Protein AF-0000000084543031 (afdb_homodimer)

Structure (mmCIF, N/CA/C/O backbone):
data_AF-0000000084543031-model_v1
#
loop_
_entity.id
_entity.type
_entity.pdbx_description
1 polymer 'Transcriptional regulator, GntR family'
#
loop_
_atom_site.group_PDB
_atom_site.id
_atom_site.type_symbol
_atom_site.label_atom_id
_atom_site.label_alt_id
_atom_site.label_comp_id
_atom_site.label_asym_id
_atom_site.label_entity_id
_atom_site.label_seq_id
_atom_site.pdbx_PDB_ins_code
_atom_site.Cartn_x
_atom_site.Cartn_y
_atom_site.Cartn_z
_atom_site.occupancy
_atom_site.B_iso_or_equiv
_atom_site.auth_seq_id
_atom_site.auth_comp_id
_atom_site.auth_asym_id
_atom_site.auth_atom_id
_atom_site.pdbx_PDB_model_num
ATOM 1 N N . MET A 1 1 ? 2.242 44.406 -4.547 1 64.44 1 MET A N 1
ATOM 2 C CA . MET A 1 1 ? 3.439 44.438 -3.709 1 64.44 1 MET A CA 1
ATOM 3 C C . MET A 1 1 ? 3.121 45 -2.326 1 64.44 1 MET A C 1
ATOM 5 O O . MET A 1 1 ? 2.242 45.844 -2.184 1 64.44 1 MET A O 1
ATOM 9 N N . VAL A 1 2 ? 3.689 44.375 -1.279 1 79.12 2 VAL A N 1
ATOM 10 C CA . VAL A 1 2 ? 3.434 44.812 0.09 1 79.12 2 VAL A CA 1
ATOM 11 C C . VAL A 1 2 ? 4.086 46.156 0.333 1 79.12 2 VAL A C 1
ATOM 13 O O . VAL A 1 2 ? 5.246 46.375 -0.023 1 79.12 2 VAL A O 1
ATOM 16 N N . GLN A 1 3 ? 3.262 47.125 0.635 1 85.62 3 GLN A N 1
ATOM 17 C CA . GLN A 1 3 ? 3.766 48.469 0.952 1 85.62 3 GLN A CA 1
ATOM 18 C C . GLN A 1 3 ? 3.979 48.625 2.453 1 85.62 3 GLN A C 1
ATOM 20 O O . GLN A 1 3 ? 3.156 48.188 3.256 1 85.62 3 GLN A O 1
ATOM 25 N N . PHE A 1 4 ? 5.156 49.281 2.725 1 91.75 4 PHE A N 1
ATOM 26 C CA . PHE A 1 4 ? 5.48 49.5 4.129 1 91.75 4 PHE A CA 1
ATOM 27 C C . PHE A 1 4 ? 5.359 50.969 4.477 1 91.75 4 PHE A C 1
ATOM 29 O O . PHE A 1 4 ? 5.746 51.844 3.686 1 91.75 4 PHE A O 1
ATOM 36 N N . TYR A 1 5 ? 4.773 51.25 5.598 1 89.5 5 TYR A N 1
ATOM 37 C CA . TYR A 1 5 ? 4.559 52.594 6.07 1 89.5 5 TYR A CA 1
ATOM 38 C C . TYR A 1 5 ? 5.312 52.875 7.367 1 89.5 5 TYR A C 1
ATOM 40 O O . TYR A 1 5 ? 5.316 52.031 8.266 1 89.5 5 TYR A O 1
ATOM 48 N N . ILE A 1 6 ? 5.969 54.062 7.402 1 93.31 6 ILE A N 1
ATOM 49 C CA . ILE A 1 6 ? 6.723 54.406 8.602 1 93.31 6 ILE A CA 1
ATOM 50 C C . ILE A 1 6 ? 6.332 55.812 9.055 1 93.31 6 ILE A C 1
ATOM 52 O O . ILE A 1 6 ? 6.246 56.719 8.234 1 93.31 6 ILE A O 1
ATOM 56 N N . GLN A 1 7 ? 6.031 55.938 10.352 1 91.25 7 GLN A N 1
ATOM 57 C CA . GLN A 1 7 ? 5.82 57.25 10.961 1 91.25 7 GLN A CA 1
ATOM 58 C C . GLN A 1 7 ? 7.066 57.719 11.703 1 91.25 7 GLN A C 1
ATOM 60 O O . GLN A 1 7 ? 7.344 57.25 12.82 1 91.25 7 GLN A O 1
ATOM 65 N N . PRO A 1 8 ? 7.742 58.625 11.203 1 86.19 8 PRO A N 1
ATOM 66 C CA . PRO A 1 8 ? 9.031 59.031 11.773 1 86.19 8 PRO A CA 1
ATOM 67 C C . PRO A 1 8 ? 8.883 59.688 13.141 1 86.19 8 PRO A C 1
ATOM 69 O O . PRO A 1 8 ? 9.789 59.594 13.977 1 86.19 8 PRO A O 1
ATOM 72 N N . ASP A 1 9 ? 7.812 60.406 13.352 1 83.69 9 ASP A N 1
ATOM 73 C CA . ASP A 1 9 ? 7.664 61.188 14.586 1 83.69 9 ASP A CA 1
ATOM 74 C C . ASP A 1 9 ? 6.891 60.375 15.641 1 83.69 9 ASP A C 1
ATOM 76 O O . ASP A 1 9 ? 6.398 60.969 16.609 1 83.69 9 ASP A O 1
ATOM 80 N N . SER A 1 10 ? 6.945 59.156 15.531 1 86.31 10 SER A N 1
ATOM 81 C CA . SER A 1 10 ? 6.199 58.281 16.438 1 86.31 10 SER A CA 1
ATOM 82 C C . SER A 1 10 ? 7.043 57.875 17.641 1 86.31 10 SER A C 1
ATOM 84 O O . SER A 1 10 ? 8.273 57.906 17.578 1 86.31 10 SER A O 1
ATOM 86 N N . ASP A 1 11 ? 6.32 57.531 18.75 1 87.06 11 ASP A N 1
ATOM 87 C CA . ASP A 1 11 ? 6.992 57 19.938 1 87.06 11 ASP A CA 1
ATOM 88 C C . ASP A 1 11 ? 7.457 55.562 19.719 1 87.06 11 ASP A C 1
ATOM 90 O O . ASP A 1 11 ? 8.281 55.062 20.484 1 87.06 11 ASP A O 1
ATOM 94 N N . ILE A 1 12 ? 6.895 54.969 18.719 1 90.19 12 ILE A N 1
ATOM 95 C CA . ILE A 1 12 ? 7.332 53.625 18.344 1 90.19 12 ILE A CA 1
ATOM 96 C C . ILE A 1 12 ? 8.516 53.688 17.391 1 90.19 12 ILE A C 1
ATOM 98 O O . ILE A 1 12 ? 8.398 54.281 16.297 1 90.19 12 ILE A O 1
ATOM 102 N N . PRO A 1 13 ? 9.617 53.094 17.781 1 93.31 13 PRO A N 1
ATOM 103 C CA . PRO A 1 13 ? 10.789 53.156 16.922 1 93.31 13 PRO A CA 1
ATOM 104 C C . PRO A 1 13 ? 10.523 52.656 15.508 1 93.31 13 PRO A C 1
ATOM 106 O O . PRO A 1 13 ? 9.789 51.656 15.336 1 93.31 13 PRO A O 1
ATOM 109 N N . ALA A 1 14 ? 11.102 53.281 14.555 1 93.38 14 ALA A N 1
ATOM 110 C CA . ALA A 1 14 ? 10.922 52.938 13.141 1 93.38 14 ALA A CA 1
ATOM 111 C C . ALA A 1 14 ? 11.312 51.5 12.883 1 93.38 14 ALA A C 1
ATOM 113 O O . ALA A 1 14 ? 10.672 50.812 12.078 1 93.38 14 ALA A O 1
ATOM 114 N N . SER A 1 15 ? 12.336 51.062 13.547 1 94.75 15 SER A N 1
ATOM 115 C CA . SER A 1 15 ? 12.766 49.656 13.398 1 94.75 15 SER A CA 1
ATOM 116 C C . SER A 1 15 ? 11.672 48.688 13.82 1 94.75 15 SER A C 1
ATOM 118 O O . SER A 1 15 ? 11.445 47.688 13.164 1 94.75 15 SER A O 1
ATOM 120 N N . ASN A 1 16 ? 10.992 49.031 14.898 1 94.56 16 ASN A N 1
ATOM 121 C CA . ASN A 1 16 ? 9.906 48.219 15.398 1 94.56 16 ASN A CA 1
ATOM 122 C C . ASN A 1 16 ? 8.711 48.219 14.445 1 94.56 16 ASN A C 1
ATOM 124 O O . ASN A 1 16 ? 8.055 47.188 14.266 1 94.56 16 ASN A O 1
ATOM 128 N N . GLN A 1 17 ? 8.445 49.344 13.875 1 94.31 17 GLN A N 1
ATOM 129 C CA . GLN A 1 17 ? 7.359 49.469 12.898 1 94.31 17 GLN A CA 1
ATOM 130 C C . GLN A 1 17 ? 7.613 48.562 11.688 1 94.31 17 GLN A C 1
ATOM 132 O O . GLN A 1 17 ? 6.754 47.781 11.305 1 94.31 17 GLN A O 1
ATOM 137 N N . LEU A 1 18 ? 8.805 48.656 11.203 1 94.88 18 LEU A N 1
ATOM 138 C CA . LEU A 1 18 ? 9.148 47.875 10.023 1 94.88 18 LEU A CA 1
ATOM 139 C C . LEU A 1 18 ? 9.164 46.375 10.344 1 94.88 18 LEU A C 1
ATOM 141 O O . LEU A 1 18 ? 8.641 45.562 9.578 1 94.88 18 LEU A O 1
ATOM 145 N N . PHE A 1 19 ? 9.719 46.062 11.492 1 94.69 19 PHE A N 1
ATOM 146 C CA . PHE A 1 19 ? 9.805 44.656 11.93 1 94.69 19 PHE A CA 1
ATOM 147 C C . PHE A 1 19 ? 8.414 44.031 11.992 1 94.69 19 PHE A C 1
ATOM 149 O O . PHE A 1 19 ? 8.195 42.969 11.453 1 94.69 19 PHE A O 1
ATOM 156 N N . ASN A 1 20 ? 7.527 44.719 12.617 1 93.5 20 ASN A N 1
ATOM 157 C CA . ASN A 1 20 ? 6.18 44.188 12.805 1 93.5 20 ASN A CA 1
ATOM 158 C C . ASN A 1 20 ? 5.438 44.062 11.477 1 93.5 20 ASN A C 1
ATOM 160 O O . ASN A 1 20 ? 4.676 43.125 11.273 1 93.5 20 ASN A O 1
ATOM 164 N N . GLN A 1 21 ? 5.676 44.969 10.609 1 93.88 21 GLN A N 1
ATOM 165 C CA . GLN A 1 21 ? 5 44.938 9.32 1 93.88 21 GLN A CA 1
ATOM 166 C C . GLN A 1 21 ? 5.508 43.75 8.484 1 93.88 21 GLN A C 1
ATOM 168 O O . GLN A 1 21 ? 4.715 43.031 7.867 1 93.88 21 GLN A O 1
ATOM 173 N N . ILE A 1 22 ? 6.805 43.5 8.508 1 94.44 22 ILE A N 1
ATOM 174 C CA . ILE A 1 22 ? 7.359 42.406 7.73 1 94.44 22 ILE A CA 1
ATOM 175 C C . ILE A 1 22 ? 6.938 41.062 8.352 1 94.44 22 ILE A C 1
ATOM 177 O O . ILE A 1 22 ? 6.535 40.156 7.641 1 94.44 22 ILE A O 1
ATOM 181 N N . ARG A 1 23 ? 7.055 41.031 9.648 1 93.44 23 ARG A N 1
ATOM 182 C CA . ARG A 1 23 ? 6.648 39.812 10.359 1 93.44 23 ARG A CA 1
ATOM 183 C C . ARG A 1 23 ? 5.191 39.469 10.062 1 93.44 23 ARG A C 1
ATOM 185 O O . ARG A 1 23 ? 4.852 38.312 9.859 1 93.44 23 ARG A O 1
ATOM 192 N N . PHE A 1 24 ? 4.383 40.469 10.039 1 92.81 24 PHE A N 1
ATOM 193 C CA . PHE A 1 24 ? 2.971 40.281 9.727 1 92.81 24 PHE A CA 1
ATOM 194 C C . PHE A 1 24 ? 2.791 39.75 8.305 1 92.81 24 PHE A C 1
ATOM 196 O O . PHE A 1 24 ? 1.994 38.844 8.055 1 92.81 24 PHE A O 1
ATOM 203 N N . ALA A 1 25 ? 3.496 40.344 7.383 1 93.19 25 ALA A N 1
ATOM 204 C CA . ALA A 1 25 ? 3.402 39.938 5.984 1 93.19 25 ALA A CA 1
ATOM 205 C C . ALA A 1 25 ? 3.824 38.469 5.809 1 93.19 25 ALA A C 1
ATOM 207 O O . ALA A 1 25 ? 3.234 37.75 5.012 1 93.19 25 ALA A O 1
ATOM 208 N N . ILE A 1 26 ? 4.766 38.031 6.586 1 91.62 26 ILE A N 1
ATOM 209 C CA . ILE A 1 26 ? 5.23 36.656 6.539 1 91.62 26 ILE A CA 1
ATOM 210 C C . ILE A 1 26 ? 4.195 35.75 7.191 1 91.62 26 ILE A C 1
ATOM 212 O O . ILE A 1 26 ? 3.816 34.719 6.621 1 91.62 26 ILE A O 1
ATOM 216 N N . ALA A 1 27 ? 3.664 36.156 8.383 1 90.94 27 ALA A N 1
ATOM 217 C CA . ALA A 1 27 ? 2.732 35.344 9.156 1 90.94 27 ALA A CA 1
ATOM 218 C C . ALA A 1 27 ? 1.408 35.156 8.422 1 90.94 27 ALA A C 1
ATOM 220 O O . ALA A 1 27 ? 0.729 34.125 8.578 1 90.94 27 ALA A O 1
ATOM 221 N N . SER A 1 28 ? 1.032 36.188 7.625 1 90.75 28 SER A N 1
ATOM 222 C CA . SER A 1 28 ? -0.222 36.125 6.883 1 90.75 28 SER A CA 1
ATOM 223 C C . SER A 1 28 ? -0.006 35.562 5.477 1 90.75 28 SER A C 1
ATOM 225 O O . SER A 1 28 ? -0.912 35.625 4.641 1 90.75 28 SER A O 1
ATOM 227 N N . ARG A 1 29 ? 1.144 35.188 5.164 1 89.56 29 ARG A N 1
ATOM 228 C CA . ARG A 1 29 ? 1.57 34.531 3.932 1 89.56 29 ARG A CA 1
ATOM 229 C C . ARG A 1 29 ? 1.5 35.5 2.746 1 89.56 29 ARG A C 1
ATOM 231 O O . ARG A 1 29 ? 1.389 35.062 1.599 1 89.56 29 ARG A O 1
ATOM 238 N N . GLN A 1 30 ? 1.494 36.781 3.023 1 90.69 30 GLN A N 1
ATOM 239 C CA . GLN A 1 30 ? 1.718 37.75 1.947 1 90.69 30 GLN A CA 1
ATOM 240 C C . GLN A 1 30 ? 3.104 37.562 1.331 1 90.69 30 GLN A C 1
ATOM 242 O O . GLN A 1 30 ? 3.293 37.812 0.138 1 90.69 30 GLN A O 1
ATOM 247 N N . PHE A 1 31 ? 4.055 37.188 2.184 1 92.62 31 PHE A N 1
ATOM 248 C CA . PHE A 1 31 ? 5.359 36.688 1.773 1 92.62 31 PHE A CA 1
ATOM 249 C C . PHE A 1 31 ? 5.477 35.188 2.053 1 92.62 31 PHE A C 1
ATOM 251 O O . PHE A 1 31 ? 5.855 34.781 3.156 1 92.62 31 PHE A O 1
ATOM 258 N N . PRO A 1 32 ? 5.156 34.375 1.058 1 88.31 32 PRO A N 1
ATOM 259 C CA . PRO A 1 32 ? 5.195 32.938 1.283 1 88.31 32 PRO A CA 1
ATOM 260 C C . PRO A 1 32 ? 6.617 32.406 1.45 1 88.31 32 PRO A C 1
ATOM 262 O O . PRO A 1 32 ? 7.582 33.125 1.135 1 88.31 32 PRO A O 1
ATOM 265 N N . PRO A 1 33 ? 6.648 31.172 2.004 1 86.75 33 PRO A N 1
ATOM 266 C CA . PRO A 1 33 ? 7.977 30.562 2.1 1 86.75 33 PRO A CA 1
ATOM 267 C C . PRO A 1 33 ? 8.719 30.562 0.766 1 86.75 33 PRO A C 1
ATOM 269 O O . PRO A 1 33 ? 8.117 30.312 -0.281 1 86.75 33 PRO A O 1
ATOM 272 N N . GLY A 1 34 ? 10.008 30.922 0.844 1 89.12 34 GLY A N 1
ATOM 273 C CA . GLY A 1 34 ? 10.828 30.953 -0.357 1 89.12 34 GLY A CA 1
ATOM 274 C C . GLY A 1 34 ? 10.812 32.281 -1.063 1 89.12 34 GLY A C 1
ATOM 275 O O . GLY A 1 34 ? 11.609 32.531 -1.976 1 89.12 34 GLY A O 1
ATOM 276 N N . HIS A 1 35 ? 9.969 33.156 -0.668 1 92.19 35 HIS A N 1
ATOM 277 C CA . HIS A 1 35 ? 9.844 34.469 -1.281 1 92.19 35 HIS A CA 1
ATOM 278 C C . HIS A 1 35 ? 11.055 35.344 -0.962 1 92.19 35 HIS A C 1
ATOM 280 O O . HIS A 1 35 ? 11.516 35.375 0.181 1 92.19 35 HIS A O 1
ATOM 286 N N . ARG A 1 36 ? 11.609 36.031 -1.955 1 94.56 36 ARG A N 1
ATOM 287 C CA . ARG A 1 36 ? 12.703 36.969 -1.747 1 94.56 36 ARG A CA 1
ATOM 288 C C . ARG A 1 36 ? 12.172 38.312 -1.237 1 94.56 36 ARG A C 1
ATOM 290 O O . ARG A 1 36 ? 11.359 38.938 -1.902 1 94.56 36 ARG A O 1
ATOM 297 N N . LEU A 1 37 ? 12.625 38.75 -0.108 1 95.56 37 LEU A N 1
ATOM 298 C CA . LEU A 1 37 ? 12.195 40.031 0.468 1 95.56 37 LEU A CA 1
ATOM 299 C C . LEU A 1 37 ? 12.883 41.188 -0.226 1 95.56 37 LEU A C 1
ATOM 301 O O . LEU A 1 37 ? 13.93 41.031 -0.855 1 95.56 37 LEU A O 1
ATOM 305 N N . PRO A 1 38 ? 12.273 42.406 -0.163 1 94.25 38 PRO A N 1
ATOM 306 C CA . PRO A 1 38 ? 12.953 43.594 -0.719 1 94.25 38 PRO A CA 1
ATOM 307 C C . PRO A 1 38 ? 14.359 43.781 -0.145 1 94.25 38 PRO A C 1
ATOM 309 O O . PRO A 1 38 ? 14.594 43.469 1.032 1 94.25 38 PRO A O 1
ATOM 312 N N . SER A 1 39 ? 15.258 44.219 -1.049 1 93.75 39 SER A N 1
ATOM 313 C CA . SER A 1 39 ? 16.625 44.469 -0.598 1 93.75 39 SER A CA 1
ATOM 314 C C . SER A 1 39 ? 16.656 45.656 0.373 1 93.75 39 SER A C 1
ATOM 316 O O . SER A 1 39 ? 15.695 46.406 0.482 1 93.75 39 SER A O 1
ATOM 318 N N . THR A 1 40 ? 17.766 45.719 1.148 1 94.06 40 THR A N 1
ATOM 319 C CA . THR A 1 40 ? 17.953 46.844 2.061 1 94.06 40 THR A CA 1
ATOM 320 C C . THR A 1 40 ? 17.828 48.156 1.316 1 94.06 40 THR A C 1
ATOM 322 O O . THR A 1 40 ? 17.234 49.125 1.826 1 94.06 40 THR A O 1
ATOM 325 N N . ARG A 1 41 ? 18.344 48.219 0.087 1 93.25 41 ARG A N 1
ATOM 326 C CA . ARG A 1 41 ? 18.266 49.438 -0.719 1 93.25 41 ARG A CA 1
ATOM 327 C C . ARG A 1 41 ? 16.828 49.75 -1.107 1 93.25 41 ARG A C 1
ATOM 329 O O . ARG A 1 41 ? 16.391 50.906 -0.989 1 93.25 41 ARG A O 1
ATOM 336 N N . GLN A 1 42 ? 16.078 48.812 -1.584 1 93.69 42 GLN A N 1
ATOM 337 C CA . GLN A 1 42 ? 14.688 49 -1.983 1 93.69 42 GLN A CA 1
ATOM 338 C C . GLN A 1 42 ? 13.828 49.469 -0.81 1 93.69 42 GLN A C 1
ATOM 340 O O . GLN A 1 42 ? 13 50.375 -0.963 1 93.69 42 GLN A O 1
ATOM 345 N N . LEU A 1 43 ? 14.039 48.875 0.389 1 94.81 43 LEU A N 1
ATOM 346 C CA . LEU A 1 43 ? 13.266 49.25 1.565 1 94.81 43 LEU A CA 1
ATOM 347 C C . LEU A 1 43 ? 13.609 50.688 2.006 1 94.81 43 LEU A C 1
ATOM 349 O O . LEU A 1 43 ? 12.742 51.406 2.492 1 94.81 43 LEU A O 1
ATOM 353 N N . ALA A 1 44 ? 14.898 51 1.855 1 95.19 44 ALA A N 1
ATOM 354 C CA . ALA A 1 44 ? 15.305 52.375 2.174 1 95.19 44 ALA A CA 1
ATOM 355 C C . ALA A 1 44 ? 14.578 53.375 1.292 1 95.19 44 ALA A C 1
ATOM 357 O O . ALA A 1 44 ? 14.125 54.406 1.774 1 95.19 44 ALA A O 1
ATOM 358 N N . MET A 1 45 ? 14.469 53.031 0.051 1 93.88 45 MET A N 1
ATOM 359 C CA . MET A 1 45 ? 13.789 53.906 -0.898 1 93.88 45 MET A CA 1
ATOM 360 C C . MET A 1 45 ? 12.305 54 -0.583 1 93.88 45 MET A C 1
ATOM 362 O O . MET A 1 45 ? 11.711 55.062 -0.673 1 93.88 45 MET A O 1
ATOM 366 N N . GLN A 1 46 ? 11.711 53 -0.137 1 91.5 46 GLN A N 1
ATOM 367 C CA . GLN A 1 46 ? 10.273 52.938 0.12 1 91.5 46 GLN A CA 1
ATOM 368 C C . GLN A 1 46 ? 9.922 53.594 1.446 1 91.5 46 GLN A C 1
ATOM 370 O O . GLN A 1 46 ? 8.891 54.25 1.56 1 91.5 46 GLN A O 1
ATOM 375 N N . THR A 1 47 ? 10.789 53.438 2.467 1 93.06 47 THR A N 1
ATOM 376 C CA . THR A 1 47 ? 10.383 53.781 3.822 1 93.06 47 THR A CA 1
ATOM 377 C C . THR A 1 47 ? 11.109 55.031 4.289 1 93.06 47 THR A C 1
ATOM 379 O O . THR A 1 47 ? 10.711 55.688 5.27 1 93.06 47 THR A O 1
ATOM 382 N N . GLY A 1 48 ? 12.258 55.344 3.66 1 92.75 48 GLY A N 1
ATOM 383 C CA . GLY A 1 48 ? 13.078 56.469 4.078 1 92.75 48 GLY A CA 1
ATOM 384 C C . GLY A 1 48 ? 13.984 56.156 5.25 1 92.75 48 GLY A C 1
ATOM 385 O O . GLY A 1 48 ? 14.664 57.031 5.777 1 92.75 48 GLY A O 1
ATOM 386 N N . LEU A 1 49 ? 14.062 54.938 5.59 1 95.31 49 LEU A N 1
ATOM 387 C CA . LEU A 1 49 ? 14.891 54.531 6.715 1 95.31 49 LEU A CA 1
ATOM 388 C C . LEU A 1 49 ? 16.344 54.344 6.281 1 95.31 49 LEU A C 1
ATOM 390 O O . LEU A 1 49 ? 16.609 54.031 5.113 1 95.31 49 LEU A O 1
ATOM 394 N N . HIS A 1 50 ? 17.172 54.531 7.215 1 95.25 50 HIS A N 1
ATOM 395 C CA . HIS A 1 50 ? 18.594 54.281 6.953 1 95.25 50 HIS A CA 1
ATOM 396 C C . HIS A 1 50 ? 18.859 52.781 6.758 1 95.25 50 HIS A C 1
ATOM 398 O O . HIS A 1 50 ? 18.234 51.938 7.422 1 95.25 50 HIS A O 1
ATOM 404 N N . ARG A 1 51 ? 19.828 52.469 5.945 1 95.12 51 ARG A N 1
ATOM 405 C CA . ARG A 1 51 ? 20.156 51.094 5.598 1 95.12 51 ARG A CA 1
ATOM 406 C C . ARG A 1 51 ? 20.562 50.281 6.836 1 95.12 51 ARG A C 1
ATOM 408 O O . ARG A 1 51 ? 20.281 49.094 6.938 1 95.12 51 ARG A O 1
ATOM 415 N N . ASN A 1 52 ? 21.125 50.969 7.746 1 95.44 52 ASN A N 1
ATOM 416 C CA . ASN A 1 52 ? 21.578 50.281 8.961 1 95.44 52 ASN A CA 1
ATOM 417 C C . ASN A 1 52 ? 20.391 49.812 9.805 1 95.44 52 ASN A C 1
ATOM 419 O O . ASN A 1 52 ? 20.422 48.75 10.406 1 95.44 52 ASN A O 1
ATOM 423 N N . THR A 1 53 ? 19.391 50.656 9.898 1 95.94 53 THR A N 1
ATOM 424 C CA . THR A 1 53 ? 18.156 50.312 10.617 1 95.94 53 THR A CA 1
ATOM 425 C C . THR A 1 53 ? 17.469 49.125 9.969 1 95.94 53 THR A C 1
ATOM 427 O O . THR A 1 53 ? 17.016 48.188 10.656 1 95.94 53 THR A O 1
ATOM 430 N N . ILE A 1 54 ? 17.469 49.125 8.664 1 96.31 54 ILE A N 1
ATOM 431 C CA . ILE A 1 54 ? 16.828 48.062 7.91 1 96.31 54 ILE A CA 1
ATOM 432 C C . ILE A 1 54 ? 17.609 46.75 8.109 1 96.31 54 ILE A C 1
ATOM 434 O O . ILE A 1 54 ? 17.016 45.688 8.32 1 96.31 54 ILE A O 1
ATOM 438 N N . SER A 1 55 ? 18.938 46.844 8.07 1 95.69 55 SER A N 1
ATOM 439 C CA . SER A 1 55 ? 19.781 45.688 8.289 1 95.69 55 SER A CA 1
ATOM 440 C C . SER A 1 55 ? 19.547 45.094 9.664 1 95.69 55 SER A C 1
ATOM 442 O O . SER A 1 55 ? 19.547 43.844 9.812 1 95.69 55 SER A O 1
ATOM 444 N N . LYS A 1 56 ? 19.344 45.906 10.641 1 96.12 56 LYS A N 1
ATOM 445 C CA . LYS A 1 56 ? 19.062 45.438 11.992 1 96.12 56 LYS A CA 1
ATOM 446 C C . LYS A 1 56 ? 17.734 44.656 12.031 1 96.12 56 LYS A C 1
ATOM 448 O O . LYS A 1 56 ? 17.625 43.625 12.711 1 96.12 56 LYS A O 1
ATOM 453 N N . VAL A 1 57 ? 16.766 45.156 11.352 1 96.69 57 VAL A N 1
ATOM 454 C CA . VAL A 1 57 ? 15.461 44.5 11.297 1 96.69 57 VAL A CA 1
ATOM 455 C C . VAL A 1 57 ? 15.586 43.125 10.648 1 96.69 57 VAL A C 1
ATOM 457 O O . VAL A 1 57 ? 15.039 42.156 11.164 1 96.69 57 VAL A O 1
ATOM 460 N N . TYR A 1 58 ? 16.266 43 9.539 1 95.56 58 TYR A N 1
ATOM 461 C CA . TYR A 1 58 ? 16.438 41.75 8.852 1 95.56 58 TYR A CA 1
ATOM 462 C C . TYR A 1 58 ? 17.219 40.75 9.719 1 95.56 58 TYR A C 1
ATOM 464 O O . TYR A 1 58 ? 16.938 39.562 9.727 1 95.56 58 TYR A O 1
ATOM 472 N N . ARG A 1 59 ? 18.156 41.281 10.469 1 95.5 59 ARG A N 1
ATOM 473 C CA . ARG A 1 59 ? 18.891 40.406 11.398 1 95.5 59 ARG A CA 1
ATOM 474 C C . ARG A 1 59 ? 17.969 39.875 12.484 1 95.5 59 ARG A C 1
ATOM 476 O O . ARG A 1 59 ? 18.078 38.719 12.867 1 95.5 59 ARG A O 1
ATOM 483 N N . GLN A 1 60 ? 17.141 40.75 13.023 1 94.56 60 GLN A N 1
ATOM 484 C CA . GLN A 1 60 ? 16.172 40.312 14.031 1 94.56 60 GLN A CA 1
ATOM 485 C C . GLN A 1 60 ? 15.25 39.25 13.484 1 94.56 60 GLN A C 1
ATOM 487 O O . GLN A 1 60 ? 14.969 38.25 14.172 1 94.56 60 GLN A O 1
ATOM 492 N N . LEU A 1 61 ? 14.773 39.438 12.258 1 94.25 61 LEU A N 1
ATOM 493 C CA . LEU A 1 61 ? 13.914 38.469 11.617 1 94.25 61 LEU A CA 1
ATOM 494 C C . LEU A 1 61 ? 14.648 37.125 11.438 1 94.25 61 LEU A C 1
ATOM 496 O O . LEU A 1 61 ? 14.047 36.062 11.594 1 94.25 61 LEU A O 1
ATOM 500 N N . GLU A 1 62 ? 15.891 37.188 11.102 1 92.56 62 GLU A N 1
ATOM 501 C CA . GLU A 1 62 ? 16.719 36 10.961 1 92.56 62 GLU A CA 1
ATOM 502 C C . GLU A 1 62 ? 16.906 35.281 12.297 1 92.56 62 GLU A C 1
ATOM 504 O O . GLU A 1 62 ? 16.844 34.062 12.367 1 92.56 62 GLU A O 1
ATOM 509 N N . ASP A 1 63 ? 17.094 36.062 13.328 1 89.12 63 ASP A N 1
ATOM 510 C CA . ASP A 1 63 ? 17.281 35.531 14.664 1 89.12 63 ASP A CA 1
ATOM 511 C C . ASP A 1 63 ? 16.031 34.781 15.133 1 89.12 63 ASP A C 1
ATOM 513 O O . ASP A 1 63 ? 16.125 33.812 15.875 1 89.12 63 ASP A O 1
ATOM 517 N N . HIS A 1 64 ? 14.898 35.281 14.672 1 86.75 64 HIS A N 1
ATOM 518 C CA . HIS A 1 64 ? 13.641 34.656 15.023 1 86.75 64 HIS A CA 1
ATOM 519 C C . HIS A 1 64 ? 13.367 33.438 14.133 1 86.75 64 HIS A C 1
ATOM 521 O O . HIS A 1 64 ? 12.344 32.75 14.289 1 86.75 64 HIS A O 1
ATOM 527 N N . GLY A 1 65 ? 14.258 33.281 13.117 1 85.81 65 GLY A N 1
ATOM 528 C CA . GLY A 1 65 ? 14.164 32.125 12.266 1 85.81 65 GLY A CA 1
ATOM 529 C C . GLY A 1 65 ? 13.172 32.281 11.133 1 85.81 65 GLY A C 1
ATOM 530 O O . GLY A 1 65 ? 12.758 31.281 10.523 1 85.81 65 GLY A O 1
ATOM 531 N N . LEU A 1 66 ? 12.68 33.406 10.812 1 88.88 66 LEU A N 1
ATOM 532 C CA . LEU A 1 66 ? 11.633 33.625 9.82 1 88.88 66 LEU A CA 1
ATOM 533 C C . LEU A 1 66 ? 12.227 33.781 8.422 1 88.88 66 LEU A C 1
ATOM 535 O O . LEU A 1 66 ? 11.562 33.469 7.43 1 88.88 66 LEU A O 1
ATOM 539 N N . VAL A 1 67 ? 13.492 34.281 8.406 1 92.5 67 VAL A N 1
ATOM 540 C CA . VAL A 1 67 ? 14.125 34.5 7.113 1 92.5 67 VAL A CA 1
ATOM 541 C C . VAL A 1 67 ? 15.555 34 7.137 1 92.5 67 VAL A C 1
ATOM 543 O O . VAL A 1 67 ? 16.078 33.625 8.195 1 92.5 67 VAL A O 1
ATOM 546 N N . GLU A 1 68 ? 16.125 33.812 5.996 1 92 68 GLU A N 1
ATOM 547 C CA . GLU A 1 68 ? 17.516 33.406 5.84 1 92 68 GLU A CA 1
ATOM 548 C C . GLU A 1 68 ? 18.219 34.219 4.75 1 92 68 GLU A C 1
ATOM 550 O O . GLU A 1 68 ? 17.625 34.5 3.699 1 92 68 GLU A O 1
ATOM 555 N N . ALA A 1 69 ? 19.375 34.594 5.082 1 92.44 69 ALA A N 1
ATOM 556 C CA . ALA A 1 69 ? 20.172 35.344 4.113 1 92.44 69 ALA A CA 1
ATOM 557 C C . ALA A 1 69 ? 20.984 34.406 3.232 1 92.44 69 ALA A C 1
ATOM 559 O O . ALA A 1 69 ? 21.531 33.406 3.717 1 92.44 69 ALA A O 1
ATOM 560 N N . GLN A 1 70 ? 20.938 34.562 1.962 1 91.38 70 GLN A N 1
ATOM 561 C CA . GLN A 1 70 ? 21.781 33.844 1.021 1 91.38 70 GLN A CA 1
ATOM 562 C C . GLN A 1 70 ? 22.828 34.781 0.409 1 91.38 70 GLN A C 1
ATOM 564 O O . GLN A 1 70 ? 22.5 35.71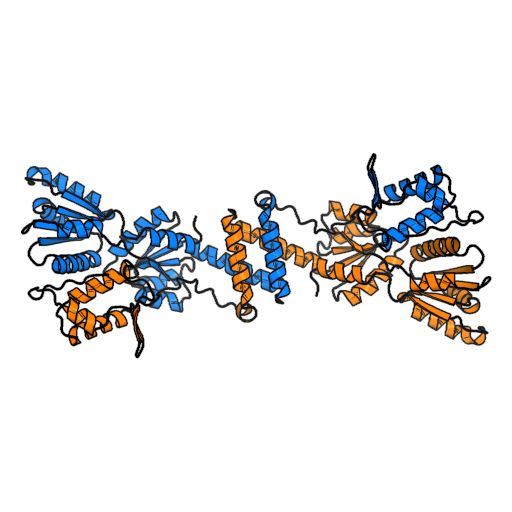9 -0.3 1 91.38 70 GLN A O 1
ATOM 569 N N . ALA A 1 71 ? 24.062 34.406 0.679 1 87.88 71 ALA A N 1
ATOM 570 C CA . ALA A 1 71 ? 25.172 35.25 0.241 1 87.88 71 ALA A CA 1
ATOM 571 C C . ALA A 1 71 ? 25.078 35.531 -1.254 1 87.88 71 ALA A C 1
ATOM 573 O O . ALA A 1 71 ? 24.953 34.625 -2.066 1 87.88 71 ALA A O 1
ATOM 574 N N . GLY A 1 72 ? 25.125 36.75 -1.556 1 87.88 72 GLY A N 1
ATOM 575 C CA . GLY A 1 72 ? 25.141 37.188 -2.941 1 87.88 72 GLY A CA 1
ATOM 576 C C . GLY A 1 72 ? 23.781 37.156 -3.604 1 87.88 72 GLY A C 1
ATOM 577 O O . GLY A 1 72 ? 23.625 37.594 -4.75 1 87.88 72 GLY A O 1
ATOM 578 N N . SER A 1 73 ? 22.719 36.656 -3.016 1 89.81 73 SER A N 1
ATOM 579 C CA . SER A 1 73 ? 21.438 36.469 -3.668 1 89.81 73 SER A CA 1
ATOM 580 C C . SER A 1 73 ? 20.344 37.281 -2.99 1 89.81 73 SER A C 1
ATOM 582 O O . SER A 1 73 ? 19.484 37.875 -3.664 1 89.81 73 SER A O 1
ATOM 584 N N . GLY A 1 74 ? 20.422 37.438 -1.626 1 93.06 74 GLY A N 1
ATOM 585 C CA . GLY A 1 74 ? 19.406 38.219 -0.928 1 93.06 74 GLY A CA 1
ATOM 586 C C . GLY A 1 74 ? 18.844 37.5 0.292 1 93.06 74 GLY A C 1
ATOM 587 O O . GLY A 1 74 ? 19.5 36.625 0.868 1 93.06 74 GLY A O 1
ATOM 588 N N . ILE A 1 75 ? 17.688 38.031 0.826 1 94.31 75 ILE A N 1
ATOM 589 C CA . ILE A 1 75 ? 17.047 37.5 2.02 1 94.31 75 ILE A CA 1
ATOM 590 C C . ILE A 1 75 ? 15.734 36.812 1.639 1 94.31 75 ILE A C 1
ATOM 592 O O . ILE A 1 75 ? 14.914 37.375 0.926 1 94.31 75 ILE A O 1
ATOM 596 N N . TYR A 1 76 ? 15.547 35.625 2.076 1 94.62 76 TYR A N 1
ATOM 597 C CA . TYR A 1 76 ? 14.391 34.812 1.7 1 94.62 76 TYR A CA 1
ATOM 598 C C . TYR A 1 76 ? 13.594 34.375 2.93 1 94.62 76 TYR A C 1
ATOM 600 O O . TYR A 1 76 ? 14.172 34.156 3.996 1 94.62 76 TYR A O 1
ATOM 608 N N . VAL A 1 77 ? 12.289 34.25 2.781 1 93.31 77 VAL A N 1
ATOM 609 C CA . VAL A 1 77 ? 11.445 33.688 3.836 1 93.31 77 VAL A CA 1
ATOM 610 C C . VAL A 1 77 ? 11.688 32.188 3.98 1 93.31 77 VAL A C 1
ATOM 612 O O . VAL A 1 77 ? 11.703 31.469 2.986 1 93.31 77 VAL A O 1
ATOM 615 N N . LYS A 1 78 ? 11.891 31.719 5.207 1 87.44 78 LYS A N 1
ATOM 616 C CA . LYS A 1 78 ? 12.195 30.312 5.465 1 87.44 78 LYS A CA 1
ATOM 617 C C . LYS A 1 78 ? 10.938 29.453 5.379 1 87.44 78 LYS A C 1
ATOM 619 O O . LYS A 1 78 ? 9.859 29.891 5.801 1 87.44 78 LYS A O 1
ATOM 624 N N . ALA A 1 79 ? 11.07 28.266 4.691 1 77.88 79 ALA A N 1
ATOM 625 C CA . ALA A 1 79 ? 10.016 27.25 4.77 1 77.88 79 ALA A CA 1
ATOM 626 C C . ALA A 1 79 ? 10.047 26.531 6.113 1 77.88 79 ALA A C 1
ATOM 628 O O . ALA A 1 79 ? 11.047 25.906 6.461 1 77.88 79 ALA A O 1
ATOM 629 N N . LEU A 1 80 ? 9.406 27.047 7.141 1 64.81 80 LEU A N 1
ATOM 630 C CA . LEU A 1 80 ? 9.469 26.484 8.484 1 64.81 80 LEU A CA 1
ATOM 631 C C . LEU A 1 80 ? 8.43 25.391 8.664 1 64.81 80 LEU A C 1
ATOM 633 O O . LEU A 1 80 ? 7.34 25.453 8.102 1 64.81 80 LEU A O 1
ATOM 637 N N . GLY A 1 81 ? 8.836 24.406 9.531 1 59.19 81 GLY A N 1
ATOM 638 C CA . GLY A 1 81 ? 7.992 23.297 9.969 1 59.19 81 GLY A CA 1
ATOM 639 C C . GLY A 1 81 ? 7.98 22.141 8.992 1 59.19 81 GLY A C 1
ATOM 640 O O . GLY A 1 81 ? 8.609 22.203 7.93 1 59.19 81 GLY A O 1
ATOM 641 N N . HIS A 1 82 ? 7.766 20.938 9.469 1 57.97 82 HIS A N 1
ATOM 642 C CA . HIS A 1 82 ? 7.629 19.719 8.672 1 57.97 82 HIS A CA 1
ATOM 643 C C . HIS A 1 82 ? 6.438 19.812 7.727 1 57.97 82 HIS A C 1
ATOM 645 O O . HIS A 1 82 ? 5.543 18.969 7.766 1 57.97 82 HIS A O 1
ATOM 651 N N . GLU A 1 83 ? 6.27 21.188 7.246 1 50.62 83 GLU A N 1
ATOM 652 C CA . GLU A 1 83 ? 5.176 21.172 6.277 1 50.62 83 GLU A CA 1
ATOM 653 C C . GLU A 1 83 ? 5.234 19.922 5.406 1 50.62 83 GLU A C 1
ATOM 655 O O . GLU A 1 83 ? 4.199 19.422 4.945 1 50.62 83 GLU A O 1
ATOM 660 N N . GLY A 1 84 ? 6.465 19.469 5.195 1 44.53 84 GLY A N 1
ATOM 661 C CA . GLY A 1 84 ? 6.605 18.219 4.473 1 44.53 84 GLY A CA 1
ATOM 662 C C . GLY A 1 84 ? 6.984 17.047 5.363 1 44.53 84 GLY A C 1
ATOM 663 O O . GLY A 1 84 ? 7.977 17.109 6.09 1 44.53 84 GLY A O 1
ATOM 664 N N . GLY A 1 85 ? 5.992 16.453 6.102 1 48.31 85 GLY A N 1
ATOM 665 C CA . GLY A 1 85 ? 5.938 15.219 6.879 1 48.31 85 GLY A CA 1
ATOM 666 C C . GLY A 1 85 ? 7.309 14.656 7.207 1 48.31 85 GLY A C 1
ATOM 667 O O . GLY A 1 85 ? 8.094 14.352 6.305 1 48.31 85 GLY A O 1
ATOM 668 N N . SER A 1 86 ? 8.07 15.258 8.219 1 51.22 86 SER A N 1
ATOM 669 C CA . SER A 1 86 ? 9.289 14.555 8.617 1 51.22 86 SER A CA 1
ATOM 670 C C . SER A 1 86 ? 9.016 13.07 8.844 1 51.22 86 SER A C 1
ATOM 672 O O . SER A 1 86 ? 8.43 12.688 9.859 1 51.22 86 SER A O 1
ATOM 674 N N . ARG A 1 87 ? 8.836 12.367 7.844 1 52.34 87 ARG A N 1
ATOM 675 C CA . ARG A 1 87 ? 8.664 10.914 7.883 1 52.34 87 ARG A CA 1
ATOM 676 C C . ARG A 1 87 ? 9.867 10.242 8.539 1 52.34 87 ARG A C 1
ATOM 678 O O . ARG A 1 87 ? 11 10.703 8.398 1 52.34 87 ARG A O 1
ATOM 685 N N . ALA A 1 88 ? 9.711 9.648 9.68 1 53 88 ALA A N 1
ATOM 686 C CA . ALA A 1 88 ? 10.719 8.82 10.328 1 53 88 ALA A CA 1
ATOM 687 C C . ALA A 1 88 ? 11.555 8.07 9.289 1 53 88 ALA A C 1
ATOM 689 O O . ALA A 1 88 ? 11.008 7.496 8.344 1 53 88 ALA A O 1
ATOM 690 N N . SER A 1 89 ? 12.734 8.453 9.203 1 60.91 89 SER A N 1
ATOM 691 C CA . SER A 1 89 ? 13.742 7.789 8.375 1 60.91 89 SER A CA 1
ATOM 692 C C . SER A 1 89 ? 13.828 6.301 8.695 1 60.91 89 SER A C 1
ATOM 694 O O . SER A 1 89 ? 14.102 5.922 9.836 1 60.91 89 SER A O 1
ATOM 696 N N . SER A 1 90 ? 12.984 5.488 8.133 1 69.56 90 SER A N 1
ATOM 697 C CA . SER A 1 90 ? 13.18 4.047 8.281 1 69.56 90 SER A CA 1
ATOM 698 C C . SER A 1 90 ? 14.406 3.574 7.504 1 69.56 90 SER A C 1
ATOM 700 O O . SER A 1 90 ? 14.664 4.055 6.398 1 69.56 90 SER A O 1
ATOM 702 N N . PRO A 1 91 ? 15.297 2.887 8.242 1 77 91 PRO A N 1
ATOM 703 C CA . PRO A 1 91 ? 16.438 2.303 7.527 1 77 91 PRO A CA 1
ATOM 704 C C . PRO A 1 91 ? 16.016 1.587 6.242 1 77 91 PRO A C 1
ATOM 706 O O . PRO A 1 91 ? 16.766 1.594 5.262 1 77 91 PRO A O 1
ATOM 709 N N . ILE A 1 92 ? 14.898 1.004 6.242 1 80.38 92 ILE A N 1
ATOM 710 C CA . ILE A 1 92 ? 14.406 0.292 5.066 1 80.38 92 ILE A CA 1
ATOM 711 C C . ILE A 1 92 ? 14.219 1.272 3.912 1 80.38 92 ILE A C 1
ATOM 713 O O . ILE A 1 92 ? 14.531 0.957 2.762 1 80.38 92 ILE A O 1
ATOM 717 N N . LEU A 1 93 ? 13.781 2.441 4.285 1 79.5 93 LEU A N 1
ATOM 718 C CA . LEU A 1 93 ? 13.5 3.438 3.258 1 79.5 93 LEU A CA 1
ATOM 719 C C . LEU A 1 93 ? 14.789 3.949 2.623 1 79.5 93 LEU A C 1
ATOM 721 O O . LEU A 1 93 ? 14.773 4.426 1.485 1 79.5 93 LEU A O 1
ATOM 725 N N . GLU A 1 94 ? 15.797 3.887 3.379 1 79.25 94 GLU A N 1
ATOM 726 C CA . GLU A 1 94 ? 17.094 4.277 2.83 1 79.25 94 GLU A CA 1
ATOM 727 C C . GLU A 1 94 ? 17.516 3.338 1.704 1 79.25 94 GLU A C 1
ATOM 729 O O . GLU A 1 94 ? 18.156 3.768 0.738 1 79.25 94 GLU A O 1
ATOM 734 N N . HIS A 1 95 ? 17.109 2.096 1.811 1 82.19 95 HIS A N 1
ATOM 735 C CA . HIS A 1 95 ? 17.469 1.086 0.826 1 82.19 95 HIS A CA 1
ATOM 736 C C . HIS A 1 95 ? 16.562 1.149 -0.397 1 82.19 95 HIS A C 1
ATOM 738 O O . HIS A 1 95 ? 16.969 0.785 -1.501 1 82.19 95 HIS A O 1
ATOM 744 N N . TYR A 1 96 ? 15.359 1.626 -0.185 1 84.88 96 TYR A N 1
ATOM 745 C CA . TYR A 1 96 ? 14.375 1.686 -1.259 1 84.88 96 TYR A CA 1
ATOM 746 C C . TYR A 1 96 ? 13.766 3.08 -1.367 1 84.88 96 TYR A C 1
ATOM 748 O O . TYR A 1 96 ? 12.664 3.324 -0.868 1 84.88 96 TYR A O 1
ATOM 756 N N . PRO A 1 97 ? 14.344 3.986 -2.045 1 79.44 97 PRO A N 1
ATOM 757 C CA . PRO A 1 97 ? 13.93 5.391 -2.049 1 79.44 97 PRO A CA 1
ATOM 758 C C . PRO A 1 97 ? 12.539 5.598 -2.643 1 79.44 97 PRO A C 1
ATOM 760 O O . PRO A 1 97 ? 11.828 6.523 -2.248 1 79.44 97 PRO A O 1
ATOM 763 N N . GLN A 1 98 ? 12.195 4.656 -3.604 1 87.81 98 GLN A N 1
ATOM 764 C CA . GLN A 1 98 ? 10.906 4.832 -4.254 1 87.81 98 GLN A CA 1
ATOM 765 C C . GLN A 1 98 ? 9.781 4.211 -3.426 1 87.81 98 GLN A C 1
ATOM 767 O O . GLN A 1 98 ? 8.602 4.438 -3.697 1 87.81 98 GLN A O 1
ATOM 772 N N . ALA A 1 99 ? 10.156 3.449 -2.406 1 89.5 99 ALA A N 1
ATOM 773 C CA . ALA A 1 99 ? 9.164 2.723 -1.616 1 89.5 99 ALA A CA 1
ATOM 774 C C . ALA A 1 99 ? 8.234 3.686 -0.888 1 89.5 99 ALA A C 1
ATOM 776 O O . ALA A 1 99 ? 7.023 3.449 -0.809 1 89.5 99 ALA A O 1
ATOM 777 N N . ASN A 1 100 ? 8.836 4.781 -0.479 1 86.81 100 ASN A N 1
ATOM 778 C CA . ASN A 1 100 ? 8.039 5.758 0.257 1 86.81 100 ASN A CA 1
ATOM 779 C C . ASN A 1 100 ? 6.938 6.355 -0.616 1 86.81 100 ASN A C 1
ATOM 781 O O . ASN A 1 100 ? 5.793 6.48 -0.18 1 86.81 100 ASN A O 1
ATOM 785 N N . GLN A 1 101 ? 7.324 6.688 -1.713 1 88.12 101 GLN A N 1
ATOM 786 C CA . GLN A 1 101 ? 6.359 7.27 -2.641 1 88.12 101 GLN A CA 1
ATOM 787 C C . GLN A 1 101 ? 5.242 6.277 -2.965 1 88.12 101 GLN A C 1
ATOM 789 O O . GLN A 1 101 ? 4.07 6.652 -3.025 1 88.12 101 GLN A O 1
ATOM 794 N N . ILE A 1 102 ? 5.621 5.035 -3.176 1 92.69 102 ILE A N 1
ATOM 795 C CA . ILE A 1 102 ? 4.652 3.992 -3.484 1 92.69 102 ILE A CA 1
ATOM 796 C C . ILE A 1 102 ? 3.67 3.842 -2.324 1 92.69 102 ILE A C 1
ATOM 798 O O . ILE A 1 102 ? 2.455 3.789 -2.533 1 92.69 102 ILE A O 1
ATOM 802 N N . ILE A 1 103 ? 4.195 3.826 -1.145 1 92.06 103 ILE A N 1
ATOM 803 C CA . ILE A 1 103 ? 3.395 3.625 0.059 1 92.06 103 ILE A CA 1
ATOM 804 C C . ILE A 1 103 ? 2.453 4.809 0.257 1 92.06 103 ILE A C 1
ATOM 806 O O . ILE A 1 103 ? 1.246 4.629 0.438 1 92.06 103 ILE A O 1
ATOM 810 N N . GLN A 1 104 ? 2.977 6.012 0.143 1 88.19 104 GLN A N 1
ATOM 811 C CA . GLN A 1 104 ? 2.176 7.215 0.359 1 88.19 104 GLN A CA 1
ATOM 812 C C . GLN A 1 104 ? 1.081 7.344 -0.696 1 88.19 104 GLN A C 1
ATOM 814 O O . GLN A 1 104 ? -0.076 7.613 -0.368 1 88.19 104 GLN A O 1
ATOM 819 N N . GLN A 1 105 ? 1.435 7.109 -1.885 1 90.5 105 GLN A N 1
ATOM 820 C CA . GLN A 1 105 ? 0.475 7.234 -2.977 1 90.5 105 GLN A CA 1
ATOM 821 C C . GLN A 1 105 ? -0.63 6.191 -2.861 1 90.5 105 GLN A C 1
ATOM 823 O O . GLN A 1 105 ? -1.801 6.484 -3.113 1 90.5 105 GLN A O 1
ATOM 828 N N . SER A 1 106 ? -0.226 4.973 -2.531 1 94.25 106 SER A N 1
ATOM 829 C CA . SER A 1 106 ? -1.223 3.916 -2.395 1 94.25 106 SER A CA 1
ATOM 830 C C . SER A 1 106 ? -2.203 4.219 -1.268 1 94.25 106 SER A C 1
ATOM 832 O O . SER A 1 106 ? -3.412 4.039 -1.424 1 94.25 106 SER A O 1
ATOM 834 N N . LEU A 1 107 ? -1.666 4.715 -0.201 1 91.38 107 LEU A N 1
ATOM 835 C CA . LEU A 1 107 ? -2.527 5.062 0.924 1 91.38 107 LEU A CA 1
ATOM 836 C C . LEU A 1 107 ? -3.424 6.246 0.58 1 91.38 107 LEU A C 1
ATOM 838 O O . LEU A 1 107 ? -4.617 6.238 0.888 1 91.38 107 LEU A O 1
ATOM 842 N N . ASP A 1 108 ? -2.852 7.262 -0.097 1 88.19 108 ASP A N 1
ATOM 843 C CA . ASP A 1 108 ? -3.637 8.414 -0.518 1 88.19 108 ASP A CA 1
ATOM 844 C C . ASP A 1 108 ? -4.773 8 -1.448 1 88.19 108 ASP A C 1
ATOM 846 O O . ASP A 1 108 ? -5.895 8.5 -1.334 1 88.19 108 ASP A O 1
ATOM 850 N N . ASN A 1 109 ? -4.465 7.066 -2.322 1 91 109 ASN A N 1
ATOM 851 C CA . ASN A 1 109 ? -5.477 6.562 -3.244 1 91 109 ASN A CA 1
ATOM 852 C C . ASN A 1 109 ? -6.598 5.84 -2.506 1 91 109 ASN A C 1
ATOM 854 O O . ASN A 1 109 ? -7.777 6.031 -2.816 1 91 109 ASN A O 1
ATOM 858 N N . LEU A 1 110 ? -6.285 5.051 -1.563 1 91.62 110 LEU A N 1
ATOM 859 C CA . LEU A 1 110 ? -7.285 4.328 -0.785 1 91.62 110 LEU A CA 1
ATOM 860 C C . LEU A 1 110 ? -8.164 5.293 -0.002 1 91.62 110 LEU A C 1
ATOM 862 O O . LEU A 1 110 ? -9.391 5.141 0.021 1 91.62 110 LEU A O 1
ATOM 866 N N . LEU A 1 111 ? -7.523 6.32 0.557 1 86.81 111 LEU A N 1
ATOM 867 C CA . LEU A 1 111 ? -8.258 7.297 1.351 1 86.81 111 LEU A CA 1
ATOM 868 C C . LEU A 1 111 ? -9.203 8.109 0.471 1 86.81 111 LEU A C 1
ATOM 870 O O . LEU A 1 111 ? -10.312 8.445 0.891 1 86.81 111 LEU A O 1
ATOM 874 N N . SER A 1 112 ? -8.75 8.406 -0.679 1 86.12 112 SER A N 1
ATOM 875 C CA . SER A 1 112 ? -9.57 9.18 -1.611 1 86.12 112 SER A CA 1
ATOM 876 C C . SER A 1 112 ? -10.828 8.414 -2.012 1 86.12 112 SER A C 1
ATOM 878 O O . SER A 1 112 ? -11.828 9.008 -2.408 1 86.12 112 SER A O 1
ATOM 880 N N . GLN A 1 113 ? -10.781 7.07 -1.876 1 86.12 113 GLN A N 1
ATOM 881 C CA . GLN A 1 113 ? -11.922 6.223 -2.197 1 86.12 113 GLN A CA 1
ATOM 882 C C . GLN A 1 113 ? -12.867 6.094 -1.003 1 86.12 113 GLN A C 1
ATOM 884 O O . GLN A 1 113 ? -13.93 5.484 -1.108 1 86.12 113 GLN A O 1
ATOM 889 N N . GLY A 1 114 ? -12.398 6.656 0.139 1 85.12 114 GLY A N 1
ATOM 890 C CA . GLY A 1 114 ? -13.242 6.629 1.322 1 85.12 114 GLY A CA 1
ATOM 891 C C . GLY A 1 114 ? -12.797 5.609 2.352 1 85.12 114 GLY A C 1
ATOM 892 O O . GLY A 1 114 ? -13.422 5.461 3.4 1 85.12 114 GLY A O 1
ATOM 893 N N . CYS A 1 115 ? -11.789 4.879 2.094 1 89.12 115 CYS A N 1
ATOM 894 C CA . CYS A 1 115 ? -11.234 3.906 3.029 1 89.12 115 CYS A CA 1
ATOM 895 C C . CYS A 1 115 ? -10.594 4.602 4.223 1 89.12 115 CYS A C 1
ATOM 897 O O . CYS A 1 115 ? -9.875 5.594 4.055 1 89.12 115 CYS A O 1
ATOM 899 N N . SER A 1 116 ? -10.914 4.152 5.379 1 87.75 116 SER A N 1
ATOM 900 C CA . SER A 1 116 ? -10.234 4.684 6.555 1 87.75 116 SER A CA 1
ATOM 901 C C . SER A 1 116 ? -8.828 4.113 6.684 1 87.75 116 SER A C 1
ATOM 903 O O . SER A 1 116 ? -8.5 3.098 6.066 1 87.75 116 SER A O 1
ATOM 905 N N . LEU A 1 117 ? -8.055 4.75 7.504 1 88.5 117 LEU A N 1
ATOM 906 C CA . LEU A 1 117 ? -6.699 4.262 7.738 1 88.5 117 LEU A CA 1
ATOM 907 C C . LEU A 1 117 ? -6.723 2.885 8.391 1 88.5 117 LEU A C 1
ATOM 909 O O . LEU A 1 117 ? -5.891 2.029 8.07 1 88.5 117 LEU A O 1
ATOM 913 N N . ASN A 1 118 ? -7.641 2.664 9.242 1 90.94 118 ASN A N 1
ATOM 914 C CA . ASN A 1 118 ? -7.773 1.362 9.891 1 90.94 118 ASN A CA 1
ATOM 915 C C . ASN A 1 118 ? -8.164 0.278 8.891 1 90.94 118 ASN A C 1
ATOM 917 O O . ASN A 1 118 ? -7.672 -0.849 8.961 1 90.94 118 ASN A O 1
ATOM 921 N N . GLU A 1 119 ? -9.023 0.675 8.023 1 90.81 119 GLU A N 1
ATOM 922 C CA . GLU A 1 119 ? -9.422 -0.268 6.984 1 90.81 119 GLU A CA 1
ATOM 923 C C . GLU A 1 119 ? -8.258 -0.581 6.051 1 90.81 119 GLU A C 1
ATOM 925 O O . GLU A 1 119 ? -8.055 -1.735 5.668 1 90.81 119 GLU A O 1
ATOM 930 N N . ALA A 1 120 ? -7.531 0.485 5.684 1 92.44 120 ALA A N 1
ATOM 931 C CA . ALA A 1 120 ? -6.348 0.282 4.848 1 92.44 120 ALA A CA 1
ATOM 932 C C . ALA A 1 120 ? -5.352 -0.655 5.527 1 92.44 120 ALA A C 1
ATOM 934 O O . ALA A 1 120 ? -4.789 -1.542 4.887 1 92.44 120 ALA A O 1
ATOM 935 N N . ARG A 1 121 ? -5.18 -0.438 6.82 1 93.38 121 ARG A N 1
ATOM 936 C CA . ARG A 1 121 ? -4.305 -1.295 7.613 1 93.38 121 ARG A CA 1
ATOM 937 C C . ARG A 1 121 ? -4.73 -2.756 7.516 1 93.38 121 ARG A C 1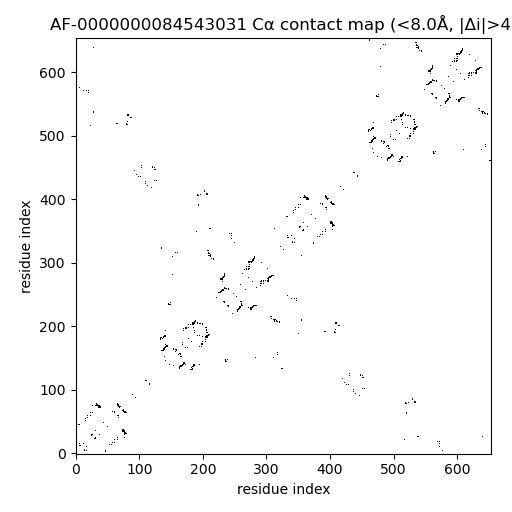
ATOM 939 O O . ARG A 1 121 ? -3.902 -3.635 7.27 1 93.38 121 ARG A O 1
ATOM 946 N N . GLU A 1 122 ? -5.961 -2.992 7.668 1 92.25 122 GLU A N 1
ATOM 947 C CA . GLU A 1 122 ? -6.5 -4.348 7.645 1 92.25 122 GLU A CA 1
ATOM 948 C C . GLU A 1 122 ? -6.336 -4.98 6.262 1 92.25 122 GLU A C 1
ATOM 950 O O . GLU A 1 122 ? -5.969 -6.152 6.152 1 92.25 122 GLU A O 1
ATOM 955 N N . LEU A 1 123 ? -6.59 -4.191 5.254 1 91.38 123 LEU A N 1
ATOM 956 C CA . LEU A 1 123 ? -6.531 -4.703 3.887 1 91.38 123 LEU A CA 1
ATOM 957 C C . LEU A 1 123 ? -5.102 -5.051 3.498 1 91.38 123 LEU A C 1
ATOM 959 O O . LEU A 1 123 ? -4.848 -6.121 2.939 1 91.38 123 LEU A O 1
ATOM 963 N N . PHE A 1 124 ? -4.152 -4.203 3.801 1 93 124 PHE A N 1
ATOM 964 C CA . PHE A 1 124 ? -2.756 -4.469 3.48 1 93 124 PHE A CA 1
ATOM 965 C C . PHE A 1 124 ? -2.238 -5.668 4.266 1 93 124 PHE A C 1
ATOM 967 O O . PHE A 1 124 ? -1.562 -6.535 3.711 1 93 124 PHE A O 1
ATOM 974 N N . LEU A 1 125 ? -2.537 -5.715 5.547 1 92.25 125 LEU A N 1
ATOM 975 C CA . LEU A 1 125 ? -2.076 -6.824 6.375 1 92.25 125 LEU A CA 1
ATOM 976 C C . LEU A 1 125 ? -2.656 -8.148 5.887 1 92.25 125 LEU A C 1
ATOM 978 O O . LEU A 1 125 ? -1.95 -9.156 5.832 1 92.25 125 LEU A O 1
ATOM 982 N N . ALA A 1 126 ? -3.906 -8.117 5.547 1 88.06 126 ALA A N 1
ATOM 983 C CA . ALA A 1 126 ? -4.555 -9.328 5.055 1 88.06 126 ALA A CA 1
ATOM 984 C C . ALA A 1 126 ? -3.877 -9.836 3.785 1 88.06 126 ALA A C 1
ATOM 986 O O . ALA A 1 126 ? -3.605 -11.031 3.654 1 88.06 126 ALA A O 1
ATOM 987 N N . GLU A 1 127 ? -3.617 -8.898 2.875 1 86.62 127 GLU A N 1
ATOM 988 C CA . GLU A 1 127 ? -2.979 -9.273 1.616 1 86.62 127 GLU A CA 1
ATOM 989 C C . GLU A 1 127 ? -1.561 -9.789 1.849 1 86.62 127 GLU A C 1
ATOM 991 O O . GLU A 1 127 ? -1.163 -10.805 1.279 1 86.62 127 GLU A O 1
ATOM 996 N N . ILE A 1 128 ? -0.817 -9.125 2.68 1 89.31 128 ILE A N 1
ATOM 997 C CA . ILE A 1 128 ? 0.565 -9.508 2.951 1 89.31 128 ILE A CA 1
ATOM 998 C C . ILE A 1 128 ? 0.599 -10.852 3.666 1 89.31 128 ILE A C 1
ATOM 1000 O O . ILE A 1 128 ? 1.381 -11.734 3.303 1 89.31 128 ILE A O 1
ATOM 1004 N N . ASP A 1 129 ? -0.241 -11.023 4.664 1 86.19 129 ASP A N 1
ATOM 1005 C CA . ASP A 1 129 ? -0.295 -12.289 5.398 1 86.19 129 ASP A CA 1
ATOM 1006 C C . ASP A 1 129 ? -0.671 -13.445 4.477 1 86.19 129 ASP A C 1
ATOM 1008 O O . ASP A 1 129 ? -0.114 -14.539 4.586 1 86.19 129 ASP A O 1
ATOM 1012 N N . TRP A 1 130 ? -1.539 -13.18 3.641 1 80.56 130 TRP A N 1
ATOM 1013 C CA . TRP A 1 130 ? -1.949 -14.195 2.68 1 80.56 130 TRP A CA 1
ATOM 1014 C C . TRP A 1 130 ? -0.781 -14.602 1.788 1 80.56 130 TRP A C 1
ATOM 1016 O O . TRP A 1 130 ? -0.532 -15.797 1.588 1 80.56 130 TRP A O 1
ATOM 1026 N N . ARG A 1 131 ? -0.093 -13.703 1.31 1 82.12 131 ARG A N 1
ATOM 1027 C CA . ARG A 1 131 ? 1.037 -13.992 0.432 1 82.12 131 ARG A CA 1
ATOM 1028 C C . ARG A 1 131 ? 2.141 -14.727 1.185 1 82.12 131 ARG A C 1
ATOM 1030 O O . ARG A 1 131 ? 2.771 -15.633 0.639 1 82.12 131 ARG A O 1
ATOM 1037 N N . LEU A 1 132 ? 2.295 -14.336 2.428 1 83.44 132 LEU A N 1
ATOM 1038 C CA . LEU A 1 132 ? 3.314 -14.984 3.248 1 83.44 132 LEU A CA 1
ATOM 1039 C C . LEU A 1 132 ? 2.945 -16.438 3.529 1 83.44 132 LEU A C 1
ATOM 1041 O O . LEU A 1 132 ? 3.807 -17.312 3.5 1 83.44 132 LEU A O 1
ATOM 1045 N N . ARG A 1 133 ? 1.704 -16.641 3.744 1 80 133 ARG A N 1
ATOM 1046 C CA . ARG A 1 133 ? 1.236 -18 4.004 1 80 133 ARG A CA 1
ATOM 1047 C C . ARG A 1 133 ? 1.348 -18.859 2.752 1 80 133 ARG A C 1
ATOM 1049 O O . ARG A 1 133 ? 1.777 -20.016 2.826 1 80 133 ARG A O 1
ATOM 1056 N N . CYS A 1 134 ? 1.01 -18.266 1.653 1 77 134 CYS A N 1
ATOM 1057 C CA . CYS A 1 134 ? 0.993 -19.016 0.398 1 77 134 CYS A CA 1
ATOM 1058 C C . CYS A 1 134 ? 2.406 -19.391 -0.033 1 77 134 CYS A C 1
ATOM 1060 O O . CYS A 1 134 ? 2.605 -20.406 -0.708 1 77 134 CYS A O 1
ATOM 1062 N N . SER A 1 135 ? 3.377 -18.578 0.414 1 77.25 135 SER A N 1
ATOM 1063 C CA . SER A 1 135 ? 4.738 -18.812 -0.063 1 77.25 135 SER A CA 1
ATOM 1064 C C . SER A 1 135 ? 5.57 -19.547 0.976 1 77.25 135 SER A C 1
ATOM 1066 O O . SER A 1 135 ? 6.75 -19.828 0.752 1 77.25 135 SER A O 1
ATOM 1068 N N . ALA A 1 136 ? 4.961 -19.875 2.088 1 79.88 136 ALA A N 1
ATOM 1069 C CA . ALA A 1 136 ? 5.711 -20.531 3.162 1 79.88 136 ALA A CA 1
ATOM 1070 C C . ALA A 1 136 ? 6.039 -21.969 2.809 1 79.88 136 ALA A C 1
ATOM 1072 O O . ALA A 1 136 ? 7.141 -22.453 3.084 1 79.88 136 ALA A O 1
ATOM 1073 N N . ARG A 1 137 ? 5.098 -22.625 2.207 1 87.5 137 ARG A N 1
ATOM 1074 C CA . ARG A 1 137 ? 5.273 -24.031 1.839 1 87.5 137 ARG A CA 1
ATOM 1075 C C . ARG A 1 137 ? 4.391 -24.406 0.653 1 87.5 137 ARG A C 1
ATOM 1077 O O . ARG A 1 137 ? 3.334 -23.797 0.448 1 87.5 137 ARG A O 1
ATOM 1084 N N . VAL A 1 138 ? 4.965 -25.281 -0.096 1 91.44 138 VAL A N 1
ATOM 1085 C CA . VAL A 1 138 ? 4.176 -25.812 -1.206 1 91.44 138 VAL A CA 1
ATOM 1086 C C . VAL A 1 138 ? 3.801 -27.266 -0.933 1 91.44 138 VAL A C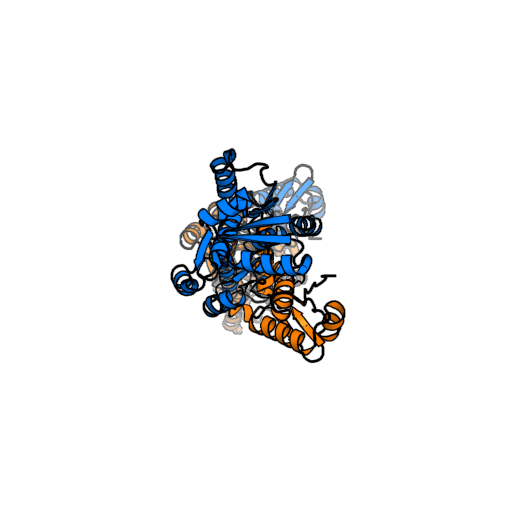 1
ATOM 1088 O O . VAL A 1 138 ? 4.668 -28.094 -0.625 1 91.44 138 VAL A O 1
ATOM 1091 N N . LEU A 1 139 ? 2.537 -27.5 -0.907 1 93.44 139 LEU A N 1
ATOM 1092 C CA . LEU A 1 139 ? 2.045 -28.875 -0.793 1 93.44 139 LEU A CA 1
ATOM 1093 C C . LEU A 1 139 ? 1.766 -29.469 -2.17 1 93.44 139 LEU A C 1
ATOM 1095 O O . LEU A 1 139 ? 0.82 -29.047 -2.848 1 93.44 139 LEU A O 1
ATOM 1099 N N . VAL A 1 140 ? 2.588 -30.375 -2.572 1 96.44 140 VAL A N 1
ATOM 1100 C CA . VAL A 1 140 ? 2.367 -31.078 -3.83 1 96.44 140 VAL A CA 1
ATOM 1101 C C . VAL A 1 140 ? 1.446 -32.281 -3.596 1 96.44 140 VAL A C 1
ATOM 1103 O O . VAL A 1 140 ? 1.639 -33.031 -2.648 1 96.44 140 VAL A O 1
ATOM 1106 N N . THR A 1 141 ? 0.432 -32.375 -4.469 1 96.38 141 THR A N 1
ATOM 1107 C CA . THR A 1 141 ? -0.509 -33.469 -4.207 1 96.38 141 THR A CA 1
ATOM 1108 C C . THR A 1 141 ? -0.8 -34.25 -5.484 1 96.38 141 THR A C 1
ATOM 1110 O O . THR A 1 141 ? -0.69 -33.719 -6.586 1 96.38 141 THR A O 1
ATOM 1113 N N . ALA A 1 142 ? -1.084 -35.531 -5.355 1 96.31 142 ALA A N 1
ATOM 1114 C CA . ALA A 1 142 ? -1.488 -36.5 -6.371 1 96.31 142 ALA A CA 1
ATOM 1115 C C . ALA A 1 142 ? -2.223 -37.688 -5.738 1 96.31 142 ALA A C 1
ATOM 1117 O O . ALA A 1 142 ? -2.096 -37.938 -4.539 1 96.31 142 ALA A O 1
ATOM 1118 N N . PRO A 1 143 ? -3.064 -38.344 -6.523 1 95.62 143 PRO A N 1
ATOM 1119 C CA . PRO A 1 143 ? -3.73 -39.531 -5.961 1 95.62 143 PRO A CA 1
ATOM 1120 C C . PRO A 1 143 ? -2.744 -40.594 -5.488 1 95.62 143 PRO A C 1
ATOM 1122 O O . PRO A 1 143 ? -1.677 -40.75 -6.09 1 95.62 143 PRO A O 1
ATOM 1125 N N . THR A 1 144 ? -3.123 -41.312 -4.453 1 95.56 144 THR A N 1
ATOM 1126 C CA . THR A 1 144 ? -2.287 -42.375 -3.9 1 95.56 144 THR A CA 1
ATOM 1127 C C . THR A 1 144 ? -1.899 -43.375 -4.98 1 95.56 144 THR A C 1
ATOM 1129 O O . THR A 1 144 ? -0.759 -43.844 -5.023 1 95.56 144 THR A O 1
ATOM 1132 N N . GLN A 1 145 ? -2.846 -43.688 -5.852 1 92.25 145 GLN A N 1
ATOM 1133 C CA . GLN A 1 145 ? -2.619 -44.656 -6.906 1 92.25 145 GLN A CA 1
ATOM 1134 C C . GLN A 1 145 ? -1.508 -44.219 -7.848 1 92.25 145 GLN A C 1
ATOM 1136 O O . GLN A 1 145 ? -0.846 -45.031 -8.477 1 92.25 145 GLN A O 1
ATOM 1141 N N . ASP A 1 146 ? -1.328 -42.906 -7.957 1 93.56 146 ASP A N 1
ATOM 1142 C CA . ASP A 1 146 ? -0.267 -42.375 -8.805 1 93.56 146 ASP A CA 1
ATOM 1143 C C . ASP A 1 146 ? 0.572 -41.344 -8.055 1 93.56 146 ASP A C 1
ATOM 1145 O O . ASP A 1 146 ? 0.801 -40.219 -8.555 1 93.56 146 ASP A O 1
ATOM 1149 N N . ILE A 1 147 ? 0.977 -41.75 -6.941 1 95.38 147 ILE A N 1
ATOM 1150 C CA . ILE A 1 147 ? 1.769 -40.875 -6.098 1 95.38 147 ILE A CA 1
ATOM 1151 C C . ILE A 1 147 ? 3.107 -40.562 -6.77 1 95.38 147 ILE A C 1
ATOM 1153 O O . ILE A 1 147 ? 3.77 -39.594 -6.445 1 95.38 147 ILE A O 1
ATOM 1157 N N . GLY A 1 148 ? 3.531 -41.438 -7.691 1 95.06 148 GLY A N 1
ATOM 1158 C CA . GLY A 1 148 ? 4.766 -41.25 -8.438 1 95.06 148 GLY A CA 1
ATOM 1159 C C . GLY A 1 148 ? 4.816 -39.906 -9.172 1 95.06 148 GLY A C 1
ATOM 1160 O O . GLY A 1 148 ? 5.867 -39.281 -9.242 1 95.06 148 GLY A O 1
ATOM 1161 N N . ILE A 1 149 ? 3.664 -39.469 -9.719 1 94.94 149 ILE A N 1
ATOM 1162 C CA . ILE A 1 149 ? 3.604 -38.156 -10.391 1 94.94 149 ILE A CA 1
ATOM 1163 C C . ILE A 1 149 ? 3.889 -37.062 -9.383 1 94.94 149 ILE A C 1
ATOM 1165 O O . ILE A 1 149 ? 4.547 -36.062 -9.719 1 94.94 149 ILE A O 1
ATOM 1169 N N . GLY A 1 150 ? 3.342 -37.25 -8.234 1 96.25 150 GLY A N 1
ATOM 1170 C CA . GLY A 1 150 ? 3.611 -36.281 -7.172 1 96.25 150 GLY A CA 1
ATOM 1171 C C . GLY A 1 150 ? 5.078 -36.219 -6.801 1 96.25 150 GLY A C 1
ATOM 1172 O O . GLY A 1 150 ? 5.602 -35.125 -6.551 1 96.25 150 GLY A O 1
ATOM 1173 N N . GLN A 1 151 ? 5.676 -37.344 -6.785 1 96.19 151 GLN A N 1
ATOM 1174 C CA . GLN A 1 151 ? 7.102 -37.406 -6.469 1 96.19 151 GLN A CA 1
ATOM 1175 C C . GLN A 1 151 ? 7.926 -36.688 -7.523 1 96.19 151 GLN A C 1
ATOM 1177 O O . GLN A 1 151 ? 8.836 -35.906 -7.191 1 96.19 151 GLN A O 1
ATOM 1182 N N . LEU A 1 152 ? 7.582 -36.906 -8.742 1 95.81 152 LEU A N 1
ATOM 1183 C CA . LEU A 1 152 ? 8.273 -36.219 -9.836 1 95.81 152 LEU A CA 1
ATOM 1184 C C . LEU A 1 152 ? 8.117 -34.719 -9.711 1 95.81 152 LEU A C 1
ATOM 1186 O O . LEU A 1 152 ? 9.102 -33.969 -9.797 1 95.81 152 LEU A O 1
ATOM 1190 N N . MET A 1 153 ? 6.934 -34.312 -9.422 1 96.75 153 MET A N 1
ATOM 1191 C CA . MET A 1 153 ? 6.648 -32.875 -9.281 1 96.75 153 MET A CA 1
ATOM 1192 C C . MET A 1 153 ? 7.383 -32.281 -8.078 1 96.75 153 MET A C 1
ATOM 1194 O O . MET A 1 153 ? 8.023 -31.25 -8.195 1 96.75 153 MET A O 1
ATOM 1198 N N . ALA A 1 154 ? 7.281 -32.938 -6.957 1 96.31 154 ALA A N 1
ATOM 1199 C CA . ALA A 1 154 ? 7.875 -32.469 -5.715 1 96.31 154 ALA A CA 1
ATOM 1200 C C . ALA A 1 154 ? 9.383 -32.281 -5.863 1 96.31 154 ALA A C 1
ATOM 1202 O O . ALA A 1 154 ? 9.945 -31.266 -5.441 1 96.31 154 ALA A O 1
ATOM 1203 N N . GLN A 1 155 ? 10.055 -33.219 -6.465 1 94.69 155 GLN A N 1
ATOM 1204 C CA . GLN A 1 155 ? 11.5 -33.156 -6.66 1 94.69 155 GLN A CA 1
ATOM 1205 C C . GLN A 1 155 ? 11.883 -31.969 -7.535 1 94.69 155 GLN A C 1
ATOM 1207 O O . GLN A 1 155 ? 12.82 -31.234 -7.211 1 94.69 155 GLN A O 1
ATOM 1212 N N . GLU A 1 156 ? 11.172 -31.812 -8.578 1 95.44 156 GLU A N 1
ATOM 1213 C CA . GLU A 1 156 ? 11.453 -30.703 -9.492 1 95.44 156 GLU A CA 1
ATOM 1214 C C . GLU A 1 156 ? 11.18 -29.359 -8.844 1 95.44 156 GLU A C 1
ATOM 1216 O O . GLU A 1 156 ? 11.977 -28.422 -8.969 1 95.44 156 GLU A O 1
ATOM 1221 N N . LEU A 1 157 ? 10.102 -29.297 -8.117 1 95.12 157 LEU A N 1
ATOM 1222 C CA . LEU A 1 157 ? 9.688 -28.047 -7.52 1 95.12 157 LEU A CA 1
ATOM 1223 C C . LEU A 1 157 ? 10.594 -27.672 -6.352 1 95.12 157 LEU A C 1
ATOM 1225 O O . LEU A 1 157 ? 10.852 -26.484 -6.109 1 95.12 157 LEU A O 1
ATOM 1229 N N . GLU A 1 158 ? 11.031 -28.656 -5.613 1 93.81 158 GLU A N 1
ATOM 1230 C CA . GLU A 1 158 ? 11.961 -28.391 -4.523 1 93.81 158 GLU A CA 1
ATOM 1231 C C . GLU A 1 158 ? 13.211 -27.672 -5.027 1 93.81 158 GLU A C 1
ATOM 1233 O O . GLU A 1 158 ? 13.68 -26.719 -4.402 1 93.81 158 GLU A O 1
ATOM 1238 N N . VAL A 1 159 ? 13.688 -28.062 -6.168 1 91.88 159 VAL A N 1
ATOM 1239 C CA . VAL A 1 159 ? 14.898 -27.484 -6.746 1 91.88 159 VAL A CA 1
ATOM 1240 C C . VAL A 1 159 ? 14.586 -26.125 -7.352 1 91.88 159 VAL A C 1
ATOM 1242 O O . VAL A 1 159 ? 15.359 -25.172 -7.195 1 91.88 159 VAL A O 1
ATOM 1245 N N . ALA A 1 160 ? 13.484 -26.016 -7.977 1 92.56 160 ALA A N 1
ATOM 1246 C CA . ALA A 1 160 ? 13.148 -24.812 -8.742 1 92.56 160 ALA A CA 1
ATOM 1247 C C . ALA A 1 160 ? 12.719 -23.672 -7.824 1 92.56 160 ALA A C 1
ATOM 1249 O O . ALA A 1 160 ? 13.062 -22.516 -8.062 1 92.56 160 ALA A O 1
ATOM 1250 N N . LEU A 1 161 ? 11.922 -23.953 -6.785 1 89.38 161 LEU A N 1
ATOM 1251 C CA . LEU A 1 161 ? 11.305 -22.922 -5.965 1 89.38 161 LEU A CA 1
ATOM 1252 C C . LEU A 1 161 ? 12.195 -22.547 -4.785 1 89.38 161 LEU A C 1
ATOM 1254 O O . LEU A 1 161 ? 12.141 -21.422 -4.285 1 89.38 161 LEU A O 1
ATOM 1258 N N . LYS A 1 162 ? 12.977 -23.422 -4.25 1 88.94 162 LYS A N 1
ATOM 1259 C CA . LYS A 1 162 ? 13.875 -23.219 -3.119 1 88.94 162 LYS A CA 1
ATOM 1260 C C . LYS A 1 162 ? 13.102 -22.891 -1.848 1 88.94 162 LYS A C 1
ATOM 1262 O O . LYS A 1 162 ? 13.5 -22.016 -1.077 1 88.94 162 LYS A O 1
ATOM 1267 N N . ILE A 1 163 ? 11.914 -23.359 -1.692 1 86.88 163 ILE A N 1
ATOM 1268 C CA . ILE A 1 163 ? 11.102 -23.344 -0.484 1 86.88 163 ILE A CA 1
ATOM 1269 C C . ILE A 1 163 ? 10.68 -24.766 -0.122 1 86.88 163 ILE A C 1
ATOM 1271 O O . ILE A 1 163 ? 10.789 -25.688 -0.941 1 86.88 163 ILE A O 1
ATOM 1275 N N . PRO A 1 164 ? 10.258 -24.969 1.094 1 90.81 164 PRO A N 1
ATOM 1276 C CA . PRO A 1 164 ? 9.867 -26.328 1.488 1 90.81 164 PRO A CA 1
ATOM 1277 C C . PRO A 1 164 ? 8.711 -26.875 0.659 1 90.81 164 PRO A C 1
ATOM 1279 O O . PRO A 1 164 ? 7.727 -26.172 0.424 1 90.81 164 PRO A O 1
ATOM 1282 N N . VAL A 1 165 ? 8.961 -28.078 0.153 1 94.38 165 VAL A N 1
ATOM 1283 C CA . VAL A 1 165 ? 7.941 -28.781 -0.625 1 94.38 165 VAL A CA 1
ATOM 1284 C C . VAL A 1 165 ? 7.578 -30.094 0.062 1 94.38 165 VAL A C 1
ATOM 1286 O O . VAL A 1 165 ? 8.461 -30.844 0.49 1 94.38 165 VAL A O 1
ATOM 1289 N N . GLN A 1 166 ? 6.32 -30.297 0.232 1 94.19 166 GLN A N 1
ATOM 1290 C CA . GLN A 1 166 ? 5.855 -31.531 0.853 1 94.19 166 GLN A CA 1
ATOM 1291 C C . GLN A 1 166 ? 4.867 -32.25 -0.052 1 94.19 166 GLN A C 1
ATOM 1293 O O . GLN A 1 166 ? 3.936 -31.656 -0.583 1 94.19 166 GLN A O 1
ATOM 1298 N N . LEU A 1 167 ? 5.102 -33.562 -0.215 1 96.69 167 LEU A N 1
ATOM 1299 C CA . LEU A 1 167 ? 4.199 -34.375 -1.003 1 96.69 167 LEU A CA 1
ATOM 1300 C C . LEU A 1 167 ? 3.139 -35.031 -0.115 1 96.69 167 LEU A C 1
ATOM 1302 O O . LEU A 1 167 ? 3.467 -35.656 0.889 1 96.69 167 LEU A O 1
ATOM 1306 N N . ILE A 1 168 ? 1.927 -34.781 -0.535 1 95.88 168 ILE A N 1
ATOM 1307 C CA . ILE A 1 168 ? 0.808 -35.344 0.224 1 95.88 168 ILE A CA 1
ATOM 1308 C C . ILE A 1 168 ? -0.206 -35.969 -0.731 1 95.88 168 ILE A C 1
ATOM 1310 O O . ILE A 1 168 ? -0.628 -35.344 -1.701 1 95.88 168 ILE A O 1
ATOM 1314 N N . PRO A 1 169 ? -0.579 -37.281 -0.462 1 97.19 169 PRO A N 1
ATOM 1315 C CA . PRO A 1 169 ? -1.655 -37.844 -1.282 1 97.19 169 PRO A CA 1
ATOM 1316 C C . PRO A 1 169 ? -2.955 -37.031 -1.173 1 97.19 169 PRO A C 1
ATOM 1318 O O . PRO A 1 169 ? -3.275 -36.5 -0.103 1 97.19 169 PRO A O 1
ATOM 1321 N N . ILE A 1 170 ? -3.656 -36.938 -2.264 1 96.06 170 ILE A N 1
ATOM 1322 C CA . ILE A 1 170 ? -4.895 -36.156 -2.305 1 96.06 170 ILE A CA 1
ATOM 1323 C C . ILE A 1 170 ? -5.832 -36.625 -1.196 1 96.06 170 ILE A C 1
ATOM 1325 O O . ILE A 1 170 ? -6.516 -35.812 -0.567 1 96.06 170 ILE A O 1
ATOM 1329 N N . GLU A 1 171 ? -5.805 -37.906 -0.941 1 95.56 171 GLU A N 1
ATOM 1330 C CA . GLU A 1 171 ? -6.695 -38.531 0.035 1 95.56 171 GLU A CA 1
ATOM 1331 C C . GLU A 1 171 ? -6.375 -38.062 1.451 1 95.56 171 GLU A C 1
ATOM 1333 O O . GLU A 1 171 ? -7.223 -38.125 2.344 1 95.56 171 GLU A O 1
ATOM 1338 N N . LYS A 1 172 ? -5.219 -37.531 1.703 1 95.62 172 LYS A N 1
ATOM 1339 C CA . LYS A 1 172 ? -4.797 -37.062 3.018 1 95.62 172 LYS A CA 1
ATOM 1340 C C . LYS A 1 172 ? -4.664 -35.531 3.041 1 95.62 172 LYS A C 1
ATOM 1342 O O . LYS A 1 172 ? -4.199 -34.969 4.027 1 95.62 172 LYS A O 1
ATOM 1347 N N . LEU A 1 173 ? -4.977 -34.938 1.984 1 94.25 173 LEU A N 1
ATOM 1348 C CA . LEU A 1 173 ? -4.766 -33.5 1.808 1 94.25 173 LEU A CA 1
ATOM 1349 C C . LEU A 1 173 ? -5.629 -32.719 2.777 1 94.25 173 LEU A C 1
ATOM 1351 O O . LEU A 1 173 ? -5.156 -31.734 3.385 1 94.25 173 LEU A O 1
ATOM 1355 N N . ALA A 1 174 ? -6.879 -33.062 2.965 1 92.69 174 ALA A N 1
ATOM 1356 C CA . ALA A 1 174 ? -7.805 -32.344 3.844 1 92.69 174 ALA A CA 1
ATOM 1357 C C . ALA A 1 174 ? -7.258 -32.281 5.266 1 92.69 174 ALA A C 1
ATOM 1359 O O . ALA A 1 174 ? -7.258 -31.203 5.875 1 92.69 174 ALA A O 1
ATOM 1360 N N . GLU A 1 175 ? -6.785 -33.375 5.723 1 92.38 175 GLU A N 1
ATOM 1361 C CA . GLU A 1 175 ? -6.238 -33.438 7.074 1 92.38 175 GLU A CA 1
ATOM 1362 C C . GLU A 1 175 ? -5.016 -32.531 7.223 1 92.38 175 GLU A C 1
ATOM 1364 O O . GLU A 1 175 ? -4.855 -31.844 8.242 1 92.38 175 GLU A O 1
ATOM 1369 N N . THR A 1 176 ? -4.176 -32.562 6.262 1 90.81 176 THR A N 1
ATOM 1370 C CA . THR A 1 176 ? -2.945 -31.766 6.312 1 90.81 176 THR A CA 1
ATOM 1371 C C . THR A 1 176 ? -3.256 -30.281 6.273 1 90.81 176 THR A C 1
ATOM 1373 O O . THR A 1 176 ? -2.67 -29.5 7.031 1 90.81 176 THR A O 1
ATOM 1376 N N . ILE A 1 177 ? -4.195 -29.859 5.418 1 87.25 177 ILE A N 1
ATOM 1377 C CA . ILE A 1 177 ? -4.574 -28.469 5.285 1 87.25 177 ILE A CA 1
ATOM 1378 C C . ILE A 1 177 ? -5.137 -27.953 6.609 1 87.25 177 ILE A C 1
ATOM 1380 O O . ILE A 1 177 ? -4.914 -26.797 6.984 1 87.25 177 ILE A O 1
ATOM 1384 N N . GLU A 1 178 ? -5.871 -28.766 7.281 1 86.62 178 GLU A N 1
ATOM 1385 C CA . GLU A 1 178 ? -6.473 -28.375 8.555 1 86.62 178 GLU A CA 1
ATOM 1386 C C . GLU A 1 178 ? -5.406 -28.203 9.633 1 86.62 178 GLU A C 1
ATOM 1388 O O . GLU A 1 178 ? -5.566 -27.375 10.539 1 86.62 178 GLU A O 1
ATOM 1393 N N . GLN A 1 179 ? -4.359 -28.953 9.5 1 84.38 179 GLN A N 1
ATOM 1394 C CA . GLN A 1 179 ? -3.299 -28.906 10.508 1 84.38 179 GLN A CA 1
ATOM 1395 C C . GLN A 1 179 ? -2.318 -27.781 10.227 1 84.38 179 GLN A C 1
ATOM 1397 O O . GLN A 1 179 ? -1.773 -27.172 11.164 1 84.38 179 GLN A O 1
ATOM 1402 N N . VAL A 1 180 ? -2.041 -27.547 8.992 1 75.44 180 VAL A N 1
ATOM 1403 C CA . VAL A 1 180 ? -1.095 -26.5 8.609 1 75.44 180 VAL A CA 1
ATOM 1404 C C . VAL A 1 180 ? -1.742 -25.562 7.586 1 75.44 180 VAL A C 1
ATOM 1406 O O . VAL A 1 180 ? -1.605 -25.766 6.375 1 75.44 180 VAL A O 1
ATOM 1409 N N . PRO A 1 181 ? -2.367 -24.594 8.133 1 68.5 181 PRO A N 1
ATOM 1410 C CA . PRO A 1 181 ? -3.137 -23.75 7.215 1 68.5 181 PRO A CA 1
ATOM 1411 C C . PRO A 1 181 ? -2.248 -22.922 6.297 1 68.5 181 PRO A C 1
ATOM 1413 O O . PRO A 1 181 ? -2.754 -22.125 5.496 1 68.5 181 PRO A O 1
ATOM 1416 N N . SER A 1 182 ? -0.916 -23.219 6.328 1 71.19 182 SER A N 1
ATOM 1417 C CA . SER A 1 182 ? -0.016 -22.406 5.512 1 71.19 182 SER A CA 1
ATOM 1418 C C . SER A 1 182 ? 0.49 -23.188 4.305 1 71.19 182 SER A C 1
ATOM 1420 O O . SER A 1 182 ? 0.768 -24.375 4.406 1 71.19 182 SER A O 1
ATOM 1422 N N . GLY A 1 183 ? 0.118 -22.516 3.113 1 78.88 183 GLY A N 1
ATOM 1423 C CA . GLY A 1 183 ? 0.745 -23.094 1.931 1 78.88 183 GLY A CA 1
ATOM 1424 C C . GLY A 1 183 ? -0.156 -23.062 0.71 1 78.88 183 GLY A C 1
ATOM 1425 O O . GLY A 1 183 ? -1.346 -22.766 0.815 1 78.88 183 GLY A O 1
ATOM 1426 N N . THR A 1 184 ? 0.479 -23.312 -0.33 1 87.75 184 THR A N 1
ATOM 1427 C CA . THR A 1 184 ? -0.186 -23.438 -1.621 1 87.75 184 THR A CA 1
ATOM 1428 C C . THR A 1 184 ? -0.171 -24.875 -2.102 1 87.75 184 THR A C 1
ATOM 1430 O O . THR A 1 184 ? 0.857 -25.562 -2.021 1 87.75 184 THR A O 1
ATOM 1433 N N . VAL A 1 185 ? -1.345 -25.328 -2.457 1 91.69 185 VAL A N 1
ATOM 1434 C CA . VAL A 1 185 ? -1.429 -26.688 -2.996 1 91.69 185 VAL A CA 1
ATOM 1435 C C . VAL A 1 185 ? -1.116 -26.656 -4.492 1 91.69 185 VAL A C 1
ATOM 1437 O O . VAL A 1 185 ? -1.654 -25.844 -5.234 1 91.69 185 VAL A O 1
ATOM 1440 N N . VAL A 1 186 ? -0.193 -27.484 -4.852 1 93.69 186 VAL A N 1
ATOM 1441 C CA . VAL A 1 186 ? 0.173 -27.594 -6.262 1 93.69 186 VAL A CA 1
ATOM 1442 C C . VAL A 1 186 ? -0.102 -29.031 -6.742 1 93.69 186 VAL A C 1
ATOM 1444 O O . VAL A 1 186 ? 0.182 -30 -6.031 1 93.69 186 VAL A O 1
ATOM 1447 N N . THR A 1 187 ? -0.687 -29.172 -7.914 1 94.12 187 THR A N 1
ATOM 1448 C CA . THR A 1 187 ? -0.959 -30.469 -8.5 1 94.12 187 THR A CA 1
ATOM 1449 C C . THR A 1 187 ? -0.82 -30.422 -10.023 1 94.12 187 THR A C 1
ATOM 1451 O O . THR A 1 187 ? -0.561 -29.359 -10.594 1 94.12 187 THR A O 1
ATOM 1454 N N . SER A 1 188 ? -0.835 -31.594 -10.586 1 92 188 SER A N 1
ATOM 1455 C CA . SER A 1 188 ? -0.877 -31.656 -12.039 1 92 188 SER A CA 1
ATOM 1456 C C . SER A 1 188 ? -2.26 -31.281 -12.57 1 92 188 SER A C 1
ATOM 1458 O O . SER A 1 188 ? -3.268 -31.516 -11.898 1 92 188 SER A O 1
ATOM 1460 N N . ARG A 1 189 ? -2.262 -30.719 -13.68 1 87.25 189 ARG A N 1
ATOM 1461 C CA . ARG A 1 189 ? -3.537 -30.391 -14.312 1 87.25 189 ARG A CA 1
ATOM 1462 C C . ARG A 1 189 ? -4.426 -31.625 -14.422 1 87.25 189 ARG A C 1
ATOM 1464 O O . ARG A 1 189 ? -5.652 -31.516 -14.391 1 87.25 189 ARG A O 1
ATOM 1471 N N . TYR A 1 190 ? -3.848 -32.844 -14.438 1 87.5 190 TYR A N 1
ATOM 1472 C CA . TYR A 1 190 ? -4.566 -34.094 -14.516 1 87.5 190 TYR A CA 1
ATOM 1473 C C . TYR A 1 190 ? -5.477 -34.281 -13.312 1 87.5 190 TYR A C 1
ATOM 1475 O O . TYR A 1 190 ? -6.516 -34.938 -13.398 1 87.5 190 TYR A O 1
ATOM 1483 N N . PHE A 1 191 ? -5.094 -33.625 -12.25 1 90.69 191 PHE A N 1
ATOM 1484 C CA . PHE A 1 191 ? -5.77 -33.969 -11 1 90.69 191 PHE A CA 1
ATOM 1485 C C . PHE A 1 191 ? -6.418 -32.719 -10.391 1 90.69 191 PHE A C 1
ATOM 1487 O O . PHE A 1 191 ? -6.742 -32.719 -9.195 1 90.69 191 PHE A O 1
ATOM 1494 N N . ILE A 1 192 ? -6.547 -31.688 -11.078 1 88.75 192 ILE A N 1
ATOM 1495 C CA . ILE A 1 192 ? -6.984 -30.406 -10.539 1 88.75 192 ILE A CA 1
ATOM 1496 C C . ILE A 1 192 ? -8.391 -30.531 -9.969 1 88.75 192 ILE A C 1
ATOM 1498 O O . ILE A 1 192 ? -8.703 -29.953 -8.93 1 88.75 192 ILE A O 1
ATOM 1502 N N . GLY A 1 193 ? -9.258 -31.266 -10.648 1 85.19 193 GLY A N 1
ATOM 1503 C CA . GLY A 1 193 ? -10.617 -31.438 -10.156 1 85.19 193 GLY A CA 1
ATOM 1504 C C . GLY A 1 193 ? -10.672 -32.062 -8.773 1 85.19 193 GLY A C 1
ATOM 1505 O O . GLY A 1 193 ? -11.398 -31.594 -7.898 1 85.19 193 GLY A O 1
ATOM 1506 N N . GLN A 1 194 ? -9.906 -33.062 -8.586 1 89.88 194 GLN A N 1
ATOM 1507 C CA . GLN A 1 194 ? -9.867 -33.781 -7.312 1 89.88 194 GLN A CA 1
ATOM 1508 C C . GLN A 1 194 ? -9.266 -32.906 -6.219 1 89.88 194 GLN A C 1
ATOM 1510 O O . GLN A 1 194 ? -9.781 -32.844 -5.102 1 89.88 194 GLN A O 1
ATOM 1515 N N . ALA A 1 195 ? -8.195 -32.25 -6.547 1 91.62 195 ALA A N 1
ATOM 1516 C CA . ALA A 1 195 ? -7.52 -31.406 -5.574 1 91.62 195 ALA A CA 1
ATOM 1517 C C . ALA A 1 195 ? -8.406 -30.234 -5.148 1 91.62 195 ALA A C 1
ATOM 1519 O O . ALA A 1 195 ? -8.477 -29.906 -3.963 1 91.62 195 ALA A O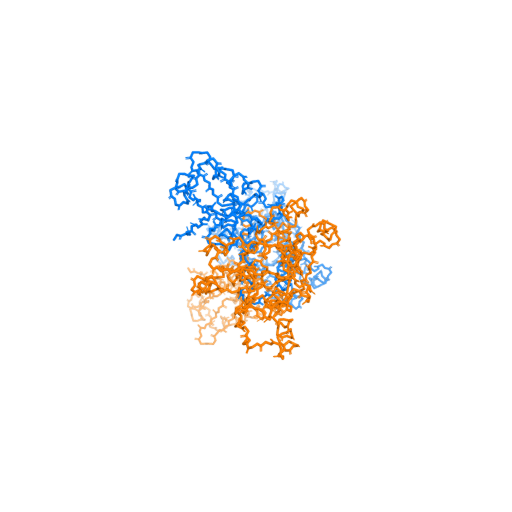 1
ATOM 1520 N N . GLU A 1 196 ? -9.102 -29.656 -6.047 1 87.5 196 GLU A N 1
ATOM 1521 C CA . GLU A 1 196 ? -9.984 -28.516 -5.762 1 87.5 196 GLU A CA 1
ATOM 1522 C C . GLU A 1 196 ? -11.164 -28.953 -4.898 1 87.5 196 GLU A C 1
ATOM 1524 O O . GLU A 1 196 ? -11.641 -28.172 -4.066 1 87.5 196 GLU A O 1
ATOM 1529 N N . ALA A 1 197 ? -11.656 -30.094 -5.207 1 88.06 197 ALA A N 1
ATOM 1530 C CA . ALA A 1 197 ? -12.781 -30.609 -4.422 1 88.06 197 ALA A CA 1
ATOM 1531 C C . ALA A 1 197 ? -12.414 -30.688 -2.941 1 88.06 197 ALA A C 1
ATOM 1533 O O . ALA A 1 197 ? -13.273 -30.484 -2.076 1 88.06 197 ALA A O 1
ATOM 1534 N N . VAL A 1 198 ? -11.172 -30.906 -2.693 1 90.75 198 VAL A N 1
ATOM 1535 C CA . VAL A 1 198 ? -10.727 -31.062 -1.313 1 90.75 198 VAL A CA 1
ATOM 1536 C C . VAL A 1 198 ? -10.328 -29.719 -0.731 1 90.75 198 VAL A C 1
ATOM 1538 O O . VAL A 1 198 ? -10.727 -29.375 0.385 1 90.75 198 VAL A O 1
ATOM 1541 N N . ALA A 1 199 ? -9.57 -28.922 -1.479 1 86.94 199 ALA A N 1
ATOM 1542 C CA . ALA A 1 199 ? -8.977 -27.688 -0.974 1 86.94 199 ALA A CA 1
ATOM 1543 C C . ALA A 1 199 ? -9.961 -26.531 -1.059 1 86.94 199 ALA A C 1
ATOM 1545 O O . ALA A 1 199 ? -9.898 -25.594 -0.256 1 86.94 199 ALA A O 1
ATOM 1546 N N . GLY A 1 200 ? -10.82 -26.562 -2.033 1 79.94 200 GLY A N 1
ATOM 1547 C CA . GLY A 1 200 ? -11.758 -25.469 -2.281 1 79.94 200 GLY A CA 1
ATOM 1548 C C . GLY A 1 200 ? -12.547 -25.078 -1.05 1 79.94 200 GLY A C 1
ATOM 1549 O O . GLY A 1 200 ? -12.484 -23.922 -0.609 1 79.94 200 GLY A O 1
ATOM 1550 N N . PRO A 1 201 ? -13.258 -26 -0.481 1 81.38 201 PRO A N 1
ATOM 1551 C CA . PRO A 1 201 ? -14.07 -25.703 0.697 1 81.38 201 PRO A CA 1
ATOM 1552 C C . PRO A 1 201 ? -13.25 -25.188 1.872 1 81.38 201 PRO A C 1
ATOM 1554 O O . PRO A 1 201 ? -13.797 -24.578 2.795 1 81.38 201 PRO A O 1
ATOM 1557 N N . ARG A 1 202 ? -11.953 -25.438 1.908 1 82.25 202 ARG A N 1
ATOM 1558 C CA . ARG A 1 202 ? -11.078 -25.062 3.008 1 82.25 202 ARG A CA 1
ATOM 1559 C C . ARG A 1 202 ? -10.344 -23.75 2.699 1 82.25 202 ARG A C 1
ATOM 1561 O O . ARG A 1 202 ? -9.406 -23.375 3.406 1 82.25 202 ARG A O 1
ATOM 1568 N N . SER A 1 203 ? -10.641 -23.156 1.572 1 77.38 203 SER A N 1
ATOM 1569 C CA . SER A 1 203 ? -10.148 -21.844 1.159 1 77.38 203 SER A CA 1
ATOM 1570 C C . SER A 1 203 ? -8.641 -21.875 0.92 1 77.38 203 SER A C 1
ATOM 1572 O O . SER A 1 203 ? -7.941 -20.922 1.268 1 77.38 203 SER A O 1
ATOM 1574 N N . VAL A 1 204 ? -8.141 -22.953 0.59 1 80.25 204 VAL A N 1
ATOM 1575 C CA . VAL A 1 204 ? -6.734 -23.062 0.225 1 80.25 204 VAL A CA 1
ATOM 1576 C C . VAL A 1 204 ? -6.586 -23 -1.293 1 80.25 204 VAL A C 1
ATOM 1578 O O . VAL A 1 204 ? -7.367 -23.609 -2.025 1 80.25 204 VAL A O 1
ATOM 1581 N N . ARG A 1 205 ? -5.562 -22.344 -1.647 1 80.44 205 ARG A N 1
ATOM 1582 C CA . ARG A 1 205 ? -5.316 -22.141 -3.07 1 80.44 205 ARG A CA 1
ATOM 1583 C C . ARG A 1 205 ? -4.699 -23.391 -3.707 1 80.44 205 ARG A C 1
ATOM 1585 O O . ARG A 1 205 ? -3.771 -23.969 -3.152 1 80.44 205 ARG A O 1
ATOM 1592 N N . VAL A 1 206 ? -5.328 -23.75 -4.922 1 88.31 206 VAL A N 1
ATOM 1593 C CA . VAL A 1 206 ? -4.773 -24.859 -5.691 1 88.31 206 VAL A CA 1
ATOM 1594 C C . VAL A 1 206 ? -4.273 -24.344 -7.039 1 88.31 206 VAL A C 1
ATOM 1596 O O . VAL A 1 206 ? -5.02 -23.703 -7.785 1 88.31 206 VAL A O 1
ATOM 1599 N N . ILE A 1 207 ? -3.027 -24.625 -7.309 1 88.69 207 ILE A N 1
ATOM 1600 C CA . ILE A 1 207 ? -2.439 -24.203 -8.578 1 88.69 207 ILE A CA 1
ATOM 1601 C C . ILE A 1 207 ? -2.059 -25.438 -9.391 1 88.69 207 ILE A C 1
ATOM 1603 O O . ILE A 1 207 ? -1.2 -26.234 -8.977 1 88.69 207 ILE A O 1
ATOM 1607 N N . PRO A 1 208 ? -2.676 -25.578 -10.5 1 90.94 208 PRO A N 1
ATOM 1608 C CA . PRO A 1 208 ? -2.256 -26.672 -11.375 1 90.94 208 PRO A CA 1
ATOM 1609 C C . PRO A 1 208 ? -1.007 -26.344 -12.188 1 90.94 208 PRO A C 1
ATOM 1611 O O . PRO A 1 208 ? -0.828 -25.188 -12.602 1 90.94 208 PRO A O 1
ATOM 1614 N N . VAL A 1 209 ? -0.168 -27.312 -12.406 1 92.38 209 VAL A N 1
ATOM 1615 C CA . VAL A 1 209 ? 0.995 -27.109 -13.266 1 92.38 209 VAL A CA 1
ATOM 1616 C C . VAL A 1 209 ? 0.811 -27.875 -14.57 1 92.38 209 VAL A C 1
ATOM 1618 O O . VAL A 1 209 ? 0.184 -28.938 -14.586 1 92.38 209 VAL A O 1
ATOM 1621 N N . ASP A 1 210 ? 1.311 -27.297 -15.633 1 92.38 210 ASP A N 1
ATOM 1622 C CA . ASP A 1 210 ? 1.33 -27.953 -16.938 1 92.38 210 ASP A CA 1
ATOM 1623 C C . ASP A 1 210 ? 2.547 -28.859 -17.078 1 92.38 210 ASP A C 1
ATOM 1625 O O . ASP A 1 210 ? 3.643 -28.516 -16.641 1 92.38 210 ASP A O 1
ATOM 1629 N N . ILE A 1 211 ? 2.27 -29.969 -17.719 1 93.31 211 ILE A N 1
ATOM 1630 C CA . ILE A 1 211 ? 3.371 -30.906 -17.875 1 93.31 211 ILE A CA 1
ATOM 1631 C C . ILE A 1 211 ? 4.176 -30.562 -19.125 1 93.31 211 ILE A C 1
ATOM 1633 O O . ILE A 1 211 ? 3.717 -29.797 -19.969 1 93.31 211 ILE A O 1
ATOM 1637 N N . TYR A 1 212 ? 5.352 -31.109 -19.188 1 93.19 212 TYR A N 1
ATOM 1638 C CA . TYR A 1 212 ? 6.203 -31.047 -20.359 1 93.19 212 TYR A CA 1
ATOM 1639 C C . TYR A 1 212 ? 5.52 -31.703 -21.562 1 93.19 212 TYR A C 1
ATOM 1641 O O . TYR A 1 212 ? 4.77 -32.656 -21.406 1 93.19 212 TYR A O 1
ATOM 1649 N N . ASP A 1 213 ? 5.73 -31.203 -22.781 1 91.31 213 ASP A N 1
ATOM 1650 C CA . ASP A 1 213 ? 5.004 -31.703 -23.938 1 91.31 213 ASP A CA 1
ATOM 1651 C C . ASP A 1 213 ? 5.723 -32.875 -24.578 1 91.31 213 ASP A C 1
ATOM 1653 O O . ASP A 1 213 ? 5.195 -33.5 -25.5 1 91.31 213 ASP A O 1
ATOM 1657 N N . PHE A 1 214 ? 6.914 -33.188 -24.266 1 93.56 214 PHE A N 1
ATOM 1658 C CA . PHE A 1 214 ? 7.68 -34.344 -24.688 1 93.56 214 PHE A CA 1
ATOM 1659 C C . PHE A 1 214 ? 7.824 -34.375 -26.203 1 93.56 214 PHE A C 1
ATOM 1661 O O . PHE A 1 214 ? 7.793 -35.438 -26.828 1 93.56 214 PHE A O 1
ATOM 1668 N N . ALA A 1 215 ? 7.906 -33.188 -26.797 1 91.94 215 ALA A N 1
ATOM 1669 C CA . ALA A 1 215 ? 7.965 -33.094 -28.266 1 91.94 215 ALA A CA 1
ATOM 1670 C C . ALA A 1 215 ? 9.195 -33.812 -28.812 1 91.94 215 ALA A C 1
ATOM 1672 O O . ALA A 1 215 ? 9.117 -34.531 -29.812 1 91.94 215 ALA A O 1
ATOM 1673 N N . LYS A 1 216 ? 10.305 -33.625 -28.141 1 94.31 216 LYS A N 1
ATOM 1674 C CA . LYS A 1 216 ? 11.547 -34.25 -28.578 1 94.31 216 LYS A CA 1
ATOM 1675 C C . LYS A 1 216 ? 11.461 -35.781 -28.484 1 94.31 216 LYS A C 1
ATOM 1677 O O . LYS A 1 216 ? 11.859 -36.5 -29.406 1 94.31 216 LYS A O 1
ATOM 1682 N N . GLU A 1 217 ? 10.93 -36.281 -27.391 1 94.5 217 GLU A N 1
ATOM 1683 C CA . GLU A 1 217 ? 10.789 -37.719 -27.172 1 94.5 217 GLU A CA 1
ATOM 1684 C C . GLU A 1 217 ? 9.781 -38.344 -28.141 1 94.5 217 GLU A C 1
ATOM 1686 O O . GLU A 1 217 ? 10 -39.438 -28.656 1 94.5 217 GLU A O 1
ATOM 1691 N N . ILE A 1 218 ? 8.727 -37.625 -28.406 1 93.38 218 ILE A N 1
ATOM 1692 C CA . ILE A 1 218 ? 7.707 -38.125 -29.344 1 93.38 218 ILE A CA 1
ATOM 1693 C C . ILE A 1 218 ? 8.289 -38.188 -30.75 1 93.38 218 ILE A C 1
ATOM 1695 O O . ILE A 1 218 ? 8.055 -39.156 -31.469 1 93.38 218 ILE A O 1
ATOM 1699 N N . ALA A 1 219 ? 9.031 -37.156 -31.141 1 94.94 219 ALA A N 1
ATOM 1700 C CA . ALA A 1 219 ? 9.695 -37.156 -32.438 1 94.94 219 ALA A CA 1
ATOM 1701 C C . ALA A 1 219 ? 10.641 -38.344 -32.562 1 94.94 219 ALA A C 1
ATOM 1703 O O . ALA A 1 219 ? 10.695 -39 -33.625 1 94.94 219 ALA A O 1
ATOM 1704 N N . LEU A 1 220 ? 11.305 -38.656 -31.531 1 95.81 220 LEU A N 1
ATOM 1705 C CA . LEU A 1 220 ? 12.203 -39.781 -31.516 1 95.81 220 LEU A CA 1
ATOM 1706 C C . LEU A 1 220 ? 11.438 -41.094 -31.734 1 95.81 220 LEU A C 1
ATOM 1708 O O . LEU A 1 220 ? 11.844 -41.906 -32.562 1 95.81 220 LEU A O 1
ATOM 1712 N N . VAL A 1 221 ? 10.352 -41.281 -31.078 1 95.62 221 VAL A N 1
ATOM 1713 C CA . VAL A 1 221 ? 9.539 -42.5 -31.172 1 95.62 221 VAL A CA 1
ATOM 1714 C C . VAL A 1 221 ? 9 -42.656 -32.594 1 95.62 221 VAL A C 1
ATOM 1716 O O . VAL A 1 221 ? 8.961 -43.75 -33.125 1 95.62 221 VAL A O 1
ATOM 1719 N N . GLN A 1 222 ? 8.633 -41.531 -33.188 1 94.12 222 GLN A N 1
ATOM 1720 C CA . GLN A 1 222 ? 8.078 -41.531 -34.531 1 94.12 222 GLN A CA 1
ATOM 1721 C C . GLN A 1 222 ? 9.102 -42.031 -35.562 1 94.12 222 GLN A C 1
ATOM 1723 O O . GLN A 1 222 ? 8.742 -42.594 -36.594 1 94.12 222 GLN A O 1
ATOM 1728 N N . GLN A 1 223 ? 10.344 -41.875 -35.25 1 95.5 223 GLN A N 1
ATOM 1729 C CA . GLN A 1 223 ? 11.406 -42.156 -36.219 1 95.5 223 GLN A CA 1
ATOM 1730 C C . GLN A 1 223 ? 12.016 -43.531 -35.969 1 95.5 223 GLN A C 1
ATOM 1732 O O . GLN A 1 223 ? 12.859 -44 -36.719 1 95.5 223 GLN A O 1
ATOM 1737 N N . LEU A 1 224 ? 11.547 -44.219 -34.969 1 96.06 224 LEU A N 1
ATOM 1738 C CA . LEU A 1 224 ? 12.125 -45.5 -34.656 1 96.06 224 LEU A CA 1
ATOM 1739 C C . LEU A 1 224 ? 11.82 -46.531 -35.719 1 96.06 224 LEU A C 1
ATOM 1741 O O . LEU A 1 224 ? 10.711 -46.562 -36.281 1 96.06 224 LEU A O 1
ATOM 1745 N N . PRO A 1 225 ? 12.742 -47.375 -36.062 1 95.94 225 PRO A N 1
ATOM 1746 C CA . PRO A 1 225 ? 12.492 -48.438 -37.031 1 95.94 225 PRO A CA 1
ATOM 1747 C C . PRO A 1 225 ? 11.43 -49.438 -36.562 1 95.94 225 PRO A C 1
ATOM 1749 O O . PRO A 1 225 ? 11.234 -49.625 -35.375 1 95.94 225 PRO A O 1
ATOM 1752 N N . LYS A 1 226 ? 10.805 -50.094 -37.562 1 95.81 226 LYS A N 1
ATOM 1753 C CA . LYS A 1 226 ? 9.844 -51.156 -37.25 1 95.81 226 LYS A CA 1
ATOM 1754 C C . LYS A 1 226 ? 10.508 -52.312 -36.5 1 95.81 226 LYS A C 1
ATOM 1756 O O . LYS A 1 226 ? 11.625 -52.719 -36.844 1 95.81 226 LYS A O 1
ATOM 1761 N N . GLY A 1 227 ? 9.82 -52.75 -35.5 1 94.81 227 GLY A N 1
ATOM 1762 C CA . GLY A 1 227 ? 10.32 -53.875 -34.719 1 94.81 227 GLY A CA 1
ATOM 1763 C C . GLY A 1 227 ? 11.156 -53.469 -33.531 1 94.81 227 GLY A C 1
ATOM 1764 O O . GLY A 1 227 ? 11.617 -54.312 -32.75 1 94.81 227 GLY A O 1
ATOM 1765 N N . THR A 1 228 ? 11.289 -52.188 -33.344 1 95.75 228 THR A N 1
ATOM 1766 C CA . THR A 1 228 ? 12.117 -51.688 -32.25 1 95.75 228 THR A CA 1
ATOM 1767 C C . THR A 1 228 ? 11.461 -51.969 -30.906 1 95.75 228 THR A C 1
ATOM 1769 O O . THR A 1 228 ? 10.258 -51.781 -30.75 1 95.75 228 THR A O 1
ATOM 1772 N N . TYR A 1 229 ? 12.258 -52.469 -29.953 1 96.25 229 TYR A N 1
ATOM 1773 C CA . TYR A 1 229 ? 11.852 -52.594 -28.562 1 96.25 229 TYR A CA 1
ATOM 1774 C C . TYR A 1 229 ? 12.141 -51.312 -27.797 1 96.25 229 TYR A C 1
ATOM 1776 O O . TYR A 1 229 ? 13.305 -50.938 -27.641 1 96.25 229 TYR A O 1
ATOM 1784 N N . LEU A 1 230 ? 11.086 -50.719 -27.312 1 97.31 230 LEU A N 1
ATOM 1785 C CA . LEU A 1 230 ? 11.188 -49.438 -26.609 1 97.31 230 LEU A CA 1
ATOM 1786 C C . LEU A 1 230 ? 10.828 -49.625 -25.125 1 97.31 230 LEU A C 1
ATOM 1788 O O . LEU A 1 230 ? 9.742 -50.125 -24.812 1 97.31 230 LEU A O 1
ATOM 1792 N N . GLY A 1 231 ? 11.805 -49.25 -24.234 1 97.75 231 GLY A N 1
ATOM 1793 C CA . GLY A 1 231 ? 11.539 -49.25 -22.797 1 97.75 231 GLY A CA 1
ATOM 1794 C C . GLY A 1 231 ? 11.172 -47.875 -22.25 1 97.75 231 GLY A C 1
ATOM 1795 O O . GLY A 1 231 ? 11.781 -46.875 -22.625 1 97.75 231 GLY A O 1
ATOM 1796 N N . ILE A 1 232 ? 10.102 -47.844 -21.453 1 97.44 232 ILE A N 1
ATOM 1797 C CA . ILE A 1 232 ? 9.703 -46.625 -20.734 1 97.44 232 ILE A CA 1
ATOM 1798 C C . ILE A 1 232 ? 9.719 -46.906 -19.234 1 97.44 232 ILE A C 1
ATOM 1800 O O . ILE A 1 232 ? 9.047 -47.812 -18.75 1 97.44 232 ILE A O 1
ATOM 1804 N N . ILE A 1 233 ? 10.492 -46.125 -18.5 1 97.19 233 ILE A N 1
ATOM 1805 C CA . ILE A 1 233 ? 10.648 -46.312 -17.062 1 97.19 233 ILE A CA 1
ATOM 1806 C C . ILE A 1 233 ? 10.328 -45.031 -16.328 1 97.19 233 ILE A C 1
ATOM 1808 O O . ILE A 1 233 ? 10.836 -43.969 -16.703 1 97.19 233 ILE A O 1
ATOM 1812 N N . SER A 1 234 ? 9.469 -45.094 -15.367 1 96.31 234 SER A N 1
ATOM 1813 C CA . SER A 1 234 ? 9.07 -43.906 -14.625 1 96.31 234 SER A CA 1
ATOM 1814 C C . SER A 1 234 ? 8.609 -44.281 -13.219 1 96.31 234 SER A C 1
ATOM 1816 O O . SER A 1 234 ? 8.359 -45.438 -12.914 1 96.31 234 SER A O 1
ATOM 1818 N N . LEU A 1 235 ? 8.531 -43.281 -12.391 1 94.75 235 LEU A N 1
ATOM 1819 C CA . LEU A 1 235 ? 7.973 -43.438 -11.055 1 94.75 235 LEU A CA 1
ATOM 1820 C C . LEU A 1 235 ? 6.449 -43.531 -11.109 1 94.75 235 LEU A C 1
ATOM 1822 O O . LEU A 1 235 ? 5.82 -44 -10.164 1 94.75 235 LEU A O 1
ATOM 1826 N N . SER A 1 236 ? 5.848 -43.094 -12.133 1 94.44 236 SER A N 1
ATOM 1827 C CA . SER A 1 236 ? 4.402 -42.906 -12.211 1 94.44 236 SER A CA 1
ATOM 1828 C C . SER A 1 236 ? 3.756 -43.969 -13.086 1 94.44 236 SER A C 1
ATOM 1830 O O . SER A 1 236 ? 4.02 -44.031 -14.289 1 94.44 236 SER A O 1
ATOM 1832 N N . SER A 1 237 ? 2.863 -44.75 -12.484 1 92.69 237 SER A N 1
ATOM 1833 C CA . SER A 1 237 ? 2.121 -45.75 -13.242 1 92.69 237 SER A CA 1
ATOM 1834 C C . SER A 1 237 ? 1.165 -45.062 -14.234 1 92.69 237 SER A C 1
ATOM 1836 O O . SER A 1 237 ? 0.956 -45.594 -15.336 1 92.69 237 SER A O 1
ATOM 1838 N N . GLY A 1 238 ? 0.664 -43.938 -13.781 1 90.81 238 GLY A N 1
ATOM 1839 C CA . GLY A 1 238 ? -0.229 -43.219 -14.664 1 90.81 238 GLY A CA 1
ATOM 1840 C C . GLY A 1 238 ? 0.462 -42.688 -15.906 1 90.81 238 GLY A C 1
ATOM 1841 O O . GLY A 1 238 ? -0.079 -42.781 -17.016 1 90.81 238 GLY A O 1
ATOM 1842 N N . LEU A 1 239 ? 1.569 -42.156 -15.734 1 92.69 239 LEU A N 1
ATOM 1843 C CA . LEU A 1 239 ? 2.352 -41.688 -16.875 1 92.69 239 LEU A CA 1
ATOM 1844 C C . LEU A 1 239 ? 2.703 -42.812 -17.812 1 92.69 239 LEU A C 1
ATOM 1846 O O . LEU A 1 239 ? 2.633 -42.688 -19.031 1 92.69 239 LEU A O 1
ATOM 1850 N N . LEU A 1 240 ? 3.09 -43.906 -17.25 1 94.31 240 LEU A N 1
ATOM 1851 C CA . LEU A 1 240 ? 3.455 -45.094 -18.047 1 94.31 240 LEU A CA 1
ATOM 1852 C C . LEU A 1 240 ? 2.275 -45.562 -18.891 1 94.31 240 LEU A C 1
ATOM 1854 O O . LEU A 1 240 ? 2.43 -45.812 -20.078 1 94.31 240 LEU A O 1
ATOM 1858 N N . ARG A 1 241 ? 1.162 -45.594 -18.25 1 91.62 241 ARG A N 1
ATOM 1859 C CA . ARG A 1 241 ? -0.035 -46.031 -18.953 1 91.62 241 ARG A CA 1
ATOM 1860 C C . ARG A 1 241 ? -0.38 -45.062 -20.094 1 91.62 241 ARG A C 1
ATOM 1862 O O . ARG A 1 241 ? -0.651 -45.5 -21.219 1 91.62 241 ARG A O 1
ATOM 1869 N N . ALA A 1 242 ? -0.359 -43.844 -19.75 1 91.12 242 ALA A N 1
ATOM 1870 C CA . ALA A 1 242 ? -0.678 -42.844 -20.75 1 91.12 242 ALA A CA 1
ATOM 1871 C C . ALA A 1 242 ? 0.319 -42.875 -21.906 1 91.12 242 ALA A C 1
ATOM 1873 O O . ALA A 1 242 ? -0.071 -42.812 -23.078 1 91.12 242 ALA A O 1
ATOM 1874 N N . THR A 1 243 ? 1.547 -43 -21.641 1 93.56 243 THR A N 1
ATOM 1875 C CA . THR A 1 243 ? 2.604 -43.062 -22.641 1 93.56 243 THR A CA 1
ATOM 1876 C C . THR A 1 243 ? 2.424 -44.25 -23.562 1 93.56 243 THR A C 1
ATOM 1878 O O . THR A 1 243 ? 2.568 -44.156 -24.781 1 93.56 243 THR A O 1
ATOM 1881 N N . GLU A 1 244 ? 2.129 -45.344 -22.953 1 92.38 244 GLU A N 1
ATOM 1882 C CA . GLU A 1 244 ? 1.908 -46.531 -23.734 1 92.38 244 GLU A CA 1
ATOM 1883 C C . GLU A 1 244 ? 0.793 -46.344 -24.766 1 92.38 244 GLU A C 1
ATOM 1885 O O . GLU A 1 244 ? 0.942 -46.719 -25.922 1 92.38 244 GLU A O 1
ATOM 1890 N N . VAL A 1 245 ? -0.266 -45.75 -24.312 1 91.31 245 VAL A N 1
ATOM 1891 C CA . VAL A 1 245 ? -1.414 -45.531 -25.188 1 91.31 245 VAL A CA 1
ATOM 1892 C C . VAL A 1 245 ? -1.029 -44.562 -26.297 1 91.31 245 VAL A C 1
ATOM 1894 O O . VAL A 1 245 ? -1.351 -44.781 -27.469 1 91.31 245 VAL A O 1
ATOM 1897 N N . ILE A 1 246 ? -0.322 -43.594 -25.984 1 91.62 246 ILE A N 1
ATOM 1898 C CA . ILE A 1 246 ? 0.062 -42.562 -26.953 1 91.62 246 ILE A CA 1
ATOM 1899 C C . ILE A 1 246 ? 1.01 -43.156 -27.984 1 91.62 246 ILE A C 1
ATOM 1901 O O . ILE A 1 246 ? 0.824 -42.969 -29.203 1 91.62 246 ILE A O 1
ATOM 1905 N N . ILE A 1 247 ? 1.986 -43.906 -27.578 1 93.19 247 ILE A N 1
ATOM 1906 C CA . ILE A 1 247 ? 2.939 -44.5 -28.5 1 93.19 247 ILE A CA 1
ATOM 1907 C C . ILE A 1 247 ? 2.215 -45.5 -29.406 1 93.19 247 ILE A C 1
ATOM 1909 O O . ILE A 1 247 ? 2.479 -45.531 -30.609 1 93.19 247 ILE A O 1
ATOM 1913 N N . HIS A 1 248 ? 1.331 -46.25 -28.812 1 91.44 248 HIS A N 1
ATOM 1914 C CA . HIS A 1 248 ? 0.567 -47.188 -29.625 1 91.44 248 HIS A CA 1
ATOM 1915 C C . HIS A 1 248 ? -0.252 -46.469 -30.688 1 91.44 248 HIS A C 1
ATOM 1917 O O . HIS A 1 248 ? -0.365 -46.938 -31.828 1 91.44 248 HIS A O 1
ATOM 1923 N N . SER A 1 249 ? -0.821 -45.375 -30.297 1 90.81 249 SER A N 1
ATOM 1924 C CA . SER A 1 249 ? -1.61 -44.594 -31.25 1 90.81 249 SER A CA 1
ATOM 1925 C C . SER A 1 249 ? -0.741 -44.031 -32.375 1 90.81 249 SER A C 1
ATOM 1927 O O . SER A 1 249 ? -1.202 -43.906 -33.5 1 90.81 249 SER A O 1
ATOM 1929 N N . LEU A 1 250 ? 0.498 -43.812 -32.125 1 89 250 LEU A N 1
ATOM 1930 C CA . LEU A 1 250 ? 1.419 -43.219 -33.094 1 89 250 LEU A CA 1
ATOM 1931 C C . LEU A 1 250 ? 2.014 -44.25 -34 1 89 250 LEU A C 1
ATOM 1933 O O . LEU A 1 250 ? 2.168 -44.031 -35.219 1 89 250 LEU A O 1
ATOM 1937 N N . ARG A 1 251 ? 2.32 -45.5 -33.375 1 92.62 251 ARG A N 1
ATOM 1938 C CA . ARG A 1 251 ? 3.189 -46.406 -34.094 1 92.62 251 ARG A CA 1
ATOM 1939 C C . ARG A 1 251 ? 2.537 -47.781 -34.25 1 92.62 251 ARG A C 1
ATOM 1941 O O . ARG A 1 251 ? 3.064 -48.656 -34.938 1 92.62 251 ARG A O 1
ATOM 1948 N N . GLY A 1 252 ? 1.409 -47.938 -33.625 1 89.75 252 GLY A N 1
ATOM 1949 C CA . GLY A 1 252 ? 0.792 -49.25 -33.656 1 89.75 252 GLY A CA 1
ATOM 1950 C C . GLY A 1 252 ? 1.701 -50.344 -33.125 1 89.75 252 GLY A C 1
ATOM 1951 O O . GLY A 1 252 ? 2.283 -50.219 -32.031 1 89.75 252 GLY A O 1
ATOM 1952 N N . ASP A 1 253 ? 1.819 -51.375 -33.969 1 89.94 253 ASP A N 1
ATOM 1953 C CA . ASP A 1 253 ? 2.617 -52.531 -33.531 1 89.94 253 ASP A CA 1
ATOM 1954 C C . ASP A 1 253 ? 4.039 -52.438 -34.094 1 89.94 253 ASP A C 1
ATOM 1956 O O . ASP A 1 253 ? 4.816 -53.406 -33.969 1 89.94 253 ASP A O 1
ATOM 1960 N N . ASP A 1 254 ? 4.34 -51.344 -34.719 1 93.38 254 ASP A N 1
ATOM 1961 C CA . ASP A 1 254 ? 5.676 -51.188 -35.281 1 93.38 254 ASP A CA 1
ATOM 1962 C C . ASP A 1 254 ? 6.727 -51.062 -34.188 1 93.38 254 ASP A C 1
ATOM 1964 O O . ASP A 1 254 ? 7.902 -51.344 -34.406 1 93.38 254 ASP A O 1
ATOM 1968 N N . VAL A 1 255 ? 6.27 -50.625 -33.094 1 94.19 255 VAL A N 1
ATOM 1969 C CA . VAL A 1 255 ? 7.156 -50.469 -31.938 1 94.19 255 VAL A CA 1
ATOM 1970 C C . VAL A 1 255 ? 6.609 -51.25 -30.75 1 94.19 255 VAL A C 1
ATOM 1972 O O . VAL A 1 255 ? 5.426 -51.156 -30.422 1 94.19 255 VAL A O 1
ATOM 1975 N N . LEU A 1 256 ? 7.438 -52.094 -30.156 1 94.06 256 LEU A N 1
ATOM 1976 C CA . LEU A 1 256 ? 7.047 -52.875 -28.969 1 94.06 256 LEU A CA 1
ATOM 1977 C C . LEU A 1 256 ? 7.438 -52.125 -27.688 1 94.06 256 LEU A C 1
ATOM 1979 O O . LEU A 1 256 ? 8.625 -52.031 -27.375 1 94.06 256 LEU A O 1
ATOM 1983 N N . VAL A 1 257 ? 6.422 -51.781 -26.969 1 95.06 257 VAL A N 1
ATOM 1984 C CA . VAL A 1 257 ? 6.656 -50.938 -25.797 1 95.06 257 VAL A CA 1
ATOM 1985 C C . VAL A 1 257 ? 6.652 -51.781 -24.531 1 95.06 257 VAL A C 1
ATOM 1987 O O . VAL A 1 257 ? 5.734 -52.594 -24.312 1 95.06 257 VAL A O 1
ATOM 1990 N N . MET A 1 258 ? 7.691 -51.625 -23.766 1 95.56 258 MET A N 1
ATOM 1991 C CA . MET A 1 258 ? 7.781 -52.219 -22.422 1 95.56 258 MET A CA 1
ATOM 1992 C C . MET A 1 258 ? 7.895 -51.156 -21.359 1 95.56 258 MET A C 1
ATOM 1994 O O . MET A 1 258 ? 8.664 -50.188 -21.516 1 95.56 258 MET A O 1
ATOM 1998 N N . THR A 1 259 ? 7.074 -51.344 -20.344 1 96 259 THR A N 1
ATOM 1999 C CA . THR A 1 259 ? 7.086 -50.312 -19.297 1 96 259 THR A CA 1
ATOM 2000 C C . THR A 1 259 ? 7.461 -50.938 -17.953 1 96 259 THR A C 1
ATOM 2002 O O . THR A 1 259 ? 7.234 -52.125 -17.719 1 96 259 THR A O 1
ATOM 2005 N N . ALA A 1 260 ? 8.133 -50.062 -17.109 1 96.56 260 ALA A N 1
ATOM 2006 C CA . ALA A 1 260 ? 8.453 -50.469 -15.742 1 96.56 260 ALA A CA 1
ATOM 2007 C C . ALA A 1 260 ? 8.352 -49.281 -14.789 1 96.56 260 ALA A C 1
ATOM 2009 O O . ALA A 1 260 ? 8.797 -48.188 -15.117 1 96.56 260 ALA A O 1
ATOM 2010 N N . GLN A 1 261 ? 7.711 -49.562 -13.703 1 95.25 261 GLN A N 1
ATOM 2011 C CA . GLN A 1 261 ? 7.648 -48.562 -12.641 1 95.25 261 GLN A CA 1
ATOM 2012 C C . GLN A 1 261 ? 8.719 -48.844 -11.586 1 95.25 261 GLN A C 1
ATOM 2014 O O . GLN A 1 261 ? 8.977 -49.969 -11.219 1 95.25 261 GLN A O 1
ATOM 2019 N N . LEU A 1 262 ? 9.469 -47.75 -11.195 1 92.19 262 LEU A N 1
ATOM 2020 C CA . LEU A 1 262 ? 10.367 -47.906 -10.055 1 92.19 262 LEU A CA 1
ATOM 2021 C C . LEU A 1 262 ? 9.586 -48.25 -8.789 1 92.19 262 LEU A C 1
ATOM 2023 O O . LEU A 1 262 ? 8.484 -47.75 -8.578 1 92.19 262 LEU A O 1
ATOM 2027 N N . PRO A 1 263 ? 10.07 -49.188 -7.957 1 88.69 263 PRO A N 1
ATOM 2028 C CA . PRO A 1 263 ? 11.391 -49.812 -8.008 1 88.69 263 PRO A CA 1
ATOM 2029 C C . PRO A 1 263 ? 11.344 -51.25 -8.508 1 88.69 263 PRO A C 1
ATOM 2031 O O . PRO A 1 263 ? 12.031 -52.125 -7.965 1 88.69 263 PRO A O 1
ATOM 2034 N N . ASN A 1 264 ? 10.602 -51.594 -9.523 1 91.75 264 ASN A N 1
ATOM 2035 C CA . ASN A 1 264 ? 10.492 -52.938 -10.062 1 91.75 264 ASN A CA 1
ATOM 2036 C C . ASN A 1 264 ? 11.766 -53.344 -10.797 1 91.75 264 ASN A C 1
ATOM 2038 O O . ASN A 1 264 ? 11.828 -53.312 -12.023 1 91.75 264 ASN A O 1
ATOM 2042 N N . ASP A 1 265 ? 12.711 -53.906 -10.117 1 92.94 265 ASP A N 1
ATOM 2043 C CA . ASP A 1 265 ? 14.031 -54.219 -10.648 1 92.94 265 ASP A CA 1
ATOM 2044 C C . ASP A 1 265 ? 13.945 -55.312 -11.711 1 92.94 265 ASP A C 1
ATOM 2046 O O . ASP A 1 265 ? 14.68 -55.281 -12.703 1 92.94 265 ASP A O 1
ATOM 2050 N N . TYR A 1 266 ? 13.094 -56.219 -11.414 1 93.75 266 TYR A N 1
ATOM 2051 C CA . TYR A 1 266 ? 12.953 -57.312 -12.352 1 93.75 266 TYR A CA 1
ATOM 2052 C C . TYR A 1 266 ? 12.594 -56.812 -13.742 1 93.75 266 TYR A C 1
ATOM 2054 O O . TYR A 1 266 ? 13.25 -57.156 -14.727 1 93.75 266 TYR A O 1
ATOM 2062 N N . ARG A 1 267 ? 11.625 -55.906 -13.828 1 96 267 ARG A N 1
ATOM 2063 C CA . ARG A 1 267 ? 11.164 -55.406 -15.109 1 96 267 ARG A CA 1
ATOM 2064 C C . ARG A 1 267 ? 12.188 -54.438 -15.711 1 96 267 ARG A C 1
ATOM 2066 O O . ARG A 1 267 ? 12.383 -54.406 -16.922 1 96 267 ARG A O 1
ATOM 2073 N N . ILE A 1 268 ? 12.789 -53.75 -14.836 1 96.5 268 ILE A N 1
ATOM 2074 C CA . ILE A 1 268 ? 13.789 -52.812 -15.312 1 96.5 268 ILE A CA 1
ATOM 2075 C C . ILE A 1 268 ? 14.945 -53.562 -15.961 1 96.5 268 ILE A C 1
ATOM 2077 O O . ILE A 1 268 ? 15.391 -53.219 -17.062 1 96.5 268 ILE A O 1
ATOM 2081 N N . ASN A 1 269 ? 15.367 -54.625 -15.375 1 95.5 269 ASN A N 1
ATOM 2082 C CA . ASN A 1 269 ? 16.438 -55.438 -15.922 1 95.5 269 ASN A CA 1
ATOM 2083 C C . ASN A 1 269 ? 16.047 -56.062 -17.25 1 95.5 269 ASN A C 1
ATOM 2085 O O . ASN A 1 269 ? 16.844 -56.125 -18.188 1 95.5 269 ASN A O 1
ATOM 2089 N N . ALA A 1 270 ? 14.82 -56.531 -17.266 1 95.25 270 ALA A N 1
ATOM 2090 C CA . ALA A 1 270 ? 14.32 -57.125 -18.5 1 95.25 270 ALA A CA 1
ATOM 2091 C C . ALA A 1 270 ? 14.352 -56.094 -19.641 1 95.25 270 ALA A C 1
ATOM 2093 O O . ALA A 1 270 ? 14.75 -56.406 -20.766 1 95.25 270 ALA A O 1
ATOM 2094 N N . ILE A 1 271 ? 14.023 -54.875 -19.312 1 96.38 271 ILE A N 1
ATOM 2095 C CA . ILE A 1 271 ? 13.961 -53.812 -20.312 1 96.38 271 ILE A CA 1
ATOM 2096 C C . ILE A 1 271 ? 15.375 -53.469 -20.781 1 96.38 271 ILE A C 1
ATOM 2098 O O . ILE A 1 271 ? 15.625 -53.375 -21.984 1 96.38 271 ILE A O 1
ATOM 2102 N N . VAL A 1 272 ? 16.281 -53.344 -19.906 1 95.62 272 VAL A N 1
ATOM 2103 C CA . VAL A 1 272 ? 17.625 -52.875 -20.266 1 95.62 272 VAL A CA 1
ATOM 2104 C C . VAL A 1 272 ? 18.312 -53.969 -21.109 1 95.62 272 VAL A C 1
ATOM 2106 O O . VAL A 1 272 ? 19.141 -53.656 -21.969 1 95.62 272 VAL A O 1
ATOM 2109 N N . ARG A 1 273 ? 17.891 -55.188 -21 1 94.56 273 ARG A N 1
ATOM 2110 C CA . ARG A 1 273 ? 18.516 -56.312 -21.734 1 94.56 273 ARG A CA 1
ATOM 2111 C C . ARG A 1 273 ? 17.953 -56.406 -23.141 1 94.56 273 ARG A C 1
ATOM 2113 O O . ARG A 1 273 ? 18.625 -56.906 -24.062 1 94.56 273 ARG A O 1
ATOM 2120 N N . SER A 1 274 ? 16.828 -55.938 -23.297 1 94.5 274 SER A N 1
ATOM 2121 C CA . SER A 1 274 ? 16.125 -56.25 -24.531 1 94.5 274 SER A CA 1
ATOM 2122 C C . SER A 1 274 ? 15.875 -55 -25.375 1 94.5 274 SER A C 1
ATOM 2124 O O . SER A 1 274 ? 15.789 -55.094 -26.609 1 94.5 274 SER A O 1
ATOM 2126 N N . ALA A 1 275 ? 15.766 -53.844 -24.781 1 96.19 275 ALA A N 1
ATOM 2127 C CA . ALA A 1 275 ? 15.32 -52.656 -25.484 1 96.19 275 ALA A CA 1
ATOM 2128 C C . ALA A 1 275 ? 16.453 -52.031 -26.281 1 96.19 275 ALA A C 1
ATOM 2130 O O . ALA A 1 275 ? 17.609 -52.062 -25.859 1 96.19 275 ALA A O 1
ATOM 2131 N N . LYS A 1 276 ? 16.094 -51.5 -27.375 1 96.12 276 LYS A N 1
ATOM 2132 C CA . LYS A 1 276 ? 17.047 -50.719 -28.156 1 96.12 276 LYS A CA 1
ATOM 2133 C C . LYS A 1 276 ? 17.156 -49.312 -27.641 1 96.12 276 LYS A C 1
ATOM 2135 O O . LYS A 1 276 ? 18.234 -48.719 -27.672 1 96.12 276 LYS A O 1
ATOM 2140 N N . VAL A 1 277 ? 16.031 -48.812 -27.234 1 97.25 277 VAL A N 1
ATOM 2141 C CA . VAL A 1 277 ? 15.938 -47.469 -26.688 1 97.25 277 VAL A CA 1
ATOM 2142 C C . VAL A 1 277 ? 15.195 -47.5 -25.344 1 97.25 277 VAL A C 1
ATOM 2144 O O . VAL A 1 277 ? 14.219 -48.25 -25.203 1 97.25 277 VAL A O 1
ATOM 2147 N N . VAL A 1 278 ? 15.68 -46.719 -24.359 1 97.94 278 VAL A N 1
ATOM 2148 C CA . VAL A 1 278 ? 15.008 -46.594 -23.078 1 97.94 278 VAL A CA 1
ATOM 2149 C C . VAL A 1 278 ? 14.773 -45.125 -22.781 1 97.94 278 VAL A C 1
ATOM 2151 O O . VAL A 1 278 ? 15.719 -44.312 -22.781 1 97.94 278 VAL A O 1
ATOM 2154 N N . ILE A 1 279 ? 13.539 -44.719 -22.562 1 97.44 279 ILE A N 1
ATOM 2155 C CA . ILE A 1 279 ? 13.164 -43.375 -22.141 1 97.44 279 ILE A CA 1
ATOM 2156 C C . ILE A 1 279 ? 12.758 -43.406 -20.672 1 97.44 279 ILE A C 1
ATOM 2158 O O . ILE A 1 279 ? 11.969 -44.25 -20.25 1 97.44 279 ILE A O 1
ATOM 2162 N N . CYS A 1 280 ? 13.312 -42.562 -19.922 1 96.75 280 CYS A N 1
ATOM 2163 C CA . CYS A 1 280 ? 12.969 -42.531 -18.5 1 96.75 280 CYS A CA 1
ATOM 2164 C C . CYS A 1 280 ? 12.969 -41.094 -17.984 1 96.75 280 CYS A C 1
ATOM 2166 O O . CYS A 1 280 ? 13.422 -40.156 -18.672 1 96.75 280 CYS A O 1
ATOM 2168 N N . ASP A 1 281 ? 12.305 -40.875 -16.891 1 94.62 281 ASP A N 1
ATOM 2169 C CA . ASP A 1 281 ? 12.328 -39.562 -16.25 1 94.62 281 ASP A CA 1
ATOM 2170 C C . ASP A 1 281 ? 13.594 -39.375 -15.43 1 94.62 281 ASP A C 1
ATOM 2172 O O . ASP A 1 281 ? 14.352 -40.344 -15.211 1 94.62 281 ASP A O 1
ATOM 2176 N N . GLN A 1 282 ? 13.844 -38.188 -15.047 1 93.12 282 GLN A N 1
ATOM 2177 C CA . GLN A 1 282 ? 15.07 -37.844 -14.336 1 93.12 282 GLN A CA 1
ATOM 2178 C C . GLN A 1 282 ? 15.188 -38.625 -13.023 1 93.12 282 GLN A C 1
ATOM 2180 O O . GLN A 1 282 ? 16.281 -39 -12.617 1 93.12 282 GLN A O 1
ATOM 2185 N N . ALA A 1 283 ? 14.102 -38.875 -12.414 1 93 283 ALA A N 1
ATOM 2186 C CA . ALA A 1 283 ? 14.102 -39.594 -11.133 1 93 283 ALA A CA 1
ATOM 2187 C C . ALA A 1 283 ? 14.516 -41.031 -11.297 1 93 283 ALA A C 1
ATOM 2189 O O . ALA A 1 283 ? 14.977 -41.688 -10.344 1 93 283 ALA A O 1
ATOM 2190 N N . SER A 1 284 ? 14.422 -41.594 -12.484 1 94.94 284 SER A N 1
ATOM 2191 C CA . SER A 1 284 ? 14.648 -43 -12.711 1 94.94 284 SER A CA 1
ATOM 2192 C C . SER A 1 284 ? 15.992 -43.25 -13.383 1 94.94 284 SER A C 1
ATOM 2194 O O . SER A 1 284 ? 16.422 -44.406 -13.516 1 94.94 284 SER A O 1
ATOM 2196 N N . VAL A 1 285 ? 16.672 -42.219 -13.773 1 95.25 285 VAL A N 1
ATOM 2197 C CA . VAL A 1 285 ? 17.844 -42.344 -14.625 1 95.25 285 VAL A CA 1
ATOM 2198 C C . VAL A 1 285 ? 18.938 -43.125 -13.883 1 95.25 285 VAL A C 1
ATOM 2200 O O . VAL A 1 285 ? 19.578 -44 -14.469 1 95.25 285 VAL A O 1
ATOM 2203 N N . LYS A 1 286 ? 19.141 -42.75 -12.648 1 95.38 286 LYS A N 1
ATOM 2204 C CA . LYS A 1 286 ? 20.188 -43.438 -11.883 1 95.38 286 LYS A CA 1
ATOM 2205 C C . LYS A 1 286 ? 19.922 -44.938 -11.781 1 95.38 286 LYS A C 1
ATOM 2207 O O . LYS A 1 286 ? 20.828 -45.75 -11.977 1 95.38 286 LYS A O 1
ATOM 2212 N N . ALA A 1 287 ? 18.719 -45.25 -11.5 1 95.62 287 ALA A N 1
ATOM 2213 C CA . ALA A 1 287 ? 18.344 -46.656 -11.375 1 95.62 287 ALA A CA 1
ATOM 2214 C C . ALA A 1 287 ? 18.547 -47.406 -12.703 1 95.62 287 ALA A C 1
ATOM 2216 O O . ALA A 1 287 ? 18.984 -48.562 -12.719 1 95.62 287 ALA A O 1
ATOM 2217 N N . VAL A 1 288 ? 18.266 -46.75 -13.82 1 96.5 288 VAL A N 1
ATOM 2218 C CA . VAL A 1 288 ? 18.406 -47.375 -15.141 1 96.5 288 VAL A CA 1
ATOM 2219 C C . VAL A 1 288 ? 19.875 -47.562 -15.477 1 96.5 288 VAL A C 1
ATOM 2221 O O . VAL A 1 288 ? 20.266 -48.625 -15.961 1 96.5 288 VAL A O 1
ATOM 2224 N N . LYS A 1 289 ? 20.641 -46.594 -15.172 1 96.44 289 LYS A N 1
ATOM 2225 C CA . LYS A 1 289 ? 22.078 -46.688 -15.414 1 96.44 289 LYS A CA 1
ATOM 2226 C C . LYS A 1 289 ? 22.688 -47.812 -14.578 1 96.44 289 LYS A C 1
ATOM 2228 O O . LYS A 1 289 ? 23.516 -48.594 -15.078 1 96.44 289 LYS A O 1
ATOM 2233 N N . ASP A 1 290 ? 22.312 -47.906 -13.375 1 96.31 290 ASP A N 1
ATOM 2234 C CA . ASP A 1 290 ? 22.797 -48.969 -12.5 1 96.31 290 ASP A CA 1
ATOM 2235 C C . ASP A 1 290 ? 22.391 -50.344 -13.047 1 96.31 290 ASP A C 1
ATOM 2237 O O . ASP A 1 290 ? 23.188 -51.281 -12.984 1 96.31 290 ASP A O 1
ATOM 2241 N N . ALA A 1 291 ? 21.188 -50.406 -13.531 1 96.19 291 ALA A N 1
ATOM 2242 C CA . ALA A 1 291 ? 20.703 -51.656 -14.102 1 96.19 291 ALA A CA 1
ATOM 2243 C C . ALA A 1 291 ? 21.5 -52.031 -15.344 1 96.19 291 ALA A C 1
ATOM 2245 O O . ALA A 1 291 ? 21.812 -53.219 -15.547 1 96.19 291 ALA A O 1
ATOM 2246 N N . ILE A 1 292 ? 21.859 -51.031 -16.188 1 95.69 292 ILE A N 1
ATOM 2247 C CA . ILE A 1 292 ? 22.656 -51.281 -17.375 1 95.69 292 ILE A CA 1
ATOM 2248 C C . ILE A 1 292 ? 24.031 -51.844 -16.969 1 95.69 292 ILE A C 1
ATOM 2250 O O . ILE A 1 292 ? 24.516 -52.812 -17.547 1 95.69 292 ILE A O 1
ATOM 2254 N N . LEU A 1 293 ? 24.531 -51.25 -15.945 1 95.12 293 LEU A N 1
ATOM 2255 C CA . LEU A 1 293 ? 25.844 -51.656 -15.461 1 95.12 293 LEU A CA 1
ATOM 2256 C C . LEU A 1 293 ? 25.781 -53.062 -14.875 1 95.12 293 LEU A C 1
ATOM 2258 O O . LEU A 1 293 ? 26.688 -53.875 -15.102 1 95.12 293 LEU A O 1
ATOM 2262 N N . ALA A 1 294 ? 24.812 -53.312 -14.188 1 95.06 294 ALA A N 1
ATOM 2263 C CA . ALA A 1 294 ? 24.641 -54.625 -13.531 1 95.06 294 ALA A CA 1
ATOM 2264 C C . ALA A 1 294 ? 24.453 -55.719 -14.555 1 95.06 294 ALA A C 1
ATOM 2266 O O . ALA A 1 294 ? 24.812 -56.875 -14.305 1 95.06 294 ALA A O 1
ATOM 2267 N N . ASN A 1 295 ? 23.891 -55.406 -15.727 1 94.44 295 ASN A N 1
ATOM 2268 C CA . ASN A 1 295 ? 23.609 -56.406 -16.75 1 94.44 295 ASN A CA 1
ATOM 2269 C C . ASN A 1 295 ? 24.594 -56.312 -17.906 1 94.44 295 ASN A C 1
ATOM 2271 O O . ASN A 1 295 ? 24.312 -56.75 -19.016 1 94.44 295 ASN A O 1
ATOM 2275 N N . ARG A 1 296 ? 25.734 -55.719 -17.703 1 92.31 296 ARG A N 1
ATOM 2276 C CA . ARG A 1 296 ? 26.703 -55.375 -18.75 1 92.31 296 ARG A CA 1
ATOM 2277 C C . ARG A 1 296 ? 27.141 -56.625 -19.5 1 92.31 296 ARG A C 1
ATOM 2279 O O . ARG A 1 296 ? 27.328 -56.625 -20.719 1 92.31 296 ARG A O 1
ATOM 2286 N N . GLU A 1 297 ? 27.25 -57.75 -18.875 1 92.12 297 GLU A N 1
ATOM 2287 C CA . GLU A 1 297 ? 27.75 -59 -19.469 1 92.12 297 GLU A CA 1
ATOM 2288 C C . GLU A 1 297 ? 26.703 -59.625 -20.375 1 92.12 297 GLU A C 1
ATOM 2290 O O . GLU A 1 297 ? 27.047 -60.344 -21.312 1 92.12 297 GLU A O 1
ATOM 2295 N N . GLU A 1 298 ? 25.516 -59.312 -20.062 1 91.62 298 GLU A N 1
ATOM 2296 C CA . GLU A 1 298 ? 24.422 -59.969 -20.797 1 91.62 298 GLU A CA 1
ATOM 2297 C C . GLU A 1 298 ? 23.938 -59.094 -21.953 1 91.62 298 GLU A C 1
ATOM 2299 O O . GLU A 1 298 ? 23.219 -59.562 -22.828 1 91.62 298 GLU A O 1
ATOM 2304 N N . ILE A 1 299 ? 24.375 -57.875 -22 1 88.94 299 ILE A N 1
ATOM 2305 C CA . ILE A 1 299 ? 23.891 -56.906 -22.984 1 88.94 299 ILE A CA 1
ATOM 2306 C C . ILE A 1 299 ? 24.812 -56.906 -24.203 1 88.94 299 ILE A C 1
ATOM 2308 O O . ILE A 1 299 ? 26.016 -56.656 -24.062 1 88.94 299 ILE A O 1
ATOM 2312 N N . ILE A 1 300 ? 24.312 -57.25 -25.312 1 87.31 300 ILE A N 1
ATOM 2313 C CA . ILE A 1 300 ? 25.109 -57.25 -26.531 1 87.31 300 ILE A CA 1
ATOM 2314 C C . ILE A 1 300 ? 25.359 -55.812 -26.953 1 87.31 300 ILE A C 1
ATOM 2316 O O . ILE A 1 300 ? 26.5 -55.406 -27.188 1 87.31 300 ILE A O 1
ATOM 2320 N N . ARG A 1 301 ? 24.328 -55.031 -27.047 1 90.44 301 ARG A N 1
ATOM 2321 C CA . ARG A 1 301 ? 24.375 -53.594 -27.344 1 90.44 301 ARG A CA 1
ATOM 2322 C C . ARG A 1 301 ? 23.578 -52.781 -26.328 1 90.44 301 ARG A C 1
ATOM 2324 O O . ARG A 1 301 ? 22.375 -53 -26.156 1 90.44 301 ARG A O 1
ATOM 2331 N N . PRO A 1 302 ? 24.25 -51.969 -25.656 1 91.56 302 PRO A N 1
ATOM 2332 C CA . PRO A 1 302 ? 23.516 -51.156 -24.672 1 91.56 302 PRO A CA 1
ATOM 2333 C C . PRO A 1 302 ? 22.422 -50.312 -25.312 1 91.56 302 PRO A C 1
ATOM 2335 O O . PRO A 1 302 ? 22.609 -49.781 -26.422 1 91.56 302 PRO A O 1
ATOM 2338 N N . PRO A 1 303 ? 21.375 -50.188 -24.609 1 95.44 303 PRO A N 1
ATOM 2339 C CA . PRO A 1 303 ? 20.312 -49.344 -25.172 1 95.44 303 PRO A CA 1
ATOM 2340 C C . PRO A 1 303 ? 20.672 -47.875 -25.188 1 95.44 303 PRO A C 1
ATOM 2342 O O . PRO A 1 303 ? 21.438 -47.406 -24.328 1 95.44 303 PRO A O 1
ATOM 2345 N N . GLN A 1 304 ? 20.109 -47.188 -26.141 1 96 304 GLN A N 1
ATOM 2346 C CA . GLN A 1 304 ? 20.172 -45.75 -26.125 1 96 304 GLN A CA 1
ATOM 2347 C C . GLN A 1 304 ? 19.297 -45.156 -25 1 96 304 GLN A C 1
ATOM 2349 O O . GLN A 1 304 ? 18.094 -45.406 -24.969 1 96 304 GLN A O 1
ATOM 2354 N N . LEU A 1 305 ? 19.938 -44.5 -24.141 1 96.56 305 LEU A N 1
ATOM 2355 C CA . LEU A 1 305 ? 19.219 -43.938 -22.984 1 96.56 305 LEU A CA 1
ATOM 2356 C C . LEU A 1 305 ? 18.812 -42.5 -23.234 1 96.56 305 LEU A C 1
ATOM 2358 O O . LEU A 1 305 ? 19.656 -41.656 -23.562 1 96.56 305 LEU A O 1
ATOM 2362 N N . VAL A 1 306 ? 17.5 -42.219 -23.125 1 96.69 306 VAL A N 1
ATOM 2363 C CA . VAL A 1 306 ? 16.953 -40.875 -23.25 1 96.69 306 VAL A CA 1
ATOM 2364 C C . VAL A 1 306 ? 16.297 -40.469 -21.938 1 96.69 306 VAL A C 1
ATOM 2366 O O . VAL A 1 306 ? 15.312 -41.062 -21.516 1 96.69 306 VAL A O 1
ATOM 2369 N N . CYS A 1 307 ? 16.781 -39.438 -21.375 1 96 307 CYS A N 1
ATOM 2370 C CA . CYS A 1 307 ? 16.25 -38.969 -20.109 1 96 307 CYS A CA 1
ATOM 2371 C C . CYS A 1 307 ? 15.414 -37.719 -20.312 1 96 307 CYS A C 1
ATOM 2373 O O . CYS A 1 307 ? 15.883 -36.719 -20.875 1 96 307 CYS A O 1
ATOM 2375 N N . CYS A 1 308 ? 14.148 -37.844 -19.906 1 94.44 308 CYS A N 1
ATOM 2376 C CA . CYS A 1 308 ? 13.32 -36.625 -19.828 1 94.44 308 CYS A CA 1
ATOM 2377 C C . CYS A 1 308 ? 13.664 -35.812 -18.594 1 94.44 308 CYS A C 1
ATOM 2379 O O . CYS A 1 308 ? 13.344 -36.219 -17.469 1 94.44 308 CYS A O 1
ATOM 2381 N N . GLU A 1 309 ? 14.195 -34.75 -18.719 1 90.12 309 GLU A N 1
ATOM 2382 C CA . GLU A 1 309 ? 14.766 -33.969 -17.609 1 90.12 309 GLU A CA 1
ATOM 2383 C C . GLU A 1 309 ? 13.664 -33.344 -16.766 1 90.12 309 GLU A C 1
ATOM 2385 O O . GLU A 1 309 ? 13.859 -33.125 -15.562 1 90.12 309 GLU A O 1
ATOM 2390 N N . ASN A 1 310 ? 12.555 -33.094 -17.484 1 92.12 310 ASN A N 1
ATOM 2391 C CA . ASN A 1 310 ? 11.492 -32.375 -16.766 1 92.12 310 ASN A CA 1
ATOM 2392 C C . ASN A 1 310 ? 10.141 -33.062 -16.953 1 92.12 310 ASN A C 1
ATOM 2394 O O . ASN A 1 310 ? 9.867 -33.625 -18.016 1 92.12 310 ASN A O 1
ATOM 2398 N N . TYR A 1 311 ? 9.422 -33.094 -15.891 1 94.5 311 TYR A N 1
ATOM 2399 C CA . TYR A 1 311 ? 8.016 -33.438 -16 1 94.5 311 TYR A CA 1
ATOM 2400 C C . TYR A 1 311 ? 7.141 -32.219 -16.172 1 94.5 311 TYR A C 1
ATOM 2402 O O . TYR A 1 311 ? 6.191 -32.219 -16.953 1 94.5 311 TYR A O 1
ATOM 2410 N N . ILE A 1 312 ? 7.543 -31.219 -15.406 1 96 312 ILE A N 1
ATOM 2411 C CA . ILE A 1 312 ? 6.785 -29.969 -15.469 1 96 312 ILE A CA 1
ATOM 2412 C C . ILE A 1 312 ? 7.363 -29.078 -16.562 1 96 312 ILE A C 1
ATOM 2414 O O . ILE A 1 312 ? 8.578 -28.938 -16.688 1 96 312 ILE A O 1
ATOM 2418 N N . GLY A 1 313 ? 6.453 -28.422 -17.312 1 93.56 313 GLY A N 1
ATOM 2419 C CA . GLY A 1 313 ? 6.91 -27.453 -18.297 1 93.56 313 GLY A CA 1
ATOM 2420 C C . GLY A 1 313 ? 7.598 -26.25 -17.688 1 93.56 313 GLY A C 1
ATOM 2421 O O . GLY A 1 313 ? 7.18 -25.75 -16.641 1 93.56 313 GLY A O 1
ATOM 2422 N N . SER A 1 314 ? 8.648 -25.75 -18.344 1 91.44 314 SER A N 1
ATOM 2423 C CA . SER A 1 314 ? 9.422 -24.609 -17.844 1 91.44 314 SER A CA 1
ATOM 2424 C C . SER A 1 314 ? 8.555 -23.375 -17.672 1 91.44 314 SER A C 1
ATOM 2426 O O . SER A 1 314 ? 8.68 -22.641 -16.688 1 91.44 314 SER A O 1
ATOM 2428 N N . LYS A 1 315 ? 7.707 -23.125 -18.609 1 90 315 LYS A N 1
ATOM 2429 C CA . LYS A 1 315 ? 6.82 -21.969 -18.547 1 90 315 LYS A CA 1
ATOM 2430 C C . LYS A 1 315 ? 5.898 -22.062 -17.328 1 90 315 LYS A C 1
ATOM 2432 O O . LYS A 1 315 ? 5.613 -21.047 -16.688 1 90 315 LYS A O 1
ATOM 2437 N N . SER A 1 316 ? 5.508 -23.219 -17.062 1 91.25 316 SER A N 1
ATOM 2438 C CA . SER A 1 316 ? 4.605 -23.422 -15.93 1 91.25 316 SER A CA 1
ATOM 2439 C C . SER A 1 316 ? 5.312 -23.172 -14.602 1 91.25 316 SER A C 1
ATOM 2441 O O . SER A 1 316 ? 4.715 -22.641 -13.672 1 91.25 316 SER A O 1
ATOM 2443 N N . ILE A 1 317 ? 6.566 -23.578 -14.539 1 91.88 317 ILE A N 1
ATOM 2444 C CA . ILE A 1 317 ? 7.355 -23.344 -13.336 1 91.88 317 ILE A CA 1
ATOM 2445 C C . ILE A 1 317 ? 7.516 -21.844 -13.109 1 91.88 317 ILE A C 1
ATOM 2447 O O . ILE A 1 317 ? 7.359 -21.375 -11.984 1 91.88 317 ILE A O 1
ATOM 2451 N N . ASN A 1 318 ? 7.766 -21.141 -14.133 1 87.81 318 ASN A N 1
ATOM 2452 C CA . ASN A 1 318 ? 7.93 -19.688 -14.031 1 87.81 318 ASN A CA 1
ATOM 2453 C C . ASN A 1 318 ? 6.637 -19 -13.594 1 87.81 318 ASN A C 1
ATOM 2455 O O . ASN A 1 318 ? 6.664 -18.078 -12.789 1 87.81 318 ASN A O 1
ATOM 2459 N N . LEU A 1 319 ? 5.609 -19.469 -14.117 1 83.88 319 LEU A N 1
ATOM 2460 C CA . LEU A 1 319 ? 4.312 -18.938 -13.734 1 83.88 319 LEU A CA 1
ATOM 2461 C C . LEU A 1 319 ? 4.031 -19.203 -12.258 1 83.88 319 LEU A C 1
ATOM 2463 O O . LEU A 1 319 ? 3.52 -18.328 -11.547 1 83.88 319 LEU A O 1
ATOM 2467 N N . LEU A 1 320 ? 4.355 -20.391 -11.836 1 87.62 320 LEU A N 1
ATOM 2468 C CA . LEU A 1 320 ? 4.156 -20.75 -10.438 1 87.62 320 LEU A CA 1
ATOM 2469 C C . LEU A 1 320 ? 4.988 -19.859 -9.523 1 87.62 320 LEU A C 1
ATOM 2471 O O . LEU A 1 320 ? 4.492 -19.375 -8.508 1 87.62 320 LEU A O 1
ATOM 2475 N N . LYS A 1 321 ? 6.219 -19.594 -9.922 1 85 321 LYS A N 1
ATOM 2476 C CA . LYS A 1 321 ? 7.09 -18.703 -9.156 1 85 321 LYS A CA 1
ATOM 2477 C C . LYS A 1 321 ? 6.48 -17.312 -9.016 1 85 321 LYS A C 1
ATOM 2479 O O . LYS A 1 321 ? 6.504 -16.734 -7.938 1 85 321 LYS A O 1
ATOM 2484 N N . ARG A 1 322 ? 5.961 -16.891 -10.07 1 76.75 322 ARG A N 1
ATOM 2485 C CA . ARG A 1 322 ? 5.336 -15.57 -10.07 1 76.75 322 ARG A CA 1
ATOM 2486 C C . ARG A 1 322 ? 4.125 -15.539 -9.148 1 76.75 322 ARG A C 1
ATOM 2488 O O . ARG A 1 322 ? 3.936 -14.57 -8.398 1 76.75 322 ARG A O 1
ATOM 2495 N N . GLU A 1 323 ? 3.385 -16.594 -9.234 1 77.19 323 GLU A N 1
ATOM 2496 C CA . GLU A 1 323 ? 2.182 -16.688 -8.406 1 77.19 323 GLU A CA 1
ATOM 2497 C C . GLU A 1 323 ? 2.529 -16.734 -6.926 1 77.19 323 GLU A C 1
ATOM 2499 O O . GLU A 1 323 ? 1.757 -16.281 -6.082 1 77.19 323 GLU A O 1
ATOM 2504 N N . LEU A 1 324 ? 3.65 -17.359 -6.676 1 79.69 324 LEU A N 1
ATOM 2505 C CA . LEU A 1 324 ? 4.078 -17.5 -5.289 1 79.69 324 LEU A CA 1
ATOM 2506 C C . LEU A 1 324 ? 4.91 -16.312 -4.84 1 79.69 324 LEU A C 1
ATOM 2508 O O . LEU A 1 324 ? 5.324 -16.234 -3.684 1 79.69 324 LEU A O 1
ATOM 2512 N N . GLY A 1 325 ? 5.137 -15.414 -5.812 1 72.88 325 GLY A N 1
ATOM 2513 C CA . GLY A 1 325 ? 5.922 -14.227 -5.488 1 72.88 325 GLY A CA 1
ATOM 2514 C C . GLY A 1 325 ? 7.406 -14.516 -5.359 1 72.88 325 GLY A C 1
ATOM 2515 O O . GLY A 1 325 ? 8.102 -13.867 -4.574 1 72.88 325 GLY A O 1
ATOM 2516 N N . LEU A 1 326 ? 7.715 -15.492 -6.043 1 72.12 326 LEU A N 1
ATOM 2517 C CA . LEU A 1 326 ? 9.117 -15.891 -5.969 1 72.12 326 LEU A CA 1
ATOM 2518 C C . LEU A 1 326 ? 9.898 -15.336 -7.156 1 72.12 326 LEU A C 1
ATOM 2520 O O . LEU A 1 326 ? 9.312 -14.992 -8.188 1 72.12 326 LEU A O 1
ATOM 2524 N N . ASN A 1 327 ? 11.188 -14.828 -6.922 1 64.44 327 ASN A N 1
ATOM 2525 C CA . ASN A 1 327 ? 12.07 -14.359 -7.98 1 64.44 327 ASN A CA 1
ATOM 2526 C C . ASN A 1 327 ? 12.688 -15.523 -8.75 1 64.44 327 ASN A C 1
ATOM 2528 O O . ASN A 1 327 ? 12.961 -16.578 -8.172 1 64.44 327 ASN A O 1
ATOM 2532 N N . MET B 1 1 ? -1.631 -27.438 -35.5 1 64.94 1 MET B N 1
ATOM 2533 C CA . MET B 1 1 ? -2.824 -28.078 -34.969 1 64.94 1 MET B CA 1
ATOM 2534 C C . MET B 1 1 ? -2.5 -29.469 -34.406 1 64.94 1 MET B C 1
ATOM 2536 O O . MET B 1 1 ? -1.61 -30.141 -34.938 1 64.94 1 MET B O 1
ATOM 2540 N N . VAL B 1 2 ? -3.07 -29.812 -33.25 1 79.5 2 VAL B N 1
ATOM 2541 C CA . VAL B 1 2 ? -2.807 -31.094 -32.625 1 79.5 2 VAL B CA 1
ATOM 2542 C C . VAL B 1 2 ? -3.447 -32.219 -33.469 1 79.5 2 VAL B C 1
ATOM 2544 O O . VAL B 1 2 ? -4.609 -32.125 -33.844 1 79.5 2 VAL B O 1
ATOM 2547 N N . GLN B 1 3 ? -2.613 -33.094 -33.969 1 86 3 GLN B N 1
ATOM 2548 C CA . GLN B 1 3 ? -3.105 -34.25 -34.719 1 86 3 GLN B CA 1
ATOM 2549 C C . GLN B 1 3 ? -3.316 -35.438 -33.812 1 86 3 GLN B C 1
ATOM 2551 O O . GLN B 1 3 ? -2.5 -35.719 -32.938 1 86 3 GLN B O 1
ATOM 2556 N N . PHE B 1 4 ? -4.484 -36.094 -34.094 1 91.94 4 PHE B N 1
ATOM 2557 C CA . PHE B 1 4 ? -4.805 -37.281 -33.312 1 91.94 4 PHE B CA 1
ATOM 2558 C C . PHE B 1 4 ? -4.676 -38.562 -34.156 1 91.94 4 PHE B C 1
ATOM 2560 O O . PHE B 1 4 ? -5.07 -38.562 -35.312 1 91.94 4 PHE B O 1
ATOM 2567 N N . TYR B 1 5 ? -4.09 -39.531 -33.562 1 89.62 5 TYR B N 1
ATOM 2568 C CA . TYR B 1 5 ? -3.865 -40.812 -34.25 1 89.62 5 TYR B CA 1
ATOM 2569 C C . TYR B 1 5 ? -4.617 -41.938 -33.562 1 89.62 5 TYR B C 1
ATOM 2571 O O . TYR B 1 5 ? -4.629 -42.031 -32.312 1 89.62 5 TYR B O 1
ATOM 2579 N N . ILE B 1 6 ? -5.258 -42.781 -34.406 1 93.44 6 ILE B N 1
ATOM 2580 C CA . ILE B 1 6 ? -6.008 -43.906 -33.875 1 93.44 6 ILE B CA 1
ATOM 2581 C C . ILE B 1 6 ? -5.602 -45.188 -34.562 1 93.44 6 ILE B C 1
ATOM 2583 O O . ILE B 1 6 ? -5.5 -45.219 -35.812 1 93.44 6 ILE B O 1
ATOM 2587 N N . GLN B 1 7 ? -5.309 -46.25 -33.781 1 91.44 7 GLN B N 1
ATOM 2588 C CA . GLN B 1 7 ? -5.086 -47.562 -34.312 1 91.44 7 GLN B CA 1
ATOM 2589 C C . GLN B 1 7 ? -6.332 -48.438 -34.156 1 91.44 7 GLN B C 1
ATOM 2591 O O . GLN B 1 7 ? -6.621 -48.938 -33.062 1 91.44 7 GLN B O 1
ATOM 2596 N N . PRO B 1 8 ? -7.004 -48.719 -35.188 1 86.38 8 PRO B N 1
ATOM 2597 C CA . PRO B 1 8 ? -8.289 -49.406 -35.094 1 86.38 8 PRO B CA 1
ATOM 2598 C C . PRO B 1 8 ? -8.141 -50.844 -34.656 1 86.38 8 PRO B C 1
ATOM 2600 O O . PRO B 1 8 ? -9.047 -51.406 -34.031 1 86.38 8 PRO B O 1
ATOM 2603 N N . ASP B 1 9 ? -7.066 -51.5 -35 1 84.06 9 ASP B N 1
ATOM 2604 C CA . ASP B 1 9 ? -6.918 -52.906 -34.719 1 84.06 9 ASP B CA 1
ATOM 2605 C C . ASP B 1 9 ? -6.145 -53.125 -33.438 1 84.06 9 ASP B C 1
ATOM 2607 O O . ASP B 1 9 ? -5.633 -54.219 -33.188 1 84.06 9 ASP B O 1
ATOM 2611 N N . SER B 1 10 ? -6.215 -52.219 -32.594 1 86.62 10 SER B N 1
ATOM 2612 C CA . SER B 1 10 ? -5.469 -52.281 -31.344 1 86.62 10 SER B CA 1
ATOM 2613 C C . SER B 1 10 ? -6.312 -52.906 -30.234 1 86.62 10 SER B C 1
ATOM 2615 O O . SER B 1 10 ? -7.543 -52.844 -30.281 1 86.62 10 SER B O 1
ATOM 2617 N N . ASP B 1 11 ? -5.586 -53.469 -29.203 1 87.38 11 ASP B N 1
ATOM 2618 C CA . ASP B 1 11 ? -6.262 -53.969 -28.016 1 87.38 11 ASP B CA 1
ATOM 2619 C C . ASP B 1 11 ? -6.734 -52.844 -27.109 1 87.38 11 ASP B C 1
ATOM 2621 O O . ASP B 1 11 ? -7.562 -53.031 -26.219 1 87.38 11 ASP B O 1
ATOM 2625 N N . ILE B 1 12 ? -6.188 -51.688 -27.359 1 90.38 12 ILE B N 1
ATOM 2626 C CA . ILE B 1 12 ? -6.637 -50.5 -26.625 1 90.38 12 ILE B CA 1
ATOM 2627 C C . ILE B 1 12 ? -7.82 -49.875 -27.359 1 90.38 12 ILE B C 1
ATOM 2629 O O . ILE B 1 12 ? -7.695 -49.469 -28.516 1 90.38 12 ILE B O 1
ATOM 2633 N N . PRO B 1 13 ? -8.914 -49.719 -26.641 1 93.5 13 PRO B N 1
ATOM 2634 C CA . PRO B 1 13 ? -10.094 -49.156 -27.297 1 93.5 13 PRO B CA 1
ATOM 2635 C C . PRO B 1 13 ? -9.828 -47.781 -27.891 1 93.5 13 PRO B C 1
ATOM 2637 O O . PRO B 1 13 ? -9.102 -46.969 -27.297 1 93.5 13 PRO B O 1
ATOM 2640 N N . ALA B 1 14 ? -10.406 -47.531 -29.016 1 93.5 14 ALA B N 1
ATOM 2641 C CA . ALA B 1 14 ? -10.234 -46.25 -29.734 1 93.5 14 ALA B CA 1
ATOM 2642 C C . ALA B 1 14 ? -10.633 -45.062 -28.859 1 93.5 14 ALA B C 1
ATOM 2644 O O . ALA B 1 14 ? -9.992 -44 -28.891 1 93.5 14 ALA B O 1
ATOM 2645 N N . SER B 1 15 ? -11.664 -45.25 -28.078 1 94.75 15 SER B N 1
ATOM 2646 C CA . SER B 1 15 ? -12.109 -44.188 -27.188 1 94.75 15 SER B CA 1
ATOM 2647 C C . SER B 1 15 ? -11.023 -43.844 -26.172 1 94.75 15 SER B C 1
ATOM 2649 O O . SER B 1 15 ? -10.797 -42.656 -25.875 1 94.75 15 SER B O 1
ATOM 2651 N N . ASN B 1 16 ? -10.352 -44.875 -25.672 1 94.69 16 ASN B N 1
ATOM 2652 C CA . ASN B 1 16 ? -9.266 -44.656 -24.719 1 94.69 16 ASN B CA 1
ATOM 2653 C C . ASN B 1 16 ? -8.078 -43.969 -25.359 1 94.69 16 ASN B C 1
ATOM 2655 O O . ASN B 1 16 ? -7.434 -43.125 -24.734 1 94.69 16 ASN B O 1
ATOM 2659 N N . GLN B 1 17 ? -7.793 -44.312 -26.578 1 94.38 17 GLN B N 1
ATOM 2660 C CA . GLN B 1 17 ? -6.707 -43.656 -27.312 1 94.38 17 GLN B CA 1
ATOM 2661 C C . GLN B 1 17 ? -6.969 -42.188 -27.484 1 94.38 17 GLN B C 1
ATOM 2663 O O . GLN B 1 17 ? -6.117 -41.344 -27.156 1 94.38 17 GLN B O 1
ATOM 2668 N N . LEU B 1 18 ? -8.156 -41.906 -27.891 1 94.94 18 LEU B N 1
ATOM 2669 C CA . LEU B 1 18 ? -8.5 -40.5 -28.125 1 94.94 18 LEU B CA 1
ATOM 2670 C C . LEU B 1 18 ? -8.531 -39.719 -26.828 1 94.94 18 LEU B C 1
ATOM 2672 O O . LEU B 1 18 ? -8.008 -38.594 -26.75 1 94.94 18 LEU B O 1
ATOM 2676 N N . PHE B 1 19 ? -9.102 -40.344 -25.812 1 94.81 19 PHE B N 1
ATOM 2677 C CA . PHE B 1 19 ? -9.203 -39.719 -24.5 1 94.81 19 PHE B CA 1
ATOM 2678 C C . PHE B 1 19 ? -7.82 -39.312 -23.984 1 94.81 19 PHE B C 1
ATOM 2680 O O . PHE B 1 19 ? -7.609 -38.188 -23.562 1 94.81 19 PHE B O 1
ATOM 2687 N N . ASN B 1 20 ? -6.926 -40.219 -24.047 1 93.62 20 ASN B N 1
ATOM 2688 C CA . ASN B 1 20 ? -5.586 -40 -23.516 1 93.62 20 ASN B CA 1
ATOM 2689 C C . ASN B 1 20 ? -4.844 -38.938 -24.328 1 93.62 20 ASN B C 1
ATOM 2691 O O . ASN B 1 20 ? -4.098 -38.125 -23.766 1 93.62 20 ASN B O 1
ATOM 2695 N N . GLN B 1 21 ? -5.066 -38.938 -25.594 1 93.94 21 GLN B N 1
ATOM 2696 C CA . GLN B 1 21 ? -4.391 -37.938 -26.422 1 93.94 21 GLN B CA 1
ATOM 2697 C C . GLN B 1 21 ? -4.902 -36.531 -26.141 1 93.94 21 GLN B C 1
ATOM 2699 O O . GLN B 1 21 ? -4.117 -35.594 -26.031 1 93.94 21 GLN B O 1
ATOM 2704 N N . ILE B 1 22 ? -6.203 -36.375 -25.953 1 94.5 22 ILE B N 1
ATOM 2705 C CA . ILE B 1 22 ? -6.766 -35.062 -25.688 1 94.5 22 ILE B CA 1
ATOM 2706 C C . ILE B 1 22 ? -6.359 -34.594 -24.281 1 94.5 22 ILE B C 1
ATOM 2708 O O . ILE B 1 22 ? -5.965 -33.469 -24.094 1 94.5 22 ILE B O 1
ATOM 2712 N N . ARG B 1 23 ? -6.48 -35.531 -23.375 1 93.5 23 ARG B N 1
ATOM 2713 C CA . ARG B 1 23 ? -6.082 -35.219 -22 1 93.5 23 ARG B CA 1
ATOM 2714 C C . ARG B 1 23 ? -4.629 -34.75 -21.938 1 93.5 23 ARG B C 1
ATOM 2716 O O . ARG B 1 23 ? -4.305 -33.812 -21.234 1 93.5 23 ARG B O 1
ATOM 2723 N N . PHE B 1 24 ? -3.812 -35.406 -22.672 1 92.88 24 PHE B N 1
ATOM 2724 C CA . PHE B 1 24 ? -2.402 -35.062 -22.734 1 92.88 24 PHE B CA 1
ATOM 2725 C C . PHE B 1 24 ? -2.229 -33.656 -23.344 1 92.88 24 PHE B C 1
ATOM 2727 O O . PHE B 1 24 ? -1.441 -32.844 -22.844 1 92.88 24 PHE B O 1
ATOM 2734 N N . ALA B 1 25 ? -2.928 -33.375 -24.391 1 93.25 25 ALA B N 1
ATOM 2735 C CA . ALA B 1 25 ? -2.838 -32.094 -25.047 1 93.25 25 ALA B CA 1
ATOM 2736 C C . ALA B 1 25 ? -3.271 -30.969 -24.109 1 93.25 25 ALA B C 1
ATOM 2738 O O . ALA B 1 25 ? -2.684 -29.875 -24.109 1 93.25 25 ALA B O 1
ATOM 2739 N N . ILE B 1 26 ? -4.223 -31.25 -23.266 1 91.62 26 ILE B N 1
ATOM 2740 C CA . ILE B 1 26 ? -4.699 -30.266 -22.297 1 91.62 26 ILE B CA 1
ATOM 2741 C C . ILE B 1 26 ? -3.672 -30.109 -21.172 1 91.62 26 ILE B C 1
ATOM 2743 O O . ILE B 1 26 ? -3.305 -29 -20.812 1 91.62 26 ILE B O 1
ATOM 2747 N N . ALA B 1 27 ? -3.135 -31.25 -20.641 1 91 27 ALA B N 1
ATOM 2748 C CA . ALA B 1 27 ? -2.211 -31.266 -19.516 1 91 27 ALA B CA 1
ATOM 2749 C C . ALA B 1 27 ? -0.887 -30.594 -19.891 1 91 27 ALA B C 1
ATOM 2751 O O . ALA B 1 27 ? -0.218 -30.016 -19.031 1 91 27 ALA B O 1
ATOM 2752 N N . SER B 1 28 ? -0.505 -30.719 -21.172 1 90.81 28 SER B N 1
ATOM 2753 C CA . SER B 1 28 ? 0.751 -30.125 -21.625 1 90.81 28 SER B CA 1
ATOM 2754 C C . SER B 1 28 ? 0.534 -28.719 -22.188 1 90.81 28 SER B C 1
ATOM 2756 O O . SER B 1 28 ? 1.44 -28.141 -22.781 1 90.81 28 SER B O 1
ATOM 2758 N N . ARG B 1 29 ? -0.63 -28.25 -22.141 1 89.62 29 ARG B N 1
ATOM 2759 C CA . ARG B 1 29 ? -1.06 -26.906 -22.5 1 89.62 29 ARG B CA 1
ATOM 2760 C C . ARG B 1 29 ? -0.974 -26.703 -24.016 1 89.62 29 ARG B C 1
ATOM 2762 O O . ARG B 1 29 ? -0.851 -25.562 -24.484 1 89.62 29 ARG B O 1
ATOM 2769 N N . GLN B 1 30 ? -0.959 -27.781 -24.75 1 90.81 30 GLN B N 1
ATOM 2770 C CA . GLN B 1 30 ? -1.178 -27.656 -26.188 1 90.81 30 GLN B CA 1
ATOM 2771 C C . GLN B 1 30 ? -2.564 -27.094 -26.484 1 90.81 30 GLN B C 1
ATOM 2773 O O . GLN B 1 30 ? -2.754 -26.391 -27.484 1 90.81 30 GLN B O 1
ATOM 2778 N N . PHE B 1 31 ? -3.514 -27.438 -25.641 1 92.69 31 PHE B N 1
ATOM 2779 C CA . PHE B 1 31 ? -4.824 -26.812 -25.562 1 92.69 31 PHE B CA 1
ATOM 2780 C C . PHE B 1 31 ? -4.957 -26 -24.281 1 92.69 31 PHE B C 1
ATOM 2782 O O . PHE B 1 31 ? -5.34 -26.531 -23.234 1 92.69 31 PHE B O 1
ATOM 2789 N N . PRO B 1 32 ? -4.641 -24.719 -24.359 1 88.31 32 PRO B N 1
ATOM 2790 C CA . PRO B 1 32 ? -4.695 -23.891 -23.156 1 88.31 32 PRO B CA 1
ATOM 2791 C C . PRO B 1 32 ? -6.125 -23.656 -22.656 1 88.31 32 PRO B C 1
ATOM 2793 O O . PRO B 1 32 ? -7.082 -23.922 -23.391 1 88.31 32 PRO B O 1
ATOM 2796 N N . PRO B 1 33 ? -6.172 -23.234 -21.391 1 86.56 33 PRO B N 1
ATOM 2797 C CA . PRO B 1 33 ? -7.508 -22.891 -20.891 1 86.56 33 PRO B CA 1
ATOM 2798 C C . PRO B 1 33 ? -8.25 -21.906 -21.797 1 86.56 33 PRO B C 1
ATOM 2800 O O . PRO B 1 33 ? -7.645 -20.984 -22.328 1 86.56 33 PRO B O 1
ATOM 2803 N N . GLY B 1 34 ? -9.531 -22.219 -22.016 1 89.12 34 GLY B N 1
ATOM 2804 C CA . GLY B 1 34 ? -10.344 -21.375 -22.859 1 89.12 34 GLY B CA 1
ATOM 2805 C C . GLY B 1 34 ? -10.312 -21.781 -24.328 1 89.12 34 GLY B C 1
ATOM 2806 O O . GLY B 1 34 ? -11.102 -21.281 -25.125 1 89.12 34 GLY B O 1
ATOM 2807 N N . HIS B 1 35 ? -9.469 -22.641 -24.672 1 92.12 35 HIS B N 1
ATOM 2808 C CA . HIS B 1 35 ? -9.328 -23.094 -26.047 1 92.12 35 HIS B CA 1
ATOM 2809 C C . HIS B 1 35 ? -10.523 -23.938 -26.484 1 92.12 35 HIS B C 1
ATOM 2811 O O . HIS B 1 35 ? -10.984 -24.797 -25.734 1 92.12 35 HIS B O 1
ATOM 2817 N N . ARG B 1 36 ? -11.062 -23.672 -27.656 1 94.56 36 ARG B N 1
ATOM 2818 C CA . ARG B 1 36 ? -12.141 -24.469 -28.219 1 94.56 36 ARG B CA 1
ATOM 2819 C C . ARG B 1 36 ? -11.602 -25.75 -28.844 1 94.56 36 ARG B C 1
ATOM 2821 O O . ARG B 1 36 ? -10.773 -25.703 -29.766 1 94.56 36 ARG B O 1
ATOM 2828 N N . LEU B 1 37 ? -12.055 -26.891 -28.422 1 95.62 37 LEU B N 1
ATOM 2829 C CA . LEU B 1 37 ? -11.617 -28.172 -28.953 1 95.62 37 LEU B CA 1
ATOM 2830 C C . LEU B 1 37 ? -12.289 -28.469 -30.297 1 95.62 37 LEU B C 1
ATOM 2832 O O . LEU B 1 37 ? -13.336 -27.906 -30.609 1 95.62 37 LEU B O 1
ATOM 2836 N N . PRO B 1 38 ? -11.664 -29.344 -31.125 1 94.25 38 PRO B N 1
ATOM 2837 C CA . PRO B 1 38 ? -12.336 -29.734 -32.344 1 94.25 38 PRO B CA 1
ATOM 2838 C C . PRO B 1 38 ? -13.742 -30.297 -32.125 1 94.25 38 PRO B C 1
ATOM 2840 O O . PRO B 1 38 ? -13.977 -30.953 -31.109 1 94.25 38 PRO B O 1
ATOM 2843 N N . SER B 1 39 ? -14.617 -29.938 -33.094 1 93.75 39 SER B N 1
ATOM 2844 C CA . SER B 1 39 ? -15.977 -30.453 -32.969 1 93.75 39 SER B CA 1
ATOM 2845 C C . SER B 1 39 ? -16.016 -31.969 -33.188 1 93.75 39 SER B C 1
ATOM 2847 O O . SER B 1 39 ? -15.039 -32.562 -33.656 1 93.75 39 SER B O 1
ATOM 2849 N N . THR B 1 40 ? -17.125 -32.594 -32.688 1 94.12 40 THR B N 1
ATOM 2850 C CA . THR B 1 40 ? -17.297 -34.031 -32.906 1 94.12 40 THR B CA 1
ATOM 2851 C C . THR B 1 40 ? -17.172 -34.375 -34.375 1 94.12 40 THR B C 1
ATOM 2853 O O . THR B 1 40 ? -16.547 -35.406 -34.719 1 94.12 40 THR B O 1
ATOM 2856 N N . ARG B 1 41 ? -17.656 -33.531 -35.25 1 93.25 41 ARG B N 1
ATOM 2857 C CA . ARG B 1 41 ? -17.578 -33.75 -36.688 1 93.25 41 ARG B CA 1
ATOM 2858 C C . ARG B 1 41 ? -16.141 -33.688 -37.156 1 93.25 41 ARG B C 1
ATOM 2860 O O . ARG B 1 41 ? -15.68 -34.562 -37.906 1 93.25 41 ARG B O 1
ATOM 2867 N N . GLN B 1 42 ? -15.398 -32.688 -36.812 1 93.81 42 GLN B N 1
ATOM 2868 C CA . GLN B 1 42 ? -14.008 -32.531 -37.219 1 93.81 42 GLN B CA 1
ATOM 2869 C C . GLN B 1 42 ? -13.148 -33.688 -36.75 1 93.81 42 GLN B C 1
ATOM 2871 O O . GLN B 1 42 ? -12.305 -34.188 -37.5 1 93.81 42 GLN B O 1
ATOM 2876 N N . LEU B 1 43 ? -13.367 -34.156 -35.5 1 94.88 43 LEU B N 1
ATOM 2877 C CA . LEU B 1 43 ? -12.594 -35.281 -34.969 1 94.88 43 LEU B CA 1
ATOM 2878 C C . LEU B 1 43 ? -12.922 -36.594 -35.688 1 94.88 43 LEU B C 1
ATOM 2880 O O . LEU B 1 43 ? -12.047 -37.438 -35.906 1 94.88 43 LEU B O 1
ATOM 2884 N N . ALA B 1 44 ? -14.203 -36.688 -36.031 1 95.31 44 ALA B N 1
ATOM 2885 C CA . ALA B 1 44 ? -14.602 -37.875 -36.812 1 95.31 44 ALA B CA 1
ATOM 2886 C C . ALA B 1 44 ? -13.867 -37.906 -38.156 1 95.31 44 ALA B C 1
ATOM 2888 O O . ALA B 1 44 ? -13.383 -38.969 -38.562 1 95.31 44 ALA B O 1
ATOM 2889 N N . MET B 1 45 ? -13.75 -36.781 -38.75 1 94 45 MET B N 1
ATOM 2890 C CA . MET B 1 45 ? -13.062 -36.688 -40.031 1 94 45 MET B CA 1
ATOM 2891 C C . MET B 1 45 ? -11.57 -36.969 -39.875 1 94 45 MET B C 1
ATOM 2893 O O . MET B 1 45 ? -10.969 -37.625 -40.719 1 94 45 MET B O 1
ATOM 2897 N N . GLN B 1 46 ? -11 -36.594 -38.812 1 91.69 46 GLN B N 1
ATOM 2898 C CA . GLN B 1 46 ? -9.57 -36.719 -38.594 1 91.69 46 GLN B CA 1
ATOM 2899 C C . GLN B 1 46 ? -9.211 -38.156 -38.156 1 91.69 46 GLN B C 1
ATOM 2901 O O . GLN B 1 46 ? -8.18 -38.688 -38.562 1 91.69 46 GLN B O 1
ATOM 2906 N N . THR B 1 47 ? -10.078 -38.781 -37.375 1 93.19 47 THR B N 1
ATOM 2907 C CA . THR B 1 47 ? -9.672 -40 -36.688 1 93.19 47 THR B CA 1
ATOM 2908 C C . THR B 1 47 ? -10.383 -41.219 -37.281 1 93.19 47 THR B C 1
ATOM 2910 O O . THR B 1 47 ? -9.977 -42.375 -37.094 1 93.19 47 THR B O 1
ATOM 2913 N N . GLY B 1 48 ? -11.523 -40.969 -37.969 1 92.81 48 GLY B N 1
ATOM 2914 C CA . GLY B 1 48 ? -12.336 -42.062 -38.5 1 92.81 48 GLY B CA 1
ATOM 2915 C C . GLY B 1 48 ? -13.25 -42.688 -37.469 1 92.81 48 GLY B C 1
ATOM 2916 O O . GLY B 1 48 ? -13.922 -43.688 -37.75 1 92.81 48 GLY B O 1
ATOM 2917 N N . LEU B 1 49 ? -13.336 -42.125 -36.375 1 95.31 49 LEU B N 1
ATOM 2918 C CA . LEU B 1 49 ? -14.172 -42.656 -35.312 1 95.31 49 LEU B CA 1
ATOM 2919 C C . LEU B 1 49 ? -15.625 -42.219 -35.469 1 95.31 49 LEU B C 1
ATOM 2921 O O . LEU B 1 49 ? -15.891 -41.156 -36.062 1 95.31 49 LEU B O 1
ATOM 2925 N N . HIS B 1 50 ? -16.453 -43.031 -34.969 1 95.31 50 HIS B N 1
ATOM 2926 C CA . HIS B 1 50 ? -17.875 -42.688 -35 1 95.31 50 HIS B CA 1
ATOM 2927 C C . HIS B 1 50 ? -18.156 -41.531 -34.031 1 95.31 50 HIS B C 1
ATOM 2929 O O . HIS B 1 50 ? -17.547 -41.438 -32.969 1 95.31 50 HIS B O 1
ATOM 2935 N N . ARG B 1 51 ? -19.125 -40.719 -34.375 1 95.19 51 ARG B N 1
ATOM 2936 C CA . ARG B 1 51 ? -19.469 -39.531 -33.625 1 95.19 51 ARG B CA 1
ATOM 2937 C C . ARG B 1 51 ? -19.891 -39.875 -32.188 1 95.19 51 ARG B C 1
ATOM 2939 O O . ARG B 1 51 ? -19.609 -39.125 -31.25 1 95.19 51 ARG B O 1
ATOM 2946 N N . ASN B 1 52 ? -20.438 -41 -32.062 1 95.38 52 ASN B N 1
ATOM 2947 C CA . ASN B 1 52 ? -20.891 -41.406 -30.734 1 95.38 52 ASN B CA 1
ATOM 2948 C C . ASN B 1 52 ? -19.719 -41.719 -29.812 1 95.38 52 ASN B C 1
ATOM 2950 O O . ASN B 1 52 ? -19.766 -41.406 -28.625 1 95.38 52 ASN B O 1
ATOM 2954 N N . THR B 1 53 ? -18.703 -42.344 -30.344 1 95.94 53 THR B N 1
ATOM 2955 C CA . THR B 1 53 ? -17.5 -42.625 -29.594 1 95.94 53 THR B CA 1
ATOM 2956 C C . THR B 1 53 ? -16.812 -41.344 -29.156 1 95.94 53 THR B C 1
ATOM 2958 O O . THR B 1 53 ? -16.391 -41.188 -28.016 1 95.94 53 THR B O 1
AT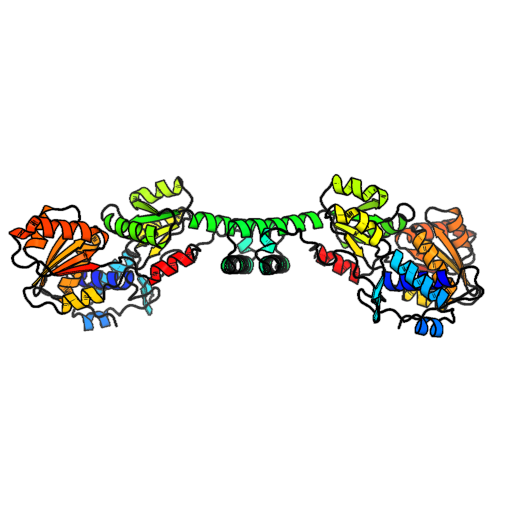OM 2961 N N . ILE B 1 54 ? -16.812 -40.406 -30.062 1 96.38 54 ILE B N 1
ATOM 2962 C CA . ILE B 1 54 ? -16.188 -39.125 -29.781 1 96.38 54 ILE B CA 1
ATOM 2963 C C . ILE B 1 54 ? -16.969 -38.375 -28.703 1 96.38 54 ILE B C 1
ATOM 2965 O O . ILE B 1 54 ? -16.391 -37.812 -27.781 1 96.38 54 ILE B O 1
ATOM 2969 N N . SER B 1 55 ? -18.281 -38.406 -28.812 1 95.69 55 SER B N 1
ATOM 2970 C CA . SER B 1 55 ? -19.156 -37.781 -27.828 1 95.69 55 SER B CA 1
ATOM 2971 C C . SER B 1 55 ? -18.922 -38.375 -26.438 1 95.69 55 SER B C 1
ATOM 2973 O O . SER B 1 55 ? -18.938 -37.656 -25.438 1 95.69 55 SER B O 1
ATOM 2975 N N . LYS B 1 56 ? -18.719 -39.656 -26.359 1 96.19 56 LYS B N 1
ATOM 2976 C CA . LYS B 1 56 ? -18.438 -40.312 -25.094 1 96.19 56 LYS B CA 1
ATOM 2977 C C . LYS B 1 56 ? -17.125 -39.812 -24.484 1 96.19 56 LYS B C 1
ATOM 2979 O O . LYS B 1 56 ? -17.047 -39.594 -23.281 1 96.19 56 LYS B O 1
ATOM 2984 N N . VAL B 1 57 ? -16.172 -39.656 -25.312 1 96.69 57 VAL B N 1
ATOM 2985 C CA . VAL B 1 57 ? -14.859 -39.156 -24.859 1 96.69 57 VAL B CA 1
ATOM 2986 C C . VAL B 1 57 ? -15 -37.75 -24.297 1 96.69 57 VAL B C 1
ATOM 2988 O O . VAL B 1 57 ? -14.461 -37.438 -23.234 1 96.69 57 VAL B O 1
ATOM 2991 N N . TYR B 1 58 ? -15.672 -36.875 -24.984 1 95.62 58 TYR B N 1
ATOM 2992 C CA . TYR B 1 58 ? -15.859 -35.5 -24.516 1 95.62 58 TYR B CA 1
ATOM 2993 C C . TYR B 1 58 ? -16.656 -35.469 -23.219 1 95.62 58 TYR B C 1
ATOM 2995 O O . TYR B 1 58 ? -16.375 -34.656 -22.328 1 95.62 58 TYR B O 1
ATOM 3003 N N . ARG B 1 59 ? -17.594 -36.344 -23.078 1 95.56 59 ARG B N 1
ATOM 3004 C CA . ARG B 1 59 ? -18.344 -36.469 -21.844 1 95.56 59 ARG B CA 1
ATOM 3005 C C . ARG B 1 59 ? -17.422 -36.875 -20.688 1 95.56 59 ARG B C 1
ATOM 3007 O O . ARG B 1 59 ? -17.531 -36.344 -19.578 1 95.56 59 ARG B O 1
ATOM 3014 N N . GLN B 1 60 ? -16.578 -37.875 -20.953 1 94.56 60 GLN B N 1
ATOM 3015 C CA . GLN B 1 60 ? -15.617 -38.312 -19.938 1 94.56 60 GLN B CA 1
ATOM 3016 C C . GLN B 1 60 ? -14.711 -37.156 -19.516 1 94.56 60 GLN B C 1
ATOM 3018 O O . GLN B 1 60 ? -14.445 -36.969 -18.328 1 94.56 60 GLN B O 1
ATOM 3023 N N . LEU B 1 61 ? -14.234 -36.406 -20.5 1 94.19 61 LEU B N 1
ATOM 3024 C CA . LEU B 1 61 ? -13.375 -35.25 -20.203 1 94.19 61 LEU B CA 1
ATOM 3025 C C . LEU B 1 61 ? -14.125 -34.219 -19.375 1 94.19 61 LEU B C 1
ATOM 3027 O O . LEU B 1 61 ? -13.539 -33.625 -18.484 1 94.19 61 LEU B O 1
ATOM 3031 N N . GLU B 1 62 ? -15.375 -34.031 -19.656 1 92.56 62 GLU B N 1
ATOM 3032 C CA . GLU B 1 62 ? -16.219 -33.125 -18.891 1 92.56 62 GLU B CA 1
ATOM 3033 C C . GLU B 1 62 ? -16.406 -33.625 -17.453 1 92.56 62 GLU B C 1
ATOM 3035 O O . GLU B 1 62 ? -16.344 -32.812 -16.5 1 92.56 62 GLU B O 1
ATOM 3040 N N . ASP B 1 63 ? -16.594 -34.906 -17.328 1 89.06 63 ASP B N 1
ATOM 3041 C CA . ASP B 1 63 ? -16.797 -35.5 -16.016 1 89.06 63 ASP B CA 1
ATOM 3042 C C . ASP B 1 63 ? -15.547 -35.344 -15.141 1 89.06 63 ASP B C 1
ATOM 3044 O O . ASP B 1 63 ? -15.656 -35.219 -13.922 1 89.06 63 ASP B O 1
ATOM 3048 N N . HIS B 1 64 ? -14.414 -35.312 -15.812 1 86.62 64 HIS B N 1
ATOM 3049 C CA . HIS B 1 64 ? -13.156 -35.156 -15.094 1 86.62 64 HIS B CA 1
ATOM 3050 C C . HIS B 1 64 ? -12.898 -33.656 -14.812 1 86.62 64 HIS B C 1
ATOM 3052 O O . HIS B 1 64 ? -11.883 -33.312 -14.203 1 86.62 64 HIS B O 1
ATOM 3058 N N . GLY B 1 65 ? -13.781 -32.844 -15.398 1 85.75 65 GLY B N 1
ATOM 3059 C CA . GLY B 1 65 ? -13.695 -31.406 -15.117 1 85.75 65 GLY B CA 1
ATOM 3060 C C . GLY B 1 65 ? -12.695 -30.688 -16 1 85.75 65 GLY B C 1
ATOM 3061 O O . GLY B 1 65 ? -12.281 -29.562 -15.688 1 85.75 65 GLY B O 1
ATOM 3062 N N . LEU B 1 66 ? -12.203 -31.219 -17.047 1 88.81 66 LEU B N 1
ATOM 3063 C CA . LEU B 1 66 ? -11.148 -30.641 -17.875 1 88.81 66 LEU B CA 1
ATOM 3064 C C . LEU B 1 66 ? -11.742 -29.734 -18.938 1 88.81 66 LEU B C 1
ATOM 3066 O O . LEU B 1 66 ? -11.078 -28.781 -19.391 1 88.81 66 LEU B O 1
ATOM 3070 N N . VAL B 1 67 ? -13.008 -30.047 -19.328 1 92.5 67 VAL B N 1
ATOM 3071 C CA . VAL B 1 67 ? -13.633 -29.281 -20.391 1 92.5 67 VAL B CA 1
ATOM 3072 C C . VAL B 1 67 ? -15.07 -28.938 -20 1 92.5 67 VAL B C 1
ATOM 3074 O O . VAL B 1 67 ? -15.602 -29.484 -19.031 1 92.5 67 VAL B O 1
ATOM 3077 N N . GLU B 1 68 ? -15.633 -28 -20.656 1 92.06 68 GLU B N 1
ATOM 3078 C CA . GLU B 1 68 ? -17.031 -27.609 -20.484 1 92.06 68 GLU B CA 1
ATOM 3079 C C . GLU B 1 68 ? -17.719 -27.375 -21.828 1 92.06 68 GLU B C 1
ATOM 3081 O O . GLU B 1 68 ? -17.125 -26.781 -22.734 1 92.06 68 GLU B O 1
ATOM 3086 N N . ALA B 1 69 ? -18.875 -27.891 -21.891 1 92.5 69 ALA B N 1
ATOM 3087 C CA . ALA B 1 69 ? -19.656 -27.703 -23.109 1 92.5 69 ALA B CA 1
ATOM 3088 C C . ALA B 1 69 ? -20.484 -26.422 -23.031 1 92.5 69 ALA B C 1
ATOM 3090 O O . ALA B 1 69 ? -21.047 -26.109 -21.984 1 92.5 69 ALA B O 1
ATOM 3091 N N . GLN B 1 70 ? -20.406 -25.609 -24.016 1 91.38 70 GLN B N 1
ATOM 3092 C CA . GLN B 1 70 ? -21.266 -24.422 -24.141 1 91.38 70 GLN B CA 1
ATOM 3093 C C . GLN B 1 70 ? -22.297 -24.625 -25.25 1 91.38 70 GLN B C 1
ATOM 3095 O O . GLN B 1 70 ? -21.953 -24.734 -26.422 1 91.38 70 GLN B O 1
ATOM 3100 N N . ALA B 1 71 ? -23.516 -24.578 -24.797 1 88.12 71 ALA B N 1
ATOM 3101 C CA . ALA B 1 71 ? -24.625 -24.844 -25.719 1 88.12 71 ALA B CA 1
ATOM 3102 C C . ALA B 1 71 ? -24.531 -23.953 -26.953 1 88.12 71 ALA B C 1
ATOM 3104 O O . ALA B 1 71 ? -24.422 -22.719 -26.828 1 88.12 71 ALA B O 1
ATOM 3105 N N . GLY B 1 72 ? -24.562 -24.562 -28.062 1 87.88 72 GLY B N 1
ATOM 3106 C CA . GLY B 1 72 ? -24.578 -23.859 -29.328 1 87.88 72 GLY B CA 1
ATOM 3107 C C . GLY B 1 72 ? -23.219 -23.328 -29.734 1 87.88 72 GLY B C 1
ATOM 3108 O O . GLY B 1 72 ? -23.062 -22.781 -30.828 1 87.88 72 GLY B O 1
ATOM 3109 N N . SER B 1 73 ? -22.172 -23.391 -28.953 1 90 73 SER B N 1
ATOM 3110 C CA . SER B 1 73 ? -20.891 -22.781 -29.234 1 90 73 SER B CA 1
ATOM 3111 C C . SER B 1 73 ? -19.781 -23.828 -29.375 1 90 73 SER B C 1
ATOM 3113 O O . SER B 1 73 ? -18.906 -23.719 -30.234 1 90 73 SER B O 1
ATOM 3115 N N . GLY B 1 74 ? -19.875 -24.922 -28.562 1 93.12 74 GLY B N 1
ATOM 3116 C CA . GLY B 1 74 ? -18.859 -25.969 -28.641 1 93.12 74 GLY B CA 1
ATOM 3117 C C . GLY B 1 74 ? -18.297 -26.375 -27.297 1 93.12 74 GLY B C 1
ATOM 3118 O O . GLY B 1 74 ? -18.953 -26.188 -26.266 1 93.12 74 GLY B O 1
ATOM 3119 N N . ILE B 1 75 ? -17.125 -27.109 -27.297 1 94.31 75 ILE B N 1
ATOM 3120 C CA . ILE B 1 75 ? -16.484 -27.609 -26.078 1 94.31 75 ILE B CA 1
ATOM 3121 C C . ILE B 1 75 ? -15.188 -26.859 -25.828 1 94.31 75 ILE B C 1
ATOM 3123 O O . ILE B 1 75 ? -14.352 -26.719 -26.719 1 94.31 75 ILE B O 1
ATOM 3127 N N . TYR B 1 76 ? -15.016 -26.359 -24.656 1 94.62 76 TYR B N 1
ATOM 3128 C CA . TYR B 1 76 ? -13.867 -25.516 -24.312 1 94.62 76 TYR B CA 1
ATOM 3129 C C . TYR B 1 76 ? -13.078 -26.125 -23.141 1 94.62 76 TYR B C 1
ATOM 3131 O O . TYR B 1 76 ? -13.664 -26.75 -22.25 1 94.62 76 TYR B O 1
ATOM 3139 N N . VAL B 1 77 ? -11.797 -25.906 -23.141 1 93.31 77 VAL B N 1
ATOM 3140 C CA . VAL B 1 77 ? -10.953 -26.312 -22.016 1 93.31 77 VAL B CA 1
ATOM 3141 C C . VAL B 1 77 ? -11.219 -25.391 -20.828 1 93.31 77 VAL B C 1
ATOM 3143 O O . VAL B 1 77 ? -11.234 -24.172 -20.969 1 93.31 77 VAL B O 1
ATOM 3146 N N . LYS B 1 78 ? -11.414 -25.953 -19.625 1 87.44 78 LYS B N 1
ATOM 3147 C CA . LYS B 1 78 ? -11.734 -25.188 -18.422 1 87.44 78 LYS B CA 1
ATOM 3148 C C . LYS B 1 78 ? -10.484 -24.531 -17.844 1 87.44 78 LYS B C 1
ATOM 3150 O O . LYS B 1 78 ? -9.398 -25.125 -17.875 1 87.44 78 LYS B O 1
ATOM 3155 N N . ALA B 1 79 ? -10.617 -23.219 -17.469 1 77.56 79 ALA B N 1
ATOM 3156 C CA . ALA B 1 79 ? -9.578 -22.578 -16.672 1 77.56 79 ALA B CA 1
ATOM 3157 C C . ALA B 1 79 ? -9.609 -23.047 -15.219 1 77.56 79 ALA B C 1
ATOM 3159 O O . ALA B 1 79 ? -10.602 -22.844 -14.516 1 77.56 79 ALA B O 1
ATOM 3160 N N . LEU B 1 80 ? -9.008 -24.188 -14.906 1 64.12 80 LEU B N 1
ATOM 3161 C CA . LEU B 1 80 ? -9.07 -24.781 -13.57 1 64.12 80 LEU B CA 1
ATOM 3162 C C . LEU B 1 80 ? -8.023 -24.156 -12.656 1 64.12 80 LEU B C 1
ATOM 3164 O O . LEU B 1 80 ? -6.926 -23.797 -13.102 1 64.12 80 LEU B O 1
ATOM 3168 N N . GLY B 1 81 ? -8.414 -24.078 -11.344 1 57.97 81 GLY B N 1
ATOM 3169 C CA . GLY B 1 81 ? -7.562 -23.625 -10.25 1 57.97 81 GLY B CA 1
ATOM 3170 C C . GLY B 1 81 ? -7.543 -22.125 -10.094 1 57.97 81 GLY B C 1
ATOM 3171 O O . GLY B 1 81 ? -8.078 -21.391 -10.93 1 57.97 81 GLY B O 1
ATOM 3172 N N . HIS B 1 82 ? -7.523 -21.641 -8.922 1 56.91 82 HIS B N 1
ATOM 3173 C CA . HIS B 1 82 ? -7.387 -20.219 -8.602 1 56.91 82 HIS B CA 1
ATOM 3174 C C . HIS B 1 82 ? -6.133 -19.625 -9.234 1 56.91 82 HIS B C 1
ATOM 3176 O O . HIS B 1 82 ? -5.184 -19.281 -8.531 1 56.91 82 HIS B O 1
ATOM 3182 N N . GLU B 1 83 ? -5.906 -20.203 -10.555 1 49.88 83 GLU B N 1
ATOM 3183 C CA . GLU B 1 83 ? -4.777 -19.469 -11.125 1 49.88 83 GLU B CA 1
ATOM 3184 C C . GLU B 1 83 ? -4.809 -18 -10.711 1 49.88 83 GLU B C 1
ATOM 3186 O O . GLU B 1 83 ? -3.762 -17.375 -10.57 1 49.88 83 GLU B O 1
ATOM 3191 N N . GLY B 1 84 ? -6.059 -17.516 -10.602 1 44.88 84 GLY B N 1
ATOM 3192 C CA . GLY B 1 84 ? -6.172 -16.156 -10.094 1 44.88 84 GLY B CA 1
ATOM 3193 C C . GLY B 1 84 ? -6.543 -16.094 -8.625 1 44.88 84 GLY B C 1
ATOM 3194 O O . GLY B 1 84 ? -7.453 -16.797 -8.18 1 44.88 84 GLY B O 1
ATOM 3195 N N . GLY B 1 85 ? -5.625 -16.188 -7.707 1 48.06 85 GLY B N 1
ATOM 3196 C CA . GLY B 1 85 ? -5.609 -15.992 -6.27 1 48.06 85 GLY B CA 1
ATOM 3197 C C . GLY B 1 85 ? -6.992 -15.789 -5.68 1 48.06 85 GLY B C 1
ATOM 3198 O O . GLY B 1 85 ? -7.723 -14.891 -6.094 1 48.06 85 GLY B O 1
ATOM 3199 N N . SER B 1 86 ? -7.777 -16.922 -5.445 1 50.97 86 SER B N 1
ATOM 3200 C CA . SER B 1 86 ? -9 -16.672 -4.688 1 50.97 86 SER B CA 1
ATOM 3201 C C . SER B 1 86 ? -8.727 -15.836 -3.447 1 50.97 86 SER B C 1
ATOM 3203 O O . SER B 1 86 ? -8.148 -16.312 -2.473 1 50.97 86 SER B O 1
ATOM 3205 N N . ARG B 1 87 ? -8.516 -14.617 -3.611 1 52.19 87 ARG B N 1
ATOM 3206 C CA . ARG B 1 87 ? -8.352 -13.656 -2.529 1 52.19 87 ARG B CA 1
ATOM 3207 C C . ARG B 1 87 ? -9.555 -13.664 -1.592 1 52.19 87 ARG B C 1
ATOM 3209 O O . ARG B 1 87 ? -10.688 -13.867 -2.031 1 52.19 87 ARG B O 1
ATOM 3216 N N . ALA B 1 88 ? -9.398 -14.102 -0.378 1 52.88 88 ALA B N 1
ATOM 3217 C CA . ALA B 1 88 ? -10.406 -14.008 0.671 1 52.88 88 ALA B CA 1
ATOM 3218 C C . ALA B 1 88 ? -11.242 -12.742 0.509 1 52.88 88 ALA B C 1
ATOM 3220 O O . ALA B 1 88 ? -10.703 -11.656 0.286 1 52.88 88 ALA B O 1
ATOM 3221 N N . SER B 1 89 ? -12.422 -12.93 0.165 1 60.91 89 SER B N 1
ATOM 3222 C CA . SER B 1 89 ? -13.43 -11.875 0.079 1 60.91 89 SER B CA 1
ATOM 3223 C C . SER B 1 89 ? -13.508 -11.086 1.381 1 60.91 89 SER B C 1
ATOM 3225 O O . SER B 1 89 ? -13.789 -11.656 2.441 1 60.91 89 SER B O 1
ATOM 3227 N N . SER B 1 90 ? -12.656 -10.125 1.587 1 69.75 90 SER B N 1
ATOM 3228 C CA . SER B 1 90 ? -12.852 -9.242 2.734 1 69.75 90 SER B CA 1
ATOM 3229 C C . SER B 1 90 ? -14.078 -8.359 2.553 1 69.75 90 SER B C 1
ATOM 3231 O O . SER B 1 90 ? -14.352 -7.883 1.447 1 69.75 90 SER B O 1
ATOM 3233 N N . PRO B 1 91 ? -14.961 -8.43 3.559 1 77.12 91 PRO B N 1
ATOM 3234 C CA . PRO B 1 91 ? -16.109 -7.516 3.502 1 77.12 91 PRO B CA 1
ATOM 3235 C C . PRO B 1 91 ? -15.695 -6.09 3.131 1 77.12 91 PRO B C 1
ATOM 3237 O O . PRO B 1 91 ? -16.453 -5.387 2.453 1 77.12 91 PRO B O 1
ATOM 3240 N N . ILE B 1 92 ? -14.57 -5.68 3.537 1 80.31 92 ILE B N 1
ATOM 3241 C CA . ILE B 1 92 ? -14.094 -4.332 3.238 1 80.31 92 ILE B CA 1
ATOM 3242 C C . ILE B 1 92 ? -13.922 -4.172 1.729 1 80.31 92 ILE B C 1
ATOM 3244 O O . ILE B 1 92 ? -14.242 -3.121 1.169 1 80.31 92 ILE B O 1
ATOM 3248 N N . LEU B 1 93 ? -13.492 -5.246 1.144 1 79.5 93 LEU B N 1
ATOM 3249 C CA . LEU B 1 93 ? -13.219 -5.188 -0.288 1 79.5 93 LEU B CA 1
ATOM 3250 C C . LEU B 1 93 ? -14.516 -5.086 -1.083 1 79.5 93 LEU B C 1
ATOM 3252 O O . LEU B 1 93 ? -14.516 -4.594 -2.215 1 79.5 93 LEU B O 1
ATOM 3256 N N . GLU B 1 94 ? -15.516 -5.598 -0.509 1 79.38 94 GLU B N 1
ATOM 3257 C CA . GLU B 1 94 ? -16.812 -5.473 -1.156 1 79.38 94 GLU B CA 1
ATOM 3258 C C . GLU B 1 94 ? -17.25 -4.012 -1.253 1 79.38 94 GLU B C 1
ATOM 3260 O O . GLU B 1 94 ? -17.891 -3.611 -2.227 1 79.38 94 GLU B O 1
ATOM 3265 N N . HIS B 1 95 ? -16.828 -3.234 -0.291 1 82.19 95 HIS B N 1
ATOM 3266 C CA . HIS B 1 95 ? -17.203 -1.824 -0.238 1 82.19 95 HIS B CA 1
ATOM 3267 C C . HIS B 1 95 ? -16.297 -0.984 -1.137 1 82.19 95 HIS B C 1
ATOM 3269 O O . HIS B 1 95 ? -16.703 0.066 -1.633 1 82.19 95 HIS B O 1
ATOM 3275 N N . TYR B 1 96 ? -15.086 -1.466 -1.351 1 84.94 96 TYR B N 1
ATOM 3276 C CA . TYR B 1 96 ? -14.109 -0.728 -2.145 1 84.94 96 TYR B CA 1
ATOM 3277 C C . TYR B 1 96 ? -13.508 -1.611 -3.232 1 84.94 96 TYR B C 1
ATOM 3279 O O . TYR B 1 96 ? -12.406 -2.141 -3.076 1 84.94 96 TYR B O 1
ATOM 3287 N N . PRO B 1 97 ? -14.102 -1.74 -4.355 1 79.44 97 PRO B N 1
ATOM 3288 C CA . PRO B 1 97 ? -13.703 -2.707 -5.379 1 79.44 97 PRO B CA 1
ATOM 3289 C C . PRO B 1 97 ? -12.312 -2.42 -5.949 1 79.44 97 PRO B C 1
ATOM 3291 O O . PRO B 1 97 ? -11.602 -3.346 -6.348 1 79.44 97 PRO B O 1
ATOM 3294 N N . GLN B 1 98 ? -11.977 -1.074 -5.941 1 87.75 98 GLN B N 1
ATOM 3295 C CA . GLN B 1 98 ? -10.688 -0.725 -6.527 1 87.75 98 GLN B CA 1
ATOM 3296 C C . GLN B 1 98 ? -9.555 -0.889 -5.516 1 87.75 98 GLN B C 1
ATOM 3298 O O . GLN B 1 98 ? -8.383 -0.852 -5.879 1 87.75 98 GLN B O 1
ATOM 3303 N N . ALA B 1 99 ? -9.922 -1.104 -4.25 1 89.5 99 ALA B N 1
ATOM 3304 C CA . ALA B 1 99 ? -8.922 -1.17 -3.188 1 89.5 99 ALA B CA 1
ATOM 3305 C C . ALA B 1 99 ? -7.984 -2.359 -3.387 1 89.5 99 ALA B C 1
ATOM 3307 O O . ALA B 1 99 ? -6.773 -2.25 -3.172 1 89.5 99 ALA B O 1
ATOM 3308 N N . ASN B 1 100 ? -8.586 -3.408 -3.893 1 86.88 100 ASN B N 1
ATOM 3309 C CA . ASN B 1 100 ? -7.785 -4.609 -4.094 1 86.88 100 ASN B CA 1
ATOM 3310 C C . ASN B 1 100 ? -6.695 -4.391 -5.141 1 86.88 100 ASN B C 1
ATOM 3312 O O . ASN B 1 100 ? -5.547 -4.789 -4.938 1 86.88 100 ASN B O 1
ATOM 3316 N N . GLN B 1 101 ? -7.094 -3.834 -6.137 1 88.12 101 GLN B N 1
ATOM 3317 C CA . GLN B 1 101 ? -6.141 -3.562 -7.207 1 88.12 101 GLN B CA 1
ATOM 3318 C C . GLN B 1 101 ? -5.023 -2.641 -6.723 1 88.12 101 GLN B C 1
ATOM 3320 O O . GLN B 1 101 ? -3.852 -2.857 -7.043 1 88.12 101 GLN B O 1
ATOM 3325 N N . ILE B 1 102 ? -5.398 -1.625 -5.98 1 92.69 102 ILE B N 1
ATOM 3326 C CA . ILE B 1 102 ? -4.422 -0.678 -5.445 1 92.69 102 ILE B CA 1
ATOM 3327 C C . ILE B 1 102 ? -3.432 -1.409 -4.543 1 92.69 102 ILE B C 1
ATOM 3329 O O . ILE B 1 102 ? -2.219 -1.219 -4.66 1 92.69 102 ILE B O 1
ATOM 3333 N N . ILE B 1 103 ? -3.943 -2.258 -3.707 1 92 103 ILE B N 1
ATOM 3334 C CA . ILE B 1 103 ? -3.135 -2.982 -2.734 1 92 103 ILE B CA 1
ATOM 3335 C C . ILE B 1 103 ? -2.195 -3.943 -3.459 1 92 103 ILE B C 1
ATOM 3337 O O . ILE B 1 103 ? -0.987 -3.945 -3.215 1 92 103 ILE B O 1
ATOM 3341 N N . GLN B 1 104 ? -2.723 -4.699 -4.398 1 88.06 104 GLN B N 1
ATOM 3342 C CA . GLN B 1 104 ? -1.926 -5.684 -5.125 1 88.06 104 GLN B CA 1
ATOM 3343 C C . GLN B 1 104 ? -0.84 -5.008 -5.957 1 88.06 104 GLN B C 1
ATOM 3345 O O . GLN B 1 104 ? 0.319 -5.426 -5.934 1 88.06 104 GLN B O 1
ATOM 3350 N N . GLN B 1 105 ? -1.206 -3.998 -6.609 1 90.12 105 GLN B N 1
ATOM 3351 C CA . GLN B 1 105 ? -0.257 -3.293 -7.465 1 90.12 105 GLN B CA 1
ATOM 3352 C C . GLN B 1 105 ? 0.854 -2.648 -6.637 1 90.12 105 GLN B C 1
ATOM 3354 O O . GLN B 1 105 ? 2.021 -2.668 -7.035 1 90.12 105 GLN B O 1
ATOM 3359 N N . SER B 1 106 ? 0.456 -2.047 -5.531 1 94.12 106 SER B N 1
ATOM 3360 C CA . SER B 1 106 ? 1.458 -1.408 -4.684 1 94.12 106 SER B CA 1
ATOM 3361 C C . SER B 1 106 ? 2.447 -2.43 -4.133 1 94.12 106 SER B C 1
ATOM 3363 O O . SER B 1 106 ? 3.656 -2.188 -4.117 1 94.12 106 SER B O 1
ATOM 3365 N N . LEU B 1 107 ? 1.922 -3.543 -3.746 1 91.19 107 LEU B N 1
ATOM 3366 C CA . LEU B 1 107 ? 2.793 -4.59 -3.225 1 91.19 107 LEU B CA 1
ATOM 3367 C C . LEU B 1 107 ? 3.682 -5.16 -4.324 1 91.19 107 LEU B C 1
ATOM 3369 O O . LEU B 1 107 ? 4.879 -5.375 -4.117 1 91.19 107 LEU B O 1
ATOM 3373 N N . ASP B 1 108 ? 3.09 -5.371 -5.52 1 88.06 108 ASP B N 1
ATOM 3374 C CA . ASP B 1 108 ? 3.867 -5.867 -6.652 1 88.06 108 ASP B CA 1
ATOM 3375 C C . ASP B 1 108 ? 5 -4.902 -7.004 1 88.06 108 ASP B C 1
ATOM 3377 O O . ASP B 1 108 ? 6.117 -5.332 -7.301 1 88.06 108 ASP B O 1
ATOM 3381 N N . ASN B 1 109 ? 4.691 -3.627 -6.934 1 90.81 109 ASN B N 1
ATOM 3382 C CA . ASN B 1 109 ? 5.699 -2.609 -7.219 1 90.81 109 ASN B CA 1
ATOM 3383 C C . ASN B 1 109 ? 6.832 -2.641 -6.195 1 90.81 109 ASN B C 1
ATOM 3385 O O . ASN B 1 109 ? 8.008 -2.549 -6.562 1 90.81 109 ASN B O 1
ATOM 3389 N N . LEU B 1 110 ? 6.527 -2.777 -4.969 1 91.44 110 LEU B N 1
ATOM 3390 C CA . LEU B 1 110 ? 7.535 -2.834 -3.916 1 91.44 110 LEU B CA 1
ATOM 3391 C C . LEU B 1 110 ? 8.422 -4.066 -4.078 1 91.44 110 LEU B C 1
ATOM 3393 O O . LEU B 1 110 ? 9.648 -3.973 -3.967 1 91.44 110 LEU B O 1
ATOM 3397 N N . LEU B 1 111 ? 7.785 -5.18 -4.426 1 86.69 111 LEU B N 1
ATOM 3398 C CA . LEU B 1 111 ? 8.523 -6.426 -4.59 1 86.69 111 LEU B CA 1
ATOM 3399 C C . LEU B 1 111 ? 9.461 -6.352 -5.793 1 86.69 111 LEU B C 1
ATOM 3401 O O . LEU B 1 111 ? 10.57 -6.879 -5.758 1 86.69 111 LEU B O 1
ATOM 3405 N N . SER B 1 112 ? 8.992 -5.73 -6.805 1 86 112 SER B N 1
ATOM 3406 C CA . SER B 1 112 ? 9.789 -5.59 -8.016 1 86 112 SER B CA 1
ATOM 3407 C C . SER B 1 112 ? 11.047 -4.766 -7.75 1 86 112 SER B C 1
ATOM 3409 O O . SER B 1 112 ? 12.047 -4.895 -8.469 1 86 112 SER B O 1
ATOM 3411 N N . GLN B 1 113 ? 11.008 -3.936 -6.691 1 86 113 GLN B N 1
ATOM 3412 C CA . GLN B 1 113 ? 12.156 -3.113 -6.32 1 86 113 GLN B CA 1
ATOM 3413 C C . GLN B 1 113 ? 13.109 -3.877 -5.406 1 86 113 GLN B C 1
ATOM 3415 O O . GLN B 1 113 ? 14.172 -3.373 -5.051 1 86 113 GLN B O 1
ATOM 3420 N N . GLY B 1 114 ? 12.648 -5.078 -5.008 1 85.25 114 GLY B N 1
ATOM 3421 C CA . GLY B 1 114 ? 13.508 -5.906 -4.172 1 85.25 114 GLY B CA 1
ATOM 3422 C C . GLY B 1 114 ? 13.07 -5.945 -2.721 1 85.25 114 GLY B C 1
ATOM 3423 O O . GLY B 1 114 ? 13.711 -6.598 -1.893 1 85.25 114 GLY B O 1
ATOM 3424 N N . CYS B 1 115 ? 12.055 -5.258 -2.371 1 89.06 115 CYS B N 1
ATOM 3425 C CA . CYS B 1 115 ? 11.516 -5.262 -1.016 1 89.06 115 CYS B CA 1
ATOM 3426 C C . CYS B 1 115 ? 10.875 -6.609 -0.689 1 89.06 115 CYS B C 1
ATOM 3428 O O . CYS B 1 115 ? 10.164 -7.18 -1.516 1 89.06 115 CYS B O 1
ATOM 3430 N N . SER B 1 116 ? 11.211 -7.141 0.436 1 87.81 116 SER B N 1
ATOM 3431 C CA . SER B 1 116 ? 10.539 -8.367 0.866 1 87.81 116 SER B CA 1
ATOM 3432 C C . SER B 1 116 ? 9.133 -8.07 1.381 1 87.81 116 SER B C 1
ATOM 3434 O O . SER B 1 116 ? 8.805 -6.922 1.686 1 87.81 116 SER B O 1
ATOM 3436 N N . LEU B 1 117 ? 8.375 -9.109 1.503 1 88.5 117 LEU B N 1
ATOM 3437 C CA . LEU B 1 117 ? 7.02 -8.945 2.025 1 88.5 117 LEU B CA 1
ATOM 3438 C C . LEU B 1 117 ? 7.051 -8.453 3.471 1 88.5 117 LEU B C 1
ATOM 3440 O O . LEU B 1 117 ? 6.223 -7.637 3.871 1 88.5 117 LEU B O 1
ATOM 3444 N N . ASN B 1 118 ? 7.984 -8.906 4.215 1 91 118 ASN B N 1
ATOM 3445 C CA . ASN B 1 118 ? 8.125 -8.469 5.598 1 91 118 ASN B CA 1
ATOM 3446 C C . ASN B 1 118 ? 8.516 -6.992 5.684 1 91 118 ASN B C 1
ATOM 3448 O O . ASN B 1 118 ? 8.031 -6.27 6.555 1 91 118 ASN B O 1
ATOM 3452 N N . GLU B 1 119 ? 9.359 -6.652 4.801 1 90.94 119 GLU B N 1
ATOM 3453 C CA . GLU B 1 119 ? 9.75 -5.246 4.754 1 90.94 119 GLU B CA 1
ATOM 3454 C C . GLU B 1 119 ? 8.578 -4.363 4.344 1 90.94 119 GLU B C 1
ATOM 3456 O O . GLU B 1 119 ? 8.375 -3.285 4.914 1 90.94 119 GLU B O 1
ATOM 3461 N N . ALA B 1 120 ? 7.848 -4.844 3.33 1 92.44 120 ALA B N 1
ATOM 3462 C CA . ALA B 1 120 ? 6.66 -4.105 2.91 1 92.44 120 ALA B CA 1
ATOM 3463 C C . ALA B 1 120 ? 5.672 -3.951 4.066 1 92.44 120 ALA B C 1
ATOM 3465 O O . ALA B 1 120 ? 5.105 -2.875 4.266 1 92.44 120 ALA B O 1
ATOM 3466 N N . ARG B 1 121 ? 5.504 -5.023 4.809 1 93.38 121 ARG B N 1
ATOM 3467 C CA . ARG B 1 121 ? 4.637 -5.008 5.984 1 93.38 121 ARG B CA 1
ATOM 3468 C C . ARG B 1 121 ? 5.07 -3.924 6.965 1 93.38 121 ARG B C 1
ATOM 3470 O O . ARG B 1 121 ? 4.242 -3.141 7.438 1 93.38 121 ARG B O 1
ATOM 3477 N N . GLU B 1 122 ? 6.309 -3.869 7.23 1 92.31 122 GLU B N 1
ATOM 3478 C CA . GLU B 1 122 ? 6.855 -2.91 8.188 1 92.31 122 GLU B CA 1
ATOM 3479 C C . GLU B 1 122 ? 6.68 -1.477 7.691 1 92.31 122 GLU B C 1
ATOM 3481 O O . GLU B 1 122 ? 6.316 -0.587 8.469 1 92.31 122 GLU B O 1
ATOM 3486 N N . LEU B 1 123 ? 6.918 -1.287 6.418 1 91.25 123 LEU B N 1
ATOM 3487 C CA . LEU B 1 123 ? 6.852 0.052 5.84 1 91.25 123 LEU B CA 1
ATOM 3488 C C . LEU B 1 123 ? 5.418 0.57 5.836 1 91.25 123 LEU B C 1
ATOM 3490 O O . LEU B 1 123 ? 5.164 1.713 6.223 1 91.25 123 LEU B O 1
ATOM 3494 N N . PHE B 1 124 ? 4.477 -0.245 5.449 1 93 124 PHE B N 1
ATOM 3495 C CA . PHE B 1 124 ? 3.074 0.164 5.43 1 93 124 PHE B CA 1
ATOM 3496 C C . PHE B 1 124 ? 2.568 0.425 6.844 1 93 124 PHE B C 1
ATOM 3498 O O . PHE B 1 124 ? 1.89 1.424 7.09 1 93 124 PHE B O 1
ATOM 3505 N N . LEU B 1 125 ? 2.879 -0.465 7.754 1 92.19 125 LEU B N 1
ATOM 3506 C CA . LEU B 1 125 ? 2.426 -0.301 9.133 1 92.19 125 LEU B CA 1
ATOM 3507 C C . LEU B 1 125 ? 3.008 0.966 9.75 1 92.19 125 LEU B C 1
ATOM 3509 O O . LEU B 1 125 ? 2.307 1.699 10.453 1 92.19 125 LEU B O 1
ATOM 3513 N N . ALA B 1 126 ? 4.25 1.197 9.477 1 87.94 126 ALA B N 1
ATOM 3514 C CA . ALA B 1 126 ? 4.898 2.393 10.008 1 87.94 126 ALA B CA 1
ATOM 3515 C C . ALA B 1 126 ? 4.215 3.66 9.5 1 87.94 126 ALA B C 1
ATOM 3517 O O . ALA B 1 126 ? 3.945 4.578 10.281 1 87.94 126 ALA B O 1
ATOM 3518 N N . GLU B 1 127 ? 3.953 3.67 8.203 1 86.62 127 GLU B N 1
ATOM 3519 C CA . GLU B 1 127 ? 3.307 4.836 7.605 1 86.62 127 GLU B CA 1
ATOM 3520 C C . GLU B 1 127 ? 1.893 5.02 8.148 1 86.62 127 GLU B C 1
ATOM 3522 O O . GLU B 1 127 ? 1.493 6.133 8.484 1 86.62 127 GLU B O 1
ATOM 3527 N N . ILE B 1 128 ? 1.144 3.957 8.25 1 89.31 128 ILE B N 1
ATOM 3528 C CA . ILE B 1 128 ? -0.235 4.02 8.719 1 89.31 128 ILE B CA 1
ATOM 3529 C C . ILE B 1 128 ? -0.26 4.438 10.188 1 89.31 128 ILE B C 1
ATOM 3531 O O . ILE B 1 128 ? -1.041 5.305 10.578 1 89.31 128 ILE B O 1
ATOM 3535 N N . ASP B 1 129 ? 0.591 3.85 11 1 86.06 129 ASP B N 1
ATOM 3536 C CA . ASP B 1 129 ? 0.653 4.188 12.422 1 86.06 129 ASP B CA 1
ATOM 3537 C C . ASP B 1 129 ? 1.03 5.652 12.617 1 86.06 129 ASP B C 1
ATOM 3539 O O . ASP B 1 129 ? 0.481 6.328 13.492 1 86.06 129 ASP B O 1
ATOM 3543 N N . TRP B 1 130 ? 1.897 6.066 11.844 1 80.44 130 TRP B N 1
ATOM 3544 C CA . TRP B 1 130 ? 2.305 7.465 11.914 1 80.44 130 TRP B CA 1
ATOM 3545 C C . TRP B 1 130 ? 1.134 8.391 11.602 1 80.44 130 TRP B C 1
ATOM 3547 O O . TRP B 1 130 ? 0.89 9.359 12.328 1 80.44 130 TRP B O 1
ATOM 3557 N N . ARG B 1 131 ? 0.435 8.117 10.625 1 82 131 ARG B N 1
ATOM 3558 C CA . ARG B 1 131 ? -0.7 8.945 10.234 1 82 131 ARG B CA 1
ATOM 3559 C C . ARG B 1 131 ? -1.795 8.914 11.297 1 82 131 ARG B C 1
ATOM 3561 O O . ARG B 1 131 ? -2.422 9.938 11.578 1 82 131 ARG B O 1
ATOM 3568 N N . LEU B 1 132 ? -1.947 7.738 11.867 1 83.31 132 LEU B N 1
ATOM 3569 C CA . LEU B 1 132 ? -2.959 7.594 12.914 1 83.31 132 LEU B CA 1
ATOM 3570 C C . LEU B 1 132 ? -2.58 8.391 14.156 1 83.31 132 LEU B C 1
ATOM 3572 O O . LEU B 1 132 ? -3.439 9.016 14.781 1 83.31 132 LEU B O 1
ATOM 3576 N N . ARG B 1 133 ? -1.337 8.375 14.438 1 79.81 133 ARG B N 1
ATOM 3577 C CA . ARG B 1 133 ? -0.859 9.125 15.594 1 79.81 133 ARG B CA 1
ATOM 3578 C C . ARG B 1 133 ? -0.976 10.633 15.359 1 79.81 133 ARG B C 1
ATOM 3580 O O . ARG B 1 133 ? -1.397 11.375 16.25 1 79.81 133 ARG B O 1
ATOM 3587 N N . CYS B 1 134 ? -0.643 11.023 14.172 1 76.75 134 CYS B N 1
ATOM 3588 C CA . CYS B 1 134 ? -0.629 12.445 13.844 1 76.75 134 CYS B CA 1
ATOM 3589 C C . CYS B 1 134 ? -2.043 13.016 13.828 1 76.75 134 CYS B C 1
ATOM 3591 O O . CYS B 1 134 ? -2.242 14.203 14.102 1 76.75 134 CYS B O 1
ATOM 3593 N N . SER B 1 135 ? -3.02 12.141 13.555 1 76.94 135 SER B N 1
ATOM 3594 C CA . SER B 1 135 ? -4.379 12.648 13.406 1 76.94 135 SER B CA 1
ATOM 3595 C C . SER B 1 135 ? -5.207 12.398 14.656 1 76.94 135 SER B C 1
ATOM 3597 O O . SER B 1 135 ? -6.391 12.75 14.711 1 76.94 135 SER B O 1
ATOM 3599 N N . ALA B 1 136 ? -4.598 11.82 15.648 1 79.81 136 ALA B N 1
ATOM 3600 C CA . ALA B 1 136 ? -5.344 11.484 16.859 1 79.81 136 ALA B CA 1
ATOM 3601 C C . ALA B 1 136 ? -5.664 12.734 17.672 1 79.81 136 ALA B C 1
ATOM 3603 O O . ALA B 1 136 ? -6.766 12.867 18.219 1 79.81 136 ALA B O 1
ATOM 3604 N N . ARG B 1 137 ? -4.73 13.633 17.734 1 87.5 137 ARG B N 1
ATOM 3605 C CA . ARG B 1 137 ? -4.906 14.859 18.5 1 87.5 137 ARG B CA 1
ATOM 3606 C C . ARG B 1 137 ? -4.016 15.969 17.953 1 87.5 137 ARG B C 1
ATOM 3608 O O . ARG B 1 137 ? -2.963 15.703 17.375 1 87.5 137 ARG B O 1
ATOM 3615 N N . VAL B 1 138 ? -4.574 17.125 18.078 1 91.44 138 VAL B N 1
ATOM 3616 C CA . VAL B 1 138 ? -3.779 18.281 17.703 1 91.44 138 VAL B CA 1
ATOM 3617 C C . VAL B 1 138 ? -3.404 19.078 18.953 1 91.44 138 VAL B C 1
ATOM 3619 O O . VAL B 1 138 ? -4.27 19.438 19.766 1 91.44 138 VAL B O 1
ATOM 3622 N N . LEU B 1 139 ? -2.145 19.219 19.141 1 93.5 139 LEU B N 1
ATOM 3623 C CA . LEU B 1 139 ? -1.649 20.078 20.219 1 93.5 139 LEU B CA 1
ATOM 3624 C C . LEU B 1 139 ? -1.361 21.484 19.703 1 93.5 139 LEU B C 1
ATOM 3626 O O . LEU B 1 139 ? -0.412 21.688 18.953 1 93.5 139 LEU B O 1
ATOM 3630 N N . VAL B 1 140 ? -2.172 22.406 20.094 1 96.44 140 VAL B N 1
ATOM 3631 C CA . VAL B 1 140 ? -1.941 23.797 19.75 1 96.44 140 VAL B CA 1
ATOM 3632 C C . VAL B 1 140 ? -1.018 24.438 20.781 1 96.44 140 VAL B C 1
ATOM 3634 O O . VAL B 1 140 ? -1.212 24.266 21.984 1 96.44 140 VAL B O 1
ATOM 3637 N N . THR B 1 141 ? 0.006 25.141 20.266 1 96.38 141 THR B N 1
ATOM 3638 C CA . THR B 1 141 ? 0.948 25.688 21.234 1 96.38 141 THR B CA 1
ATOM 3639 C C . THR B 1 141 ? 1.248 27.156 20.938 1 96.38 141 THR B C 1
ATOM 3641 O O . THR B 1 141 ? 1.122 27.594 19.781 1 96.38 141 THR B O 1
ATOM 3644 N N . ALA B 1 142 ? 1.538 27.953 21.953 1 96.38 142 ALA B N 1
ATOM 3645 C CA . ALA B 1 142 ? 1.951 29.359 21.969 1 96.38 142 ALA B CA 1
ATOM 3646 C C . ALA B 1 142 ? 2.688 29.688 23.266 1 96.38 142 ALA B C 1
ATOM 3648 O O . ALA B 1 142 ? 2.557 28.984 24.266 1 96.38 142 ALA B O 1
ATOM 3649 N N . PRO B 1 143 ? 3.535 30.703 23.203 1 95.69 143 PRO B N 1
ATOM 3650 C CA . PRO B 1 143 ? 4.203 31.094 24.453 1 95.69 143 PRO B CA 1
ATOM 3651 C C . PRO B 1 143 ? 3.217 31.484 25.547 1 95.69 143 PRO B C 1
ATOM 3653 O O . PRO B 1 143 ? 2.162 32.062 25.266 1 95.69 143 PRO B O 1
ATOM 3656 N N . THR B 1 144 ? 3.6 31.219 26.797 1 95.62 144 THR B N 1
ATOM 3657 C CA . THR B 1 144 ? 2.764 31.547 27.938 1 95.62 144 THR B CA 1
ATOM 3658 C C . THR B 1 144 ? 2.387 33.031 27.938 1 95.62 144 THR B C 1
ATOM 3660 O O . THR B 1 144 ? 1.249 33.375 28.234 1 95.62 144 THR B O 1
ATOM 3663 N N . GLN B 1 145 ? 3.334 33.844 27.547 1 92.19 145 GLN B N 1
ATOM 3664 C CA . GLN B 1 145 ? 3.117 35.312 27.531 1 92.19 145 GLN B CA 1
ATOM 3665 C C . GLN B 1 145 ? 2.014 35.688 26.562 1 92.19 145 GLN B C 1
ATOM 3667 O O . GLN B 1 145 ? 1.36 36.719 26.719 1 92.19 145 GLN B O 1
ATOM 3672 N N . ASP B 1 146 ? 1.834 34.875 25.531 1 93.62 146 ASP B N 1
ATOM 3673 C CA . ASP B 1 146 ? 0.777 35.125 24.562 1 93.62 146 ASP B CA 1
ATOM 3674 C C . ASP B 1 146 ? -0.073 33.906 24.328 1 93.62 146 ASP B C 1
ATOM 3676 O O . ASP B 1 146 ? -0.292 33.5 23.188 1 93.62 146 ASP B O 1
ATOM 3680 N N . ILE B 1 147 ? -0.487 33.375 25.391 1 95.38 147 ILE B N 1
ATOM 3681 C CA . ILE B 1 147 ? -1.29 32.156 25.328 1 95.38 147 ILE B CA 1
ATOM 3682 C C . ILE B 1 147 ? -2.627 32.438 24.641 1 95.38 147 ILE B C 1
ATOM 3684 O O . ILE B 1 147 ? -3.295 31.547 24.141 1 95.38 147 ILE B O 1
ATOM 3688 N N . GLY B 1 148 ? -3.027 33.719 24.641 1 95.06 148 GLY B N 1
ATOM 3689 C CA . GLY B 1 148 ? -4.258 34.156 24 1 95.06 148 GLY B CA 1
ATOM 3690 C C . GLY B 1 148 ? -4.309 33.781 22.531 1 95.06 148 GLY B C 1
ATOM 3691 O O . GLY B 1 148 ? -5.363 33.406 22.016 1 95.06 148 GLY B O 1
ATOM 3692 N N . ILE B 1 149 ? -3.164 33.844 21.828 1 95 149 ILE B N 1
ATOM 3693 C CA . ILE B 1 149 ? -3.104 33.438 20.422 1 95 149 ILE B CA 1
ATOM 3694 C C . ILE B 1 149 ? -3.4 31.953 20.297 1 95 149 ILE B C 1
ATOM 3696 O O . ILE B 1 149 ? -4.059 31.516 19.344 1 95 149 ILE B O 1
ATOM 3700 N N . GLY B 1 150 ? -2.859 31.25 21.219 1 96.31 150 GLY B N 1
ATOM 3701 C CA . GLY B 1 150 ? -3.139 29.828 21.25 1 96.31 150 GLY B CA 1
ATOM 3702 C C . GLY B 1 150 ? -4.609 29.516 21.453 1 96.31 150 GLY B C 1
ATOM 3703 O O . GLY B 1 150 ? -5.141 28.594 20.828 1 96.31 150 GLY B O 1
ATOM 3704 N N . GLN B 1 151 ? -5.207 30.281 22.297 1 96.19 151 GLN B N 1
ATOM 3705 C CA . GLN B 1 151 ? -6.633 30.094 22.547 1 96.19 151 GLN B CA 1
ATOM 3706 C C . GLN B 1 151 ? -7.457 30.375 21.297 1 96.19 151 GLN B C 1
ATOM 3708 O O . GLN B 1 151 ? -8.383 29.625 20.969 1 96.19 151 GLN B O 1
ATOM 3713 N N . LEU B 1 152 ? -7.102 31.422 20.625 1 95.88 152 LEU B N 1
ATOM 3714 C CA . LEU B 1 152 ? -7.789 31.75 19.375 1 95.88 152 LEU B CA 1
ATOM 3715 C C . LEU B 1 152 ? -7.641 30.625 18.359 1 95.88 152 LEU B C 1
ATOM 3717 O O . LEU B 1 152 ? -8.633 30.188 17.766 1 95.88 152 LEU B O 1
ATOM 3721 N N . MET B 1 153 ? -6.469 30.125 18.266 1 96.75 153 MET B N 1
ATOM 3722 C CA . MET B 1 153 ? -6.188 29.047 17.328 1 96.75 153 MET B CA 1
ATOM 3723 C C . MET B 1 153 ? -6.93 27.766 17.719 1 96.75 153 MET B C 1
ATOM 3725 O O . MET B 1 153 ? -7.578 27.141 16.875 1 96.75 153 MET B O 1
ATOM 3729 N N . ALA B 1 154 ? -6.828 27.406 18.969 1 96.31 154 ALA B N 1
ATOM 3730 C CA . ALA B 1 154 ? -7.434 26.172 19.453 1 96.31 154 ALA B CA 1
ATOM 3731 C C . ALA B 1 154 ? -8.945 26.172 19.234 1 96.31 154 ALA B C 1
ATOM 3733 O O . ALA B 1 154 ? -9.508 25.172 18.781 1 96.31 154 ALA B O 1
ATOM 3734 N N . GLN B 1 155 ? -9.602 27.25 19.5 1 94.69 155 GLN B N 1
ATOM 3735 C CA . GLN B 1 155 ? -11.047 27.359 19.328 1 94.69 155 GLN B CA 1
ATOM 3736 C C . GLN B 1 155 ? -11.438 27.188 17.859 1 94.69 155 GLN B C 1
ATOM 3738 O O . GLN B 1 155 ? -12.383 26.453 17.547 1 94.69 155 GLN B O 1
ATOM 3743 N N . GLU B 1 156 ? -10.727 27.828 17.016 1 95.5 156 GLU B N 1
ATOM 3744 C CA . GLU B 1 156 ? -11.008 27.75 15.594 1 95.5 156 GLU B CA 1
ATOM 3745 C C . GLU B 1 156 ? -10.742 26.344 15.055 1 95.5 156 GLU B C 1
ATOM 3747 O O . GLU B 1 156 ? -11.539 25.797 14.289 1 95.5 156 GLU B O 1
ATOM 3752 N N . LEU B 1 157 ? -9.664 25.766 15.508 1 95.12 157 LEU B N 1
ATOM 3753 C CA . LEU B 1 157 ? -9.258 24.453 15 1 95.12 157 LEU B CA 1
ATOM 3754 C C . LEU B 1 157 ? -10.18 23.359 15.531 1 95.12 157 LEU B C 1
ATOM 3756 O O . LEU B 1 157 ? -10.438 22.375 14.836 1 95.12 157 LEU B O 1
ATOM 3760 N N . GLU B 1 158 ? -10.609 23.5 16.766 1 93.75 158 GLU B N 1
ATOM 3761 C CA . GLU B 1 158 ? -11.547 22.531 17.312 1 93.75 158 GLU B CA 1
ATOM 3762 C C . GLU B 1 158 ? -12.797 22.406 16.453 1 93.75 158 GLU B C 1
ATOM 3764 O O . GLU B 1 158 ? -13.281 21.312 16.188 1 93.75 158 GLU B O 1
ATOM 3769 N N . VAL B 1 159 ? -13.266 23.516 15.938 1 91.88 159 VAL B N 1
ATOM 3770 C CA . VAL B 1 159 ? -14.469 23.547 15.125 1 91.88 159 VAL B CA 1
ATOM 3771 C C . VAL B 1 159 ? -14.156 23.047 13.711 1 91.88 159 VAL B C 1
ATOM 3773 O O . VAL B 1 159 ? -14.93 22.297 13.125 1 91.88 159 VAL B O 1
ATOM 3776 N N . ALA B 1 160 ? -13.055 23.422 13.211 1 92.44 160 ALA B N 1
ATOM 3777 C CA . ALA B 1 160 ? -12.719 23.172 11.812 1 92.44 160 ALA B CA 1
ATOM 3778 C C . ALA B 1 160 ? -12.297 21.719 11.609 1 92.44 160 ALA B C 1
ATOM 3780 O O . ALA B 1 160 ? -12.633 21.094 10.594 1 92.44 160 ALA B O 1
ATOM 3781 N N . LEU B 1 161 ? -11.508 21.141 12.523 1 89.38 161 LEU B N 1
ATOM 3782 C CA . LEU B 1 161 ? -10.898 19.828 12.336 1 89.38 161 LEU B CA 1
ATOM 3783 C C . LEU B 1 161 ? -11.797 18.719 12.867 1 89.38 161 LEU B C 1
ATOM 3785 O O . LEU B 1 161 ? -11.742 17.594 12.398 1 89.38 161 LEU B O 1
ATOM 3789 N N . LYS B 1 162 ? -12.586 18.938 13.883 1 88.75 162 LYS B N 1
ATOM 3790 C CA . LYS B 1 162 ? -13.492 17.984 14.508 1 88.75 162 LYS B CA 1
ATOM 3791 C C . LYS B 1 162 ? -12.719 16.812 15.133 1 88.75 162 LYS B C 1
ATOM 3793 O O . LYS B 1 162 ? -13.133 15.664 15.023 1 88.75 162 LYS B O 1
ATOM 3798 N N . ILE B 1 163 ? -11.539 17.016 15.586 1 86.69 163 ILE B N 1
ATOM 3799 C CA . ILE B 1 163 ? -10.727 16.109 16.391 1 86.69 163 ILE B CA 1
ATOM 3800 C C . ILE B 1 163 ? -10.305 16.812 17.688 1 86.69 163 ILE B C 1
ATOM 3802 O O . ILE B 1 163 ? -10.414 18.031 17.797 1 86.69 163 ILE B O 1
ATOM 3806 N N . PRO B 1 164 ? -9.883 16.062 18.656 1 90.75 164 PRO B N 1
ATOM 3807 C CA . PRO B 1 164 ? -9.5 16.703 19.922 1 90.75 164 PRO B CA 1
ATOM 3808 C C . PRO B 1 164 ? -8.336 17.688 19.75 1 90.75 164 PRO B C 1
ATOM 3810 O O . PRO B 1 164 ? -7.348 17.359 19.094 1 90.75 164 PRO B O 1
ATOM 3813 N N . VAL B 1 165 ? -8.57 18.875 20.281 1 94.38 165 VAL B N 1
ATOM 3814 C CA . VAL B 1 165 ? -7.551 19.922 20.25 1 94.38 165 VAL B CA 1
ATOM 3815 C C . VAL B 1 165 ? -7.184 20.312 21.688 1 94.38 165 VAL B C 1
ATOM 3817 O O . VAL B 1 165 ? -8.062 20.516 22.516 1 94.38 165 VAL B O 1
ATOM 3820 N N . GLN B 1 166 ? -5.922 20.328 21.953 1 94.25 166 GLN B N 1
ATOM 3821 C CA . GLN B 1 166 ? -5.453 20.719 23.281 1 94.25 166 GLN B CA 1
ATOM 3822 C C . GLN B 1 166 ? -4.461 21.875 23.203 1 94.25 166 GLN B C 1
ATOM 3824 O O . GLN B 1 166 ? -3.521 21.828 22.406 1 94.25 166 GLN B O 1
ATOM 3829 N N . LEU B 1 167 ? -4.695 22.875 24.016 1 96.75 167 LEU B N 1
ATOM 3830 C CA . LEU B 1 167 ? -3.781 24.016 24.078 1 96.75 167 LEU B CA 1
ATOM 3831 C C . LEU B 1 167 ? -2.727 23.797 25.156 1 96.75 167 LEU B C 1
ATOM 3833 O O . LEU B 1 167 ? -3.062 23.5 26.312 1 96.75 167 LEU B O 1
ATOM 3837 N N . ILE B 1 168 ? -1.504 23.938 24.719 1 95.94 168 ILE B N 1
ATOM 3838 C CA . ILE B 1 168 ? -0.388 23.75 25.625 1 95.94 168 ILE B CA 1
ATOM 3839 C C . ILE B 1 168 ? 0.635 24.875 25.438 1 95.94 168 ILE B C 1
ATOM 3841 O O . ILE B 1 168 ? 1.068 25.141 24.312 1 95.94 168 ILE B O 1
ATOM 3845 N N . PRO B 1 169 ? 1.008 25.562 26.578 1 97.25 169 PRO B N 1
ATOM 3846 C CA . PRO B 1 169 ? 2.092 26.531 26.422 1 97.25 169 PRO B CA 1
ATOM 3847 C C . PRO B 1 169 ? 3.387 25.906 25.922 1 97.25 169 PRO B C 1
ATOM 3849 O O . PRO B 1 169 ? 3.701 24.766 26.281 1 97.25 169 PRO B O 1
ATOM 3852 N N . ILE B 1 170 ? 4.09 26.625 25.094 1 96.06 170 ILE B N 1
ATOM 3853 C CA . ILE B 1 170 ? 5.324 26.109 24.5 1 96.06 170 ILE B CA 1
ATOM 3854 C C . ILE B 1 170 ? 6.258 25.609 25.609 1 96.06 170 ILE B C 1
ATOM 3856 O O . ILE B 1 170 ? 6.941 24.609 25.438 1 96.06 170 ILE B O 1
ATOM 3860 N N . GLU B 1 171 ? 6.23 26.312 26.719 1 95.62 171 GLU B N 1
ATOM 3861 C CA . GLU B 1 171 ? 7.121 26.016 27.844 1 95.62 171 GLU B CA 1
ATOM 3862 C C . GLU B 1 171 ? 6.789 24.656 28.469 1 95.62 171 GLU B C 1
ATOM 3864 O O . GLU B 1 171 ? 7.633 24.047 29.125 1 95.62 171 GLU B O 1
ATOM 3869 N N . LYS B 1 172 ? 5.629 24.125 28.25 1 95.62 172 LYS B N 1
ATOM 3870 C CA . LYS B 1 172 ? 5.199 22.844 28.812 1 95.62 172 LYS B CA 1
ATOM 3871 C C . LYS B 1 172 ? 5.062 21.797 27.719 1 95.62 172 LYS B C 1
ATOM 3873 O O . LYS B 1 172 ? 4.586 20.688 27.969 1 95.62 172 LYS B O 1
ATOM 3878 N N . LEU B 1 173 ? 5.379 22.141 26.547 1 94.31 173 LEU B N 1
ATOM 3879 C CA . LEU B 1 173 ? 5.164 21.297 25.391 1 94.31 173 LEU B CA 1
ATOM 3880 C C . LEU B 1 173 ? 6.016 20.031 25.469 1 94.31 173 LEU B C 1
ATOM 3882 O O . LEU B 1 173 ? 5.535 18.938 25.172 1 94.31 173 LEU B O 1
ATOM 3886 N N . ALA B 1 174 ? 7.262 20.141 25.859 1 92.81 174 ALA B N 1
ATOM 3887 C CA . ALA B 1 174 ? 8.18 19 25.953 1 92.81 174 ALA B CA 1
ATOM 3888 C C . ALA B 1 174 ? 7.617 17.922 26.859 1 92.81 174 ALA B C 1
ATOM 3890 O O . ALA B 1 174 ? 7.609 16.734 26.5 1 92.81 174 ALA B O 1
ATOM 3891 N N . GLU B 1 175 ? 7.16 18.328 27.969 1 92.5 175 GLU B N 1
ATOM 3892 C CA . GLU B 1 175 ? 6.602 17.406 28.938 1 92.5 175 GLU B CA 1
ATOM 3893 C C . GLU B 1 175 ? 5.371 16.688 28.391 1 92.5 175 GLU B C 1
ATOM 3895 O O . GLU B 1 175 ? 5.195 15.484 28.594 1 92.5 175 GLU B O 1
ATOM 3900 N N . THR B 1 176 ? 4.535 17.406 27.734 1 91 176 THR B N 1
ATOM 3901 C CA . THR B 1 176 ? 3.303 16.844 27.203 1 91 176 THR B CA 1
ATOM 3902 C C . THR B 1 176 ? 3.605 15.852 26.094 1 91 176 THR B C 1
ATOM 3904 O O . THR B 1 176 ? 3.002 14.781 26.031 1 91 176 THR B O 1
ATOM 3907 N N . ILE B 1 177 ? 4.547 16.188 25.203 1 87.19 177 ILE B N 1
ATOM 3908 C CA . ILE B 1 177 ? 4.922 15.328 24.094 1 87.19 177 ILE B CA 1
ATOM 3909 C C . ILE B 1 177 ? 5.473 14.008 24.625 1 87.19 177 ILE B C 1
ATOM 3911 O O . ILE B 1 177 ? 5.234 12.945 24.047 1 87.19 177 ILE B O 1
ATOM 3915 N N . GLU B 1 178 ? 6.215 14.062 25.672 1 86.69 178 GLU B N 1
ATOM 3916 C CA . GLU B 1 178 ? 6.801 12.859 26.266 1 86.69 178 GLU B CA 1
ATOM 3917 C C . GLU B 1 178 ? 5.727 11.961 26.875 1 86.69 178 GLU B C 1
ATOM 3919 O O . GLU B 1 178 ? 5.875 10.734 26.891 1 86.69 178 GLU B O 1
ATOM 3924 N N . GLN B 1 179 ? 4.684 12.578 27.328 1 84.44 179 GLN B N 1
ATOM 3925 C CA . GLN B 1 179 ? 3.615 11.836 27.984 1 84.44 179 GLN B CA 1
ATOM 3926 C C . GLN B 1 179 ? 2.633 11.266 26.969 1 84.44 179 GLN B C 1
ATOM 3928 O O . GLN B 1 179 ? 2.07 10.188 27.172 1 84.44 179 GLN B O 1
ATOM 3933 N N . VAL B 1 180 ? 2.371 12.008 25.953 1 75.56 180 VAL B N 1
ATOM 3934 C CA . VAL B 1 180 ? 1.422 11.594 24.938 1 75.56 180 VAL B CA 1
ATOM 3935 C C . VAL B 1 180 ? 2.074 11.688 23.562 1 75.56 180 VAL B C 1
ATOM 3937 O O . VAL B 1 180 ? 1.943 12.703 22.875 1 75.56 180 VAL B O 1
ATOM 3940 N N . PRO B 1 181 ? 2.686 10.617 23.234 1 68.81 181 PRO B N 1
ATOM 3941 C CA . PRO B 1 181 ? 3.465 10.695 22 1 68.81 181 PRO B CA 1
ATOM 3942 C C . PRO B 1 181 ? 2.586 10.797 20.75 1 68.81 181 PRO B C 1
ATOM 3944 O O . PRO B 1 181 ? 3.102 10.844 19.625 1 68.81 181 PRO B O 1
ATOM 3947 N N . SER B 1 182 ? 1.255 10.977 20.984 1 71.56 182 SER B N 1
ATOM 3948 C CA . SER B 1 182 ? 0.366 11.016 19.828 1 71.56 182 SER B CA 1
ATOM 3949 C C . SER B 1 182 ? -0.135 12.43 19.562 1 71.56 182 SER B C 1
ATOM 3951 O O . SER B 1 182 ? -0.446 13.172 20.5 1 71.56 182 SER B O 1
ATOM 3953 N N . GLY B 1 183 ? 0.249 12.852 18.281 1 79 183 GLY B N 1
ATOM 3954 C CA . GLY B 1 183 ? -0.374 14.102 17.875 1 79 183 GLY B CA 1
ATOM 3955 C C . GLY B 1 183 ? 0.531 14.977 17.031 1 79 183 GLY B C 1
ATOM 3956 O O . GLY B 1 183 ? 1.718 14.68 16.875 1 79 183 GLY B O 1
ATOM 3957 N N . THR B 1 184 ? -0.095 15.906 16.484 1 87.81 184 THR B N 1
ATOM 3958 C CA . THR B 1 184 ? 0.576 16.922 15.695 1 87.81 184 THR B CA 1
ATOM 3959 C C . THR B 1 184 ? 0.567 18.266 16.422 1 87.81 184 THR B C 1
ATOM 3961 O O . THR B 1 184 ? -0.459 18.672 16.969 1 87.81 184 THR B O 1
ATOM 3964 N N . VAL B 1 185 ? 1.743 18.828 16.5 1 91.75 185 VAL B N 1
ATOM 3965 C CA . VAL B 1 185 ? 1.834 20.156 17.109 1 91.75 185 VAL B CA 1
ATOM 3966 C C . VAL B 1 185 ? 1.529 21.234 16.078 1 91.75 185 VAL B C 1
ATOM 3968 O O . VAL B 1 185 ? 2.072 21.203 14.969 1 91.75 185 VAL B O 1
ATOM 3971 N N . VAL B 1 186 ? 0.605 22.062 16.422 1 93.69 186 VAL B N 1
ATOM 3972 C CA . VAL B 1 186 ? 0.247 23.172 15.547 1 93.69 186 VAL B CA 1
ATOM 3973 C C . VAL B 1 186 ? 0.532 24.5 16.25 1 93.69 186 VAL B C 1
ATOM 3975 O O . VAL B 1 186 ? 0.264 24.641 17.453 1 93.69 186 VAL B O 1
ATOM 3978 N N . THR B 1 187 ? 1.127 25.453 15.555 1 94.12 187 THR B N 1
ATOM 3979 C CA . THR B 1 187 ? 1.408 26.781 16.109 1 94.12 187 THR B CA 1
ATOM 3980 C C . THR B 1 187 ? 1.281 27.844 15.031 1 94.12 187 THR B C 1
ATOM 3982 O O . THR B 1 187 ? 1.021 27.531 13.867 1 94.12 187 THR B O 1
ATOM 3985 N N . SER B 1 188 ? 1.29 29.062 15.492 1 92.06 188 SER B N 1
ATOM 3986 C CA . SER B 1 188 ? 1.345 30.156 14.539 1 92.06 188 SER B CA 1
ATOM 3987 C C . SER B 1 188 ? 2.73 30.281 13.914 1 92.06 188 SER B C 1
ATOM 3989 O O . SER B 1 188 ? 3.734 29.938 14.547 1 92.06 188 SER B O 1
ATOM 3991 N N . ARG B 1 189 ? 2.746 30.703 12.734 1 87.44 189 ARG B N 1
ATOM 3992 C CA . ARG B 1 189 ? 4.027 30.938 12.07 1 87.44 189 ARG B CA 1
ATOM 3993 C C . ARG B 1 189 ? 4.914 31.859 12.898 1 87.44 189 ARG B C 1
ATOM 3995 O O . ARG B 1 189 ? 6.145 31.766 12.828 1 87.44 189 ARG B O 1
ATOM 4002 N N . TYR B 1 190 ? 4.336 32.688 13.773 1 87.56 190 TYR B N 1
ATOM 4003 C CA . TYR B 1 190 ? 5.055 33.625 14.648 1 87.56 190 TYR B CA 1
ATOM 4004 C C . TYR B 1 190 ? 5.957 32.844 15.609 1 87.56 190 TYR B C 1
ATOM 4006 O O . TYR B 1 190 ? 7 33.375 16.031 1 87.56 190 TYR B O 1
ATOM 4014 N N . PHE B 1 191 ? 5.57 31.641 15.859 1 90.81 191 PHE B N 1
ATOM 4015 C CA . PHE B 1 191 ? 6.242 30.953 16.953 1 90.81 191 PHE B CA 1
ATOM 4016 C C . PHE B 1 191 ? 6.883 29.656 16.469 1 90.81 191 PHE B C 1
ATOM 4018 O O . PHE B 1 191 ? 7.203 28.781 17.281 1 90.81 191 PHE B O 1
ATOM 4025 N N . ILE B 1 192 ? 7.008 29.438 15.25 1 88.88 192 ILE B N 1
ATOM 4026 C CA . ILE B 1 192 ? 7.438 28.172 14.672 1 88.88 192 ILE B CA 1
ATOM 4027 C C . ILE B 1 192 ? 8.844 27.828 15.164 1 88.88 192 ILE B C 1
ATOM 4029 O O . ILE B 1 192 ? 9.148 26.672 15.438 1 88.88 192 ILE B O 1
ATOM 4033 N N . GLY B 1 193 ? 9.727 28.828 15.242 1 85.44 193 GLY B N 1
ATOM 4034 C CA . GLY B 1 193 ? 11.078 28.578 15.711 1 85.44 193 GLY B CA 1
ATOM 4035 C C . GLY B 1 193 ? 11.125 28 17.109 1 85.44 193 GLY B C 1
ATOM 4036 O O . GLY B 1 193 ? 11.844 27.031 17.359 1 85.44 193 GLY B O 1
ATOM 4037 N N . GLN B 1 194 ? 10.359 28.547 17.969 1 90.06 194 GLN B N 1
ATOM 4038 C CA . GLN B 1 194 ? 10.32 28.094 19.344 1 90.06 194 GLN B CA 1
ATOM 4039 C C . GLN B 1 194 ? 9.703 26.703 19.453 1 90.06 194 GLN B C 1
ATOM 4041 O O . GLN B 1 194 ? 10.219 25.844 20.188 1 90.06 194 GLN B O 1
ATOM 4046 N N . ALA B 1 195 ? 8.641 26.516 18.766 1 91.81 195 ALA B N 1
ATOM 4047 C CA . ALA B 1 195 ? 7.949 25.234 18.812 1 91.81 195 ALA B CA 1
ATOM 4048 C C . ALA B 1 195 ? 8.828 24.125 18.25 1 91.81 195 ALA B C 1
ATOM 4050 O O . ALA B 1 195 ? 8.891 23.031 18.812 1 91.81 195 ALA B O 1
ATOM 4051 N N . GLU B 1 196 ? 9.523 24.359 17.203 1 87.56 196 GLU B N 1
ATOM 4052 C CA . GLU B 1 196 ? 10.398 23.375 16.578 1 87.56 196 GLU B CA 1
ATOM 4053 C C . GLU B 1 196 ? 11.578 23.031 17.484 1 87.56 196 GLU B C 1
ATOM 4055 O O . GLU B 1 196 ? 12.055 21.891 17.484 1 87.56 196 GLU B O 1
ATOM 4060 N N . ALA B 1 197 ? 12.078 24.047 18.094 1 88.12 197 ALA B N 1
ATOM 4061 C CA . ALA B 1 197 ? 13.195 23.812 19.016 1 88.12 197 ALA B CA 1
ATOM 4062 C C . ALA B 1 197 ? 12.828 22.797 20.078 1 88.12 197 ALA B C 1
ATOM 4064 O O . ALA B 1 197 ? 13.68 22.016 20.531 1 88.12 197 ALA B O 1
ATOM 4065 N N . VAL B 1 198 ? 11.594 22.766 20.422 1 90.88 198 VAL B N 1
ATOM 4066 C CA . VAL B 1 198 ? 11.141 21.875 21.484 1 90.88 198 VAL B CA 1
ATOM 4067 C C . VAL B 1 198 ? 10.734 20.531 20.891 1 90.88 198 VAL B C 1
ATOM 4069 O O . VAL B 1 198 ? 11.117 19.469 21.406 1 90.88 198 VAL B O 1
ATOM 4072 N N . ALA B 1 199 ? 9.984 20.531 19.797 1 87 199 ALA B N 1
ATOM 4073 C CA . ALA B 1 199 ? 9.375 19.328 19.25 1 87 199 ALA B CA 1
ATOM 4074 C C . ALA B 1 199 ? 10.359 18.578 18.344 1 87 199 ALA B C 1
ATOM 4076 O O . ALA B 1 199 ? 10.289 17.359 18.203 1 87 199 ALA B O 1
ATOM 4077 N N . GLY B 1 200 ? 11.242 19.312 17.703 1 79.88 200 GLY B N 1
ATOM 4078 C CA . GLY B 1 200 ? 12.18 18.734 16.75 1 79.88 200 GLY B CA 1
ATOM 4079 C C . GLY B 1 200 ? 12.953 17.562 17.297 1 79.88 200 GLY B C 1
ATOM 4080 O O . GLY B 1 200 ? 12.875 16.453 16.766 1 79.88 200 GLY B O 1
ATOM 4081 N N . PRO B 1 201 ? 13.656 17.781 18.375 1 81.25 201 PRO B N 1
ATOM 4082 C CA . PRO B 1 201 ? 14.461 16.703 18.969 1 81.25 201 PRO B CA 1
ATOM 4083 C C . PRO B 1 201 ? 13.625 15.5 19.391 1 81.25 201 PRO B C 1
ATOM 4085 O O . PRO B 1 201 ? 14.164 14.406 19.578 1 81.25 201 PRO B O 1
ATOM 4088 N N . ARG B 1 202 ? 12.336 15.648 19.578 1 82 202 ARG B N 1
ATOM 4089 C CA . ARG B 1 202 ? 11.445 14.594 20.062 1 82 202 ARG B CA 1
ATOM 4090 C C . ARG B 1 202 ? 10.711 13.938 18.891 1 82 202 ARG B C 1
ATOM 4092 O O . ARG B 1 202 ? 9.758 13.18 19.094 1 82 202 ARG B O 1
ATOM 4099 N N . SER B 1 203 ? 11 14.352 17.688 1 77.19 203 SER B N 1
ATOM 4100 C CA . SER B 1 203 ? 10.508 13.758 16.453 1 77.19 203 SER B CA 1
ATOM 4101 C C . SER B 1 203 ? 9.008 13.961 16.297 1 77.19 203 SER B C 1
ATOM 4103 O O . SER B 1 203 ? 8.297 13.055 15.852 1 77.19 203 SER B O 1
ATOM 4105 N N . VAL B 1 204 ? 8.516 14.953 16.859 1 80.19 204 VAL B N 1
ATOM 4106 C CA . VAL B 1 204 ? 7.109 15.305 16.688 1 80.19 204 VAL B CA 1
ATOM 4107 C C . VAL B 1 204 ? 6.969 16.359 15.609 1 80.19 204 VAL B C 1
ATOM 4109 O O . VAL B 1 204 ? 7.762 17.312 15.547 1 80.19 204 VAL B O 1
ATOM 4112 N N . ARG B 1 205 ? 5.938 16.188 14.891 1 80.44 205 ARG B N 1
ATOM 4113 C CA . ARG B 1 205 ? 5.695 17.078 13.766 1 80.44 205 ARG B CA 1
ATOM 4114 C C . ARG B 1 205 ? 5.09 18.406 14.234 1 80.44 205 ARG B C 1
ATOM 4116 O O . ARG B 1 205 ? 4.164 18.406 15.047 1 80.44 205 ARG B O 1
ATOM 4123 N N . VAL B 1 206 ? 5.738 19.516 13.664 1 88.38 206 VAL B N 1
ATOM 4124 C CA . VAL B 1 206 ? 5.191 20.844 13.945 1 88.38 206 VAL B CA 1
ATOM 4125 C C . VAL B 1 206 ? 4.699 21.484 12.648 1 88.38 206 VAL B C 1
ATOM 4127 O O . VAL B 1 206 ? 5.445 21.594 11.68 1 88.38 206 VAL B O 1
ATOM 4130 N N . ILE B 1 207 ? 3.453 21.875 12.656 1 88.75 207 ILE B N 1
ATOM 4131 C CA . ILE B 1 207 ? 2.871 22.531 11.484 1 88.75 207 ILE B CA 1
ATOM 4132 C C . ILE B 1 207 ? 2.498 23.969 11.828 1 88.75 207 ILE B C 1
ATOM 4134 O O . ILE B 1 207 ? 1.641 24.219 12.68 1 88.75 207 ILE B O 1
ATOM 4138 N N . PRO B 1 208 ? 3.121 24.875 11.172 1 91 208 PRO B N 1
ATOM 4139 C CA . PRO B 1 208 ? 2.709 26.266 11.367 1 91 208 PRO B CA 1
ATOM 4140 C C . PRO B 1 208 ? 1.462 26.625 10.57 1 91 208 PRO B C 1
ATOM 4142 O O . PRO B 1 208 ? 1.277 26.141 9.453 1 91 208 PRO B O 1
ATOM 4145 N N . VAL B 1 209 ? 0.63 27.469 11.117 1 92.44 209 VAL B N 1
ATOM 4146 C CA . VAL B 1 209 ? -0.529 27.969 10.383 1 92.44 209 VAL B CA 1
ATOM 4147 C C . VAL B 1 209 ? -0.336 29.438 10.055 1 92.44 209 VAL B C 1
ATOM 4149 O O . VAL B 1 209 ? 0.293 30.172 10.82 1 92.44 209 VAL B O 1
ATOM 4152 N N . ASP B 1 210 ? -0.835 29.828 8.914 1 92.38 210 ASP B N 1
ATOM 4153 C CA . ASP B 1 210 ? -0.844 31.219 8.492 1 92.38 210 ASP B CA 1
ATOM 4154 C C . ASP B 1 210 ? -2.057 31.953 9.062 1 92.38 210 ASP B C 1
ATOM 4156 O O . ASP B 1 210 ? -3.156 31.406 9.117 1 92.38 210 ASP B O 1
ATOM 4160 N N . ILE B 1 211 ? -1.773 33.188 9.438 1 93.25 211 ILE B N 1
ATOM 4161 C CA . ILE B 1 211 ? -2.871 33.938 10.016 1 93.25 211 ILE B CA 1
ATOM 4162 C C . ILE B 1 211 ? -3.666 34.625 8.906 1 93.25 211 ILE B C 1
ATOM 4164 O O . ILE B 1 211 ? -3.205 34.719 7.77 1 93.25 211 ILE B O 1
ATOM 4168 N N . TYR B 1 212 ? -4.836 35.062 9.258 1 93 212 TYR B N 1
ATOM 4169 C CA . TYR B 1 212 ? -5.68 35.875 8.406 1 93 212 TYR B CA 1
ATOM 4170 C C . TYR B 1 212 ? -4.984 37.188 8.062 1 93 212 TYR B C 1
ATOM 4172 O O . TYR B 1 212 ? -4.23 37.75 8.867 1 93 212 TYR B O 1
ATOM 4180 N N . ASP B 1 213 ? -5.195 37.75 6.875 1 91.31 213 ASP B N 1
ATOM 4181 C CA . ASP B 1 213 ? -4.457 38.938 6.434 1 91.31 213 ASP B CA 1
ATOM 4182 C C . ASP B 1 213 ? -5.164 40.219 6.863 1 91.31 213 ASP B C 1
ATOM 4184 O O . ASP B 1 213 ? -4.629 41.312 6.695 1 91.31 213 ASP B O 1
ATOM 4188 N N . PHE B 1 214 ? -6.355 40.219 7.312 1 93.56 214 PHE B N 1
ATOM 4189 C CA . PHE B 1 214 ? -7.113 41.312 7.867 1 93.56 214 PHE B CA 1
ATOM 4190 C C . PHE B 1 214 ? -7.25 42.438 6.848 1 93.56 214 PHE B C 1
ATOM 4192 O O . PHE B 1 214 ? -7.207 43.625 7.207 1 93.56 214 PHE B O 1
ATOM 4199 N N . ALA B 1 215 ? -7.332 42.062 5.57 1 91.94 215 ALA B N 1
ATOM 4200 C CA . ALA B 1 215 ? -7.379 43.062 4.508 1 91.94 215 ALA B CA 1
ATOM 4201 C C . ALA B 1 215 ? -8.602 43.969 4.656 1 91.94 215 ALA B C 1
ATOM 4203 O O . ALA B 1 215 ? -8.508 45.188 4.484 1 91.94 215 ALA B O 1
ATOM 4204 N N . LYS B 1 216 ? -9.719 43.375 4.965 1 94.38 216 LYS B N 1
ATOM 4205 C CA . LYS B 1 216 ? -10.953 44.125 5.129 1 94.38 216 LYS B CA 1
ATOM 4206 C C . LYS B 1 216 ? -10.859 45.094 6.309 1 94.38 216 LYS B C 1
ATOM 4208 O O . LYS B 1 216 ? -11.25 46.25 6.203 1 94.38 216 LYS B O 1
ATOM 4213 N N . GLU B 1 217 ? -10.328 44.656 7.43 1 94.56 217 GLU B N 1
ATOM 4214 C CA . GLU B 1 217 ? -10.172 45.469 8.625 1 94.56 217 GLU B CA 1
ATOM 4215 C C . GLU B 1 217 ? -9.164 46.594 8.406 1 94.56 217 GLU B C 1
ATOM 4217 O O . GLU B 1 217 ? -9.367 47.719 8.859 1 94.56 217 GLU B O 1
ATOM 4222 N N . ILE B 1 218 ? -8.102 46.281 7.711 1 93.38 218 ILE B N 1
ATOM 4223 C CA . ILE B 1 218 ? -7.078 47.281 7.426 1 93.38 218 ILE B CA 1
ATOM 4224 C C . ILE B 1 218 ? -7.648 48.375 6.52 1 93.38 218 ILE B C 1
ATOM 4226 O O . ILE B 1 218 ? -7.402 49.562 6.738 1 93.38 218 ILE B O 1
ATOM 4230 N N . ALA B 1 219 ? -8.391 47.969 5.492 1 94.94 219 ALA B N 1
ATOM 4231 C CA . ALA B 1 219 ? -9.047 48.906 4.605 1 94.94 219 ALA B CA 1
ATOM 4232 C C . ALA B 1 219 ? -9.977 49.844 5.383 1 94.94 219 ALA B C 1
ATOM 4234 O O . ALA B 1 219 ? -10.031 51.031 5.121 1 94.94 219 ALA B O 1
ATOM 4235 N N . LEU B 1 220 ? -10.648 49.281 6.305 1 95.88 220 LEU B N 1
ATOM 4236 C CA . LEU B 1 220 ? -11.547 50.062 7.156 1 95.88 220 LEU B CA 1
ATOM 4237 C C . LEU B 1 220 ? -10.766 51.094 7.945 1 95.88 220 LEU B C 1
ATOM 4239 O O . LEU B 1 220 ? -11.164 52.281 8 1 95.88 220 LEU B O 1
ATOM 4243 N N . VAL B 1 221 ? -9.688 50.75 8.547 1 95.62 221 VAL B N 1
ATOM 4244 C CA . VAL B 1 221 ? -8.867 51.625 9.367 1 95.62 221 VAL B CA 1
ATOM 4245 C C . VAL B 1 221 ? -8.32 52.781 8.508 1 95.62 221 VAL B C 1
ATOM 4247 O O . VAL B 1 221 ? -8.25 53.906 8.953 1 95.62 221 VAL B O 1
ATOM 4250 N N . GLN B 1 222 ? -7.957 52.438 7.289 1 94.19 222 GLN B N 1
ATOM 4251 C CA . GLN B 1 222 ? -7.387 53.406 6.375 1 94.19 222 GLN B CA 1
ATOM 4252 C C . GLN B 1 222 ? -8.406 54.5 6.023 1 94.19 222 GLN B C 1
ATOM 4254 O O . GLN B 1 222 ? -8.039 55.625 5.738 1 94.19 222 GLN B O 1
ATOM 4259 N N . GLN B 1 223 ? -9.648 54.188 6.125 1 95.5 223 GLN B N 1
ATOM 4260 C CA . GLN B 1 223 ? -10.703 55.094 5.68 1 95.5 223 GLN B CA 1
ATOM 4261 C C . GLN B 1 223 ? -11.305 55.844 6.852 1 95.5 223 GLN B C 1
ATOM 4263 O O . GLN B 1 223 ? -12.125 56.75 6.656 1 95.5 223 GLN B O 1
ATOM 4268 N N . LEU B 1 224 ? -10.836 55.594 8.016 1 96.06 224 LEU B N 1
ATOM 4269 C CA . LEU B 1 224 ? -11.406 56.25 9.188 1 96.06 224 LEU B CA 1
ATOM 4270 C C . LEU B 1 224 ? -11.078 57.719 9.195 1 96.06 224 LEU B C 1
ATOM 4272 O O . LEU B 1 224 ? -9.961 58.125 8.844 1 96.06 224 LEU B O 1
ATOM 4276 N N . PRO B 1 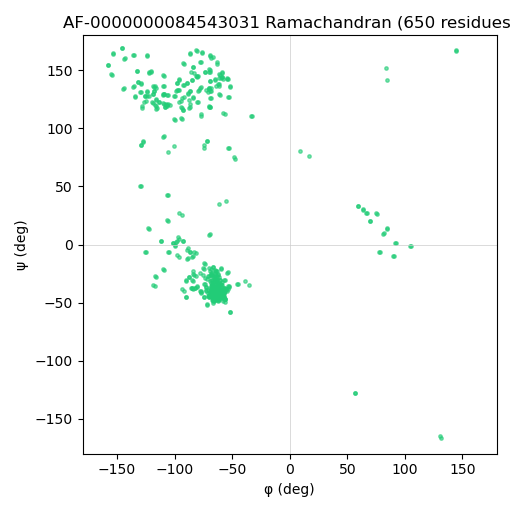225 ? -12 58.562 9.586 1 96 225 PRO B N 1
ATOM 4277 C CA . PRO B 1 225 ? -11.727 60 9.688 1 96 225 PRO B CA 1
ATOM 4278 C C . PRO B 1 225 ? -10.664 60.312 10.734 1 96 225 PRO B C 1
ATOM 4280 O O . PRO B 1 225 ? -10.492 59.562 11.703 1 96 225 PRO B O 1
ATOM 4283 N N . LYS B 1 226 ? -10.031 61.5 10.555 1 95.81 226 LYS B N 1
ATOM 4284 C CA . LYS B 1 226 ? -9.062 61.969 11.531 1 95.81 226 LYS B CA 1
ATOM 4285 C C . LYS B 1 226 ? -9.734 62.219 12.883 1 95.81 226 LYS B C 1
ATOM 4287 O O . LYS B 1 226 ? -10.852 62.75 12.945 1 95.81 226 LYS B O 1
ATOM 4292 N N . GLY B 1 227 ? -9.055 61.781 13.891 1 94.81 227 GLY B N 1
ATOM 4293 C CA . GLY B 1 227 ? -9.547 62 15.242 1 94.81 227 GLY B CA 1
ATOM 4294 C C . GLY B 1 227 ? -10.398 60.844 15.75 1 94.81 227 GLY B C 1
ATOM 4295 O O . GLY B 1 227 ? -10.852 60.875 16.891 1 94.81 227 GLY B O 1
ATOM 4296 N N . THR B 1 228 ? -10.539 59.844 14.93 1 95.75 228 THR B N 1
ATOM 4297 C CA . THR B 1 228 ? -11.375 58.719 15.312 1 95.75 228 THR B CA 1
ATOM 4298 C C . THR B 1 228 ? -10.734 57.938 16.453 1 95.75 228 THR B C 1
ATOM 4300 O O . THR B 1 228 ? -9.531 57.688 16.438 1 95.75 228 THR B O 1
ATOM 4303 N N . TYR B 1 229 ? -11.531 57.594 17.469 1 96.12 229 TYR B N 1
ATOM 4304 C CA . TYR B 1 229 ? -11.141 56.656 18.5 1 96.12 229 TYR B CA 1
ATOM 4305 C C . TYR B 1 229 ? -11.445 55.219 18.094 1 96.12 229 TYR B C 1
ATOM 4307 O O . TYR B 1 229 ? -12.609 54.844 17.922 1 96.12 229 TYR B O 1
ATOM 4315 N N . LEU B 1 230 ? -10.398 54.438 18 1 97.25 230 LEU B N 1
ATOM 4316 C CA . LEU B 1 230 ? -10.508 53.062 17.562 1 97.25 230 LEU B CA 1
ATOM 4317 C C . LEU B 1 230 ? -10.156 52.094 18.703 1 97.25 230 LEU B C 1
ATOM 4319 O O . LEU B 1 230 ? -9.078 52.188 19.281 1 97.25 230 LEU B O 1
ATOM 4323 N N . GLY B 1 231 ? -11.141 51.188 19.031 1 97.75 231 GLY B N 1
ATOM 4324 C CA . GLY B 1 231 ? -10.891 50.156 20.016 1 97.75 231 GLY B CA 1
ATOM 4325 C C . GLY B 1 231 ? -10.539 48.812 19.391 1 97.75 231 GLY B C 1
ATOM 4326 O O . GLY B 1 231 ? -11.148 48.406 18.406 1 97.75 231 GLY B O 1
ATOM 4327 N N . ILE B 1 232 ? -9.469 48.188 19.906 1 97.44 232 ILE B N 1
ATOM 4328 C CA . ILE B 1 232 ? -9.086 46.844 19.516 1 97.44 232 ILE B CA 1
ATOM 4329 C C . ILE B 1 232 ? -9.117 45.906 20.734 1 97.44 232 ILE B C 1
ATOM 4331 O O . ILE B 1 232 ? -8.43 46.188 21.734 1 97.44 232 ILE B O 1
ATOM 4335 N N . ILE B 1 233 ? -9.891 44.875 20.672 1 97.19 233 ILE B N 1
ATOM 4336 C CA . ILE B 1 233 ? -10.055 43.969 21.797 1 97.19 233 ILE B CA 1
ATOM 4337 C C . ILE B 1 233 ? -9.75 42.531 21.359 1 97.19 233 ILE B C 1
ATOM 4339 O O . ILE B 1 233 ? -10.258 42.094 20.328 1 97.19 233 ILE B O 1
ATOM 4343 N N . SER B 1 234 ? -8.906 41.875 22.062 1 96.38 234 SER B N 1
ATOM 4344 C CA . SER B 1 234 ? -8.516 40.5 21.703 1 96.38 234 SER B CA 1
ATOM 4345 C C . SER B 1 234 ? -8.055 39.719 22.938 1 96.38 234 SER B C 1
ATOM 4347 O O . SER B 1 234 ? -7.816 40.312 24 1 96.38 234 SER B O 1
ATOM 4349 N N . LEU B 1 235 ? -8 38.438 22.781 1 94.75 235 LEU B N 1
ATOM 4350 C CA . LEU B 1 235 ? -7.449 37.562 23.812 1 94.75 235 LEU B CA 1
ATOM 4351 C C . LEU B 1 235 ? -5.926 37.656 23.844 1 94.75 235 LEU B C 1
ATOM 4353 O O . LEU B 1 235 ? -5.301 37.312 24.844 1 94.75 235 LEU B O 1
ATOM 4357 N N . SER B 1 236 ? -5.32 38.094 22.812 1 94.5 236 SER B N 1
ATOM 4358 C CA . SER B 1 236 ? -3.873 38 22.641 1 94.5 236 SER B CA 1
ATOM 4359 C C . SER B 1 236 ? -3.217 39.375 22.812 1 94.5 236 SER B C 1
ATOM 4361 O O . SER B 1 236 ? -3.473 40.312 22.047 1 94.5 236 SER B O 1
ATOM 4363 N N . SER B 1 237 ? -2.324 39.438 23.797 1 92.75 237 SER B N 1
ATOM 4364 C CA . SER B 1 237 ? -1.572 40.688 24 1 92.75 237 SER B CA 1
ATOM 4365 C C . SER B 1 237 ? -0.612 40.938 22.844 1 92.75 237 SER B C 1
ATOM 4367 O O . SER B 1 237 ? -0.39 42.094 22.469 1 92.75 237 SER B O 1
ATOM 4369 N N . GLY B 1 238 ? -0.116 39.844 22.312 1 90.81 238 GLY B N 1
ATOM 4370 C CA . GLY B 1 238 ? 0.779 39.969 21.188 1 90.81 238 GLY B CA 1
ATOM 4371 C C . GLY B 1 238 ? 0.093 40.531 19.953 1 90.81 238 GLY B C 1
ATOM 4372 O O . GLY B 1 238 ? 0.644 41.406 19.266 1 90.81 238 GLY B O 1
ATOM 4373 N N . LEU B 1 239 ? -1.022 40.062 19.688 1 92.81 239 LEU B N 1
ATOM 4374 C CA . LEU B 1 239 ? -1.799 40.562 18.547 1 92.81 239 LEU B CA 1
ATOM 4375 C C . LEU B 1 239 ? -2.139 42.031 18.75 1 92.81 239 LEU B C 1
ATOM 4377 O O . LEU B 1 239 ? -2.076 42.812 17.797 1 92.81 239 LEU B O 1
ATOM 4381 N N . LEU B 1 240 ? -2.529 42.375 19.938 1 94.31 240 LEU B N 1
ATOM 4382 C CA . LEU B 1 240 ? -2.881 43.75 20.234 1 94.31 240 LEU B CA 1
ATOM 4383 C C . LEU B 1 240 ? -1.691 44.688 20 1 94.31 240 LEU B C 1
ATOM 4385 O O . LEU B 1 240 ? -1.835 45.75 19.391 1 94.31 240 LEU B O 1
ATOM 4389 N N . ARG B 1 241 ? -0.575 44.25 20.469 1 91.44 241 ARG B N 1
ATOM 4390 C CA . ARG B 1 241 ? 0.631 45.031 20.312 1 91.44 241 ARG B CA 1
ATOM 4391 C C . ARG B 1 241 ? 0.978 45.219 18.828 1 91.44 241 ARG B C 1
ATOM 4393 O O . ARG B 1 241 ? 1.26 46.312 18.375 1 91.44 241 ARG B O 1
ATOM 4400 N N . ALA B 1 242 ? 0.945 44.125 18.172 1 91.06 242 ALA B N 1
ATOM 4401 C CA . ALA B 1 242 ? 1.267 44.188 16.75 1 91.06 242 ALA B CA 1
ATOM 4402 C C . ALA B 1 242 ? 0.28 45.062 15.984 1 91.06 242 ALA B C 1
ATOM 4404 O O . ALA B 1 242 ? 0.676 45.844 15.125 1 91.06 242 ALA B O 1
ATOM 4405 N N . THR B 1 243 ? -0.951 44.938 16.266 1 93.5 243 THR B N 1
ATOM 4406 C CA . THR B 1 243 ? -1.998 45.719 15.609 1 93.5 243 THR B CA 1
ATOM 4407 C C . THR B 1 243 ? -1.805 47.219 15.859 1 93.5 243 THR B C 1
ATOM 4409 O O . THR B 1 243 ? -1.95 48.031 14.945 1 93.5 243 THR B O 1
ATOM 4412 N N . GLU B 1 244 ? -1.514 47.5 17.062 1 92.19 244 GLU B N 1
ATOM 4413 C CA . GLU B 1 244 ? -1.279 48.906 17.406 1 92.19 244 GLU B CA 1
ATOM 4414 C C . GLU B 1 244 ? -0.155 49.5 16.562 1 92.19 244 GLU B C 1
ATOM 4416 O O . GLU B 1 244 ? -0.284 50.594 16.047 1 92.19 244 GLU B O 1
ATOM 4421 N N . VAL B 1 245 ? 0.91 48.75 16.438 1 91.12 245 VAL B N 1
ATOM 4422 C CA . VAL B 1 245 ? 2.064 49.219 15.688 1 91.12 245 VAL B CA 1
ATOM 4423 C C . VAL B 1 245 ? 1.686 49.375 14.219 1 91.12 245 VAL B C 1
ATOM 4425 O O . VAL B 1 245 ? 2.031 50.375 13.586 1 91.12 245 VAL B O 1
ATOM 4428 N N . ILE B 1 246 ? 0.965 48.5 13.719 1 91.25 246 ILE B N 1
ATOM 4429 C CA . ILE B 1 246 ? 0.585 48.5 12.312 1 91.25 246 ILE B CA 1
ATOM 4430 C C . ILE B 1 246 ? -0.35 49.688 12.039 1 91.25 246 ILE B C 1
ATOM 4432 O O . ILE B 1 246 ? -0.152 50.438 11.078 1 91.25 246 ILE B O 1
ATOM 4436 N N . ILE B 1 247 ? -1.325 49.875 12.852 1 93.12 247 ILE B N 1
ATOM 4437 C CA . ILE B 1 247 ? -2.27 50.969 12.672 1 93.12 247 ILE B CA 1
ATOM 4438 C C . ILE B 1 247 ? -1.533 52.312 12.758 1 93.12 247 ILE B C 1
ATOM 4440 O O . ILE B 1 247 ? -1.787 53.219 11.969 1 93.12 247 ILE B O 1
ATOM 4444 N N . HIS B 1 248 ? -0.648 52.375 13.719 1 91.19 248 HIS B N 1
ATOM 4445 C CA . HIS B 1 248 ? 0.127 53.625 13.852 1 91.19 248 HIS B CA 1
ATOM 4446 C C . HIS B 1 248 ? 0.951 53.875 12.602 1 91.19 248 HIS B C 1
ATOM 4448 O O . HIS B 1 248 ? 1.084 55.031 12.172 1 91.19 248 HIS B O 1
ATOM 4454 N N . SER B 1 249 ? 1.51 52.875 12.078 1 90.69 249 SER B N 1
ATOM 4455 C CA . SER B 1 249 ? 2.305 53 10.859 1 90.69 249 SER B CA 1
ATOM 4456 C C . SER B 1 249 ? 1.44 53.469 9.688 1 90.69 249 SER B C 1
ATOM 4458 O O . SER B 1 249 ? 1.912 54.188 8.805 1 90.69 249 SER B O 1
ATOM 4460 N N . LEU B 1 250 ? 0.206 53.125 9.688 1 88.81 250 LEU B N 1
ATOM 4461 C CA . LEU B 1 250 ? -0.711 53.438 8.594 1 88.81 250 LEU B CA 1
ATOM 4462 C C . LEU B 1 250 ? -1.292 54.844 8.734 1 88.81 250 LEU B C 1
ATOM 4464 O O . LEU B 1 250 ? -1.442 55.562 7.746 1 88.81 250 LEU B O 1
ATOM 4468 N N . ARG B 1 251 ? -1.599 55.219 10.062 1 92.56 251 ARG B N 1
ATOM 4469 C CA . ARG B 1 251 ? -2.459 56.375 10.234 1 92.56 251 ARG B CA 1
ATOM 4470 C C . ARG B 1 251 ? -1.798 57.438 11.133 1 92.56 251 ARG B C 1
ATOM 4472 O O . ARG B 1 251 ? -2.316 58.531 11.297 1 92.56 251 ARG B O 1
ATOM 4479 N N . GLY B 1 252 ? -0.668 57.062 11.672 1 89.5 252 GLY B N 1
ATOM 4480 C CA . GLY B 1 252 ? -0.043 57.969 12.609 1 89.5 252 GLY B CA 1
ATOM 4481 C C . GLY B 1 252 ? -0.948 58.344 13.773 1 89.5 252 GLY B C 1
ATOM 4482 O O . GLY B 1 252 ? -1.533 57.469 14.414 1 89.5 252 GLY B O 1
ATOM 4483 N N . ASP B 1 253 ? -1.062 59.656 13.969 1 89.81 253 ASP B N 1
ATOM 4484 C CA . ASP B 1 253 ? -1.859 60.156 15.094 1 89.81 253 ASP B CA 1
ATOM 4485 C C . ASP B 1 253 ? -3.273 60.5 14.648 1 89.81 253 ASP B C 1
ATOM 4487 O O . ASP B 1 253 ? -4.051 61.062 15.43 1 89.81 253 ASP B O 1
ATOM 4491 N N . ASP B 1 254 ? -3.58 60.219 13.422 1 93.31 254 ASP B N 1
ATOM 4492 C CA . ASP B 1 254 ? -4.91 60.531 12.906 1 93.31 254 ASP B CA 1
ATOM 4493 C C . ASP B 1 254 ? -5.973 59.656 13.578 1 93.31 254 ASP B C 1
ATOM 4495 O O . ASP B 1 254 ? -7.148 60.031 13.625 1 93.31 254 ASP B O 1
ATOM 4499 N N . VAL B 1 255 ? -5.52 58.531 14 1 94.12 255 VAL B N 1
ATOM 4500 C CA . VAL B 1 255 ? -6.418 57.594 14.672 1 94.12 255 VAL B CA 1
ATOM 4501 C C . VAL B 1 255 ? -5.879 57.281 16.062 1 94.12 255 VAL B C 1
ATOM 4503 O O . VAL B 1 255 ? -4.699 56.938 16.219 1 94.12 255 VAL B O 1
ATOM 4506 N N . LEU B 1 256 ? -6.719 57.438 17.078 1 93.88 256 LEU B N 1
ATOM 4507 C CA . LEU B 1 256 ? -6.34 57.094 18.438 1 93.88 256 LEU B CA 1
ATOM 4508 C C . LEU B 1 256 ? -6.738 55.656 18.781 1 93.88 256 LEU B C 1
ATOM 4510 O O . LEU B 1 256 ? -7.926 55.344 18.906 1 93.88 256 LEU B O 1
ATOM 4514 N N . VAL B 1 257 ? -5.727 54.875 19.016 1 95 257 VAL B N 1
ATOM 4515 C CA . VAL B 1 257 ? -5.973 53.438 19.203 1 95 257 VAL B CA 1
ATOM 4516 C C . VAL B 1 257 ? -5.977 53.094 20.688 1 95 257 VAL B C 1
ATOM 4518 O O . VAL B 1 257 ? -5.055 53.469 21.422 1 95 257 VAL B O 1
ATOM 4521 N N . MET B 1 258 ? -7.027 52.438 21.109 1 95.5 258 MET B N 1
ATOM 4522 C CA . MET B 1 258 ? -7.129 51.875 22.453 1 95.5 258 MET B CA 1
ATOM 4523 C C . MET B 1 258 ? -7.258 50.375 22.391 1 95.5 258 MET B C 1
ATOM 4525 O O . MET B 1 258 ? -8.023 49.844 21.594 1 95.5 258 MET B O 1
ATOM 4529 N N . THR B 1 259 ? -6.445 49.75 23.219 1 96 259 THR B N 1
ATOM 4530 C CA . THR B 1 259 ? -6.473 48.281 23.188 1 96 259 THR B CA 1
ATOM 4531 C C . THR B 1 259 ? -6.855 47.719 24.562 1 96 259 THR B C 1
ATOM 4533 O O . THR B 1 259 ? -6.633 48.344 25.578 1 96 259 THR B O 1
ATOM 4536 N N . ALA B 1 260 ? -7.543 46.531 24.5 1 96.56 260 ALA B N 1
ATOM 4537 C CA . ALA B 1 260 ? -7.867 45.812 25.734 1 96.56 260 ALA B CA 1
ATOM 4538 C C . ALA B 1 260 ? -7.777 44.281 25.516 1 96.56 260 ALA B C 1
ATOM 4540 O O . ALA B 1 260 ? -8.211 43.781 24.484 1 96.56 260 ALA B O 1
ATOM 4541 N N . GLN B 1 261 ? -7.152 43.688 26.453 1 95.19 261 GLN B N 1
ATOM 4542 C CA . GLN B 1 261 ? -7.098 42.219 26.469 1 95.19 261 GLN B CA 1
ATOM 4543 C C . GLN B 1 261 ? -8.18 41.656 27.375 1 95.19 261 GLN B C 1
ATOM 4545 O O . GLN B 1 261 ? -8.438 42.156 28.453 1 95.19 261 GLN B O 1
ATOM 4550 N N . LEU B 1 262 ? -8.914 40.625 26.844 1 92.19 262 LEU B N 1
ATOM 4551 C CA . LEU B 1 262 ? -9.82 39.906 27.75 1 92.19 262 LEU B CA 1
ATOM 4552 C C . LEU B 1 262 ? -9.047 39.219 28.859 1 92.19 262 LEU B C 1
ATOM 4554 O O . LEU B 1 262 ? -7.953 38.719 28.625 1 92.19 262 LEU B O 1
ATOM 4558 N N . PRO B 1 263 ? -9.531 39.25 30.141 1 88.5 263 PRO B N 1
ATOM 4559 C CA . PRO B 1 263 ? -10.852 39.719 30.562 1 88.5 263 PRO B CA 1
ATOM 4560 C C . PRO B 1 263 ? -10.797 41.094 31.266 1 88.5 263 PRO B C 1
ATOM 4562 O O . PRO B 1 263 ? -11.492 41.281 32.25 1 88.5 263 PRO B O 1
ATOM 4565 N N . ASN B 1 264 ? -10.047 42.062 30.797 1 91.62 264 ASN B N 1
ATOM 4566 C CA . ASN B 1 264 ? -9.938 43.375 31.406 1 91.62 264 ASN B CA 1
ATOM 4567 C C . ASN B 1 264 ? -11.203 44.188 31.203 1 91.62 264 ASN B C 1
ATOM 4569 O O . ASN B 1 264 ? -11.258 45.062 30.328 1 91.62 264 ASN B O 1
ATOM 4573 N N . ASP B 1 265 ? -12.148 44.094 32.062 1 92.88 265 ASP B N 1
ATOM 4574 C CA . ASP B 1 265 ? -13.461 44.688 31.938 1 92.88 265 ASP B CA 1
ATOM 4575 C C . ASP B 1 265 ? -13.367 46.219 32 1 92.88 265 ASP B C 1
ATOM 4577 O O . ASP B 1 265 ? -14.102 46.938 31.312 1 92.88 265 ASP B O 1
ATOM 4581 N N . TYR B 1 266 ? -12.508 46.625 32.875 1 93.75 266 TYR B N 1
ATOM 4582 C CA . TYR B 1 266 ? -12.352 48.062 33.031 1 93.75 266 TYR B CA 1
ATOM 4583 C C . TYR B 1 266 ? -11.984 48.719 31.719 1 93.75 266 TYR B C 1
ATOM 4585 O O . TYR B 1 266 ? -12.625 49.688 31.297 1 93.75 266 TYR B O 1
ATOM 4593 N N . ARG B 1 267 ? -11.023 48.156 31.016 1 95.94 267 ARG B N 1
ATOM 4594 C CA . ARG B 1 267 ? -10.555 48.75 29.75 1 95.94 267 ARG B CA 1
ATOM 4595 C C . ARG B 1 267 ? -11.578 48.531 28.641 1 95.94 267 ARG B C 1
ATOM 4597 O O . ARG B 1 267 ? -11.758 49.406 27.781 1 95.94 267 ARG B O 1
ATOM 4604 N N . ILE B 1 268 ? -12.188 47.438 28.734 1 96.5 268 ILE B N 1
ATOM 4605 C CA . ILE B 1 268 ? -13.195 47.125 27.719 1 96.5 268 ILE B CA 1
ATOM 4606 C C . ILE B 1 268 ? -14.336 48.156 27.828 1 96.5 268 ILE B C 1
ATOM 4608 O O . ILE B 1 268 ? -14.773 48.688 26.812 1 96.5 268 ILE B O 1
ATOM 4612 N N . ASN B 1 269 ? -14.758 48.438 29 1 95.5 269 ASN B N 1
ATOM 4613 C CA . ASN B 1 269 ? -15.828 49.406 29.219 1 95.5 269 ASN B CA 1
ATOM 4614 C C . ASN B 1 269 ? -15.414 50.812 28.766 1 95.5 269 ASN B C 1
ATOM 4616 O O . ASN B 1 269 ? -16.219 51.531 28.188 1 95.5 269 ASN B O 1
ATOM 4620 N N . ALA B 1 270 ? -14.188 51.125 29.094 1 95.25 270 ALA B N 1
ATOM 4621 C CA . ALA B 1 270 ? -13.68 52.406 28.672 1 95.25 270 ALA B CA 1
ATOM 4622 C C . ALA B 1 270 ? -13.703 52.562 27.156 1 95.25 270 ALA B C 1
ATOM 4624 O O . ALA B 1 270 ? -14.07 53.594 26.625 1 95.25 270 ALA B O 1
ATOM 4625 N N . ILE B 1 271 ? -13.375 51.469 26.484 1 96.38 271 ILE B N 1
ATOM 4626 C CA . ILE B 1 271 ? -13.312 51.469 25.031 1 96.38 271 ILE B CA 1
ATOM 4627 C C . ILE B 1 271 ? -14.719 51.594 24.453 1 96.38 271 ILE B C 1
ATOM 4629 O O . ILE B 1 271 ? -14.961 52.406 23.562 1 96.38 271 ILE B O 1
ATOM 4633 N N . VAL B 1 272 ? -15.633 50.875 24.953 1 95.62 272 VAL B N 1
ATOM 4634 C CA . VAL B 1 272 ? -16.969 50.844 24.375 1 95.62 272 VAL B CA 1
ATOM 4635 C C . VAL B 1 272 ? -17.641 52.219 24.578 1 95.62 272 VAL B C 1
ATOM 4637 O O . VAL B 1 272 ? -18.469 52.625 23.75 1 95.62 272 VAL B O 1
ATOM 4640 N N . ARG B 1 273 ? -17.234 52.969 25.562 1 94.56 273 ARG B N 1
ATOM 4641 C CA . ARG B 1 273 ? -17.844 54.25 25.859 1 94.56 273 ARG B CA 1
ATOM 4642 C C . ARG B 1 273 ? -17.25 55.344 24.984 1 94.56 273 ARG B C 1
ATOM 4644 O O . ARG B 1 273 ? -17.922 56.344 24.703 1 94.56 273 ARG B O 1
ATOM 4651 N N . SER B 1 274 ? -16.141 55.125 24.531 1 94.44 274 SER B N 1
ATOM 4652 C CA . SER B 1 274 ? -15.422 56.25 23.938 1 94.44 274 SER B CA 1
ATOM 4653 C C . SER B 1 274 ? -15.172 56 22.453 1 94.44 274 SER B C 1
ATOM 4655 O O . SER B 1 274 ? -15.07 56.969 21.672 1 94.44 274 SER B O 1
ATOM 4657 N N . ALA B 1 275 ? -15.086 54.781 22 1 96.19 275 ALA B N 1
ATOM 4658 C CA . ALA B 1 275 ? -14.641 54.469 20.641 1 96.19 275 ALA B CA 1
ATOM 4659 C C . ALA B 1 275 ? -15.773 54.625 19.641 1 96.19 275 ALA B C 1
ATOM 4661 O O . ALA B 1 275 ? -16.938 54.375 19.953 1 96.19 275 ALA B O 1
ATOM 4662 N N . LYS B 1 276 ? -15.406 55.062 18.516 1 96.12 276 LYS B N 1
ATOM 4663 C CA . LYS B 1 276 ? -16.359 55.125 17.406 1 96.12 276 LYS B CA 1
ATOM 4664 C C . LYS B 1 276 ? -16.469 53.75 16.719 1 96.12 276 LYS B C 1
ATOM 4666 O O . LYS B 1 276 ? -17.547 53.375 16.266 1 96.12 276 LYS B O 1
ATOM 4671 N N . VAL B 1 277 ? -15.352 53.125 16.641 1 97.25 277 VAL B N 1
ATOM 4672 C CA . VAL B 1 277 ? -15.266 51.812 16.047 1 97.25 277 VAL B CA 1
ATOM 4673 C C . VAL B 1 277 ? -14.531 50.844 16.984 1 97.25 277 VAL B C 1
ATOM 4675 O O . VAL B 1 277 ? -13.555 51.25 17.625 1 97.25 277 VAL B O 1
ATOM 4678 N N . VAL B 1 278 ? -15.039 49.625 17.094 1 97.94 278 VAL B N 1
ATOM 4679 C CA . VAL B 1 278 ? -14.367 48.562 17.875 1 97.94 278 VAL B CA 1
ATOM 4680 C C . VAL B 1 278 ? -14.148 47.344 17 1 97.94 278 VAL B C 1
ATOM 4682 O O . VAL B 1 278 ? -15.094 46.812 16.406 1 97.94 278 VAL B O 1
ATOM 4685 N N . ILE B 1 279 ? -12.914 46.906 16.875 1 97.5 279 ILE B N 1
ATOM 4686 C CA . ILE B 1 279 ? -12.555 45.688 16.188 1 97.5 279 ILE B CA 1
ATOM 4687 C C . ILE B 1 279 ? -12.164 44.625 17.203 1 97.5 279 ILE B C 1
ATOM 4689 O O . ILE B 1 279 ? -11.375 44.875 18.109 1 97.5 279 ILE B O 1
ATOM 4693 N N . CYS B 1 280 ? -12.727 43.5 17.109 1 96.88 280 CYS B N 1
ATOM 4694 C CA . CYS B 1 280 ? -12.398 42.406 18.047 1 96.88 280 CYS B CA 1
ATOM 4695 C C . CYS B 1 280 ? -12.406 41.062 17.344 1 96.88 280 CYS B C 1
ATOM 4697 O O . CYS B 1 280 ? -12.852 40.969 16.203 1 96.88 280 CYS B O 1
ATOM 4699 N N . ASP B 1 281 ? -11.758 40.125 17.953 1 94.69 281 ASP B N 1
ATOM 4700 C CA . ASP B 1 281 ? -11.781 38.75 17.422 1 94.69 281 ASP B CA 1
ATOM 4701 C C . ASP B 1 281 ? -13.062 38.031 17.844 1 94.69 281 ASP B C 1
ATOM 4703 O O . ASP B 1 281 ? -13.812 38.531 18.688 1 94.69 281 ASP B O 1
ATOM 4707 N N . GLN B 1 282 ? -13.32 36.938 17.25 1 93.12 282 GLN B N 1
ATOM 4708 C CA . GLN B 1 282 ? -14.547 36.188 17.469 1 93.12 282 GLN B CA 1
ATOM 4709 C C . GLN B 1 282 ? -14.664 35.781 18.938 1 93.12 282 GLN B C 1
ATOM 4711 O O . GLN B 1 282 ? -15.766 35.719 19.484 1 93.12 282 GLN B O 1
ATOM 4716 N N . ALA B 1 283 ? -13.586 35.5 19.562 1 93.06 283 ALA B N 1
ATOM 4717 C CA . ALA B 1 283 ? -13.586 35.031 20.938 1 93.06 283 ALA B CA 1
ATOM 4718 C C . ALA B 1 283 ? -14 36.156 21.891 1 93.06 283 ALA B C 1
ATOM 4720 O O . ALA B 1 283 ? -14.477 35.906 23 1 93.06 283 ALA B O 1
ATOM 4721 N N . SER B 1 284 ? -13.898 37.406 21.469 1 95.06 284 SER B N 1
ATOM 4722 C CA . SER B 1 284 ? -14.117 38.531 22.344 1 95.06 284 SER B CA 1
ATOM 4723 C C . SER B 1 284 ? -15.461 39.219 22.062 1 95.06 284 SER B C 1
ATOM 4725 O O . SER B 1 284 ? -15.891 40.094 22.812 1 95.06 284 SER B O 1
ATOM 4727 N N . VAL B 1 285 ? -16.141 38.812 21.047 1 95.38 285 VAL B N 1
ATOM 4728 C CA . VAL B 1 285 ? -17.312 39.53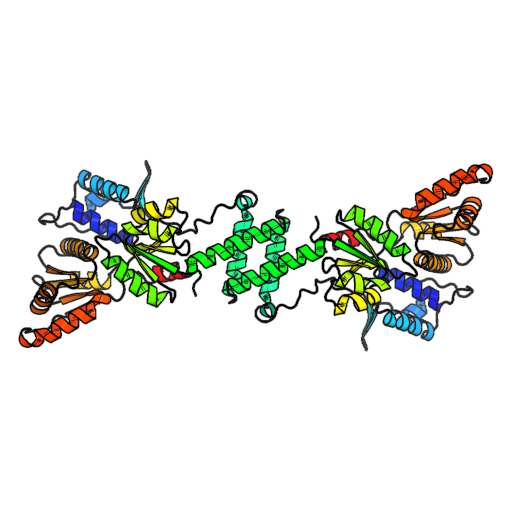1 20.547 1 95.38 285 VAL B CA 1
ATOM 4729 C C . VAL B 1 285 ? -18.391 39.531 21.625 1 95.38 285 VAL B C 1
ATOM 4731 O O . VAL B 1 285 ? -19.047 40.562 21.859 1 95.38 285 VAL B O 1
ATOM 4734 N N . LYS B 1 286 ? -18.609 38.375 22.188 1 95.44 286 LYS B N 1
ATOM 4735 C CA . LYS B 1 286 ? -19.656 38.281 23.203 1 95.44 286 LYS B CA 1
ATOM 4736 C C . LYS B 1 286 ? -19.391 39.219 24.375 1 95.44 286 LYS B C 1
ATOM 4738 O O . LYS B 1 286 ? -20.281 39.938 24.828 1 95.44 286 LYS B O 1
ATOM 4743 N N . ALA B 1 287 ? -18.188 39.25 24.812 1 95.69 287 ALA B N 1
ATOM 4744 C CA . ALA B 1 287 ? -17.797 40.094 25.922 1 95.69 287 ALA B CA 1
ATOM 4745 C C . ALA B 1 287 ? -17.984 41.562 25.547 1 95.69 287 ALA B C 1
ATOM 4747 O O . ALA B 1 287 ? -18.422 42.375 26.375 1 95.69 287 ALA B O 1
ATOM 4748 N N . VAL B 1 288 ? -17.703 41.938 24.312 1 96.44 288 VAL B N 1
ATOM 4749 C CA . VAL B 1 288 ? -17.828 43.344 23.844 1 96.44 288 VAL B CA 1
ATOM 4750 C C . VAL B 1 288 ? -19.297 43.719 23.766 1 96.44 288 VAL B C 1
ATOM 4752 O O . VAL B 1 288 ? -19.672 44.812 24.203 1 96.44 288 VAL B O 1
ATOM 4755 N N . LYS B 1 289 ? -20.062 42.844 23.25 1 96.44 289 LYS B N 1
ATOM 4756 C CA . LYS B 1 289 ? -21.5 43.094 23.172 1 96.44 289 LYS B CA 1
ATOM 4757 C C . LYS B 1 289 ? -22.109 43.281 24.562 1 96.44 289 LYS B C 1
ATOM 4759 O O . LYS B 1 289 ? -22.938 44.156 24.766 1 96.44 289 LYS B O 1
ATOM 4764 N N . ASP B 1 290 ? -21.75 42.438 25.438 1 96.31 290 ASP B N 1
ATOM 4765 C CA . ASP B 1 290 ? -22.219 42.531 26.812 1 96.31 290 ASP B CA 1
ATOM 4766 C C . ASP B 1 290 ? -21.812 43.875 27.438 1 96.31 290 ASP B C 1
ATOM 4768 O O . ASP B 1 290 ? -22.594 44.469 28.172 1 96.31 290 ASP B O 1
ATOM 4772 N N . ALA B 1 291 ? -20.609 44.25 27.156 1 96.19 291 ALA B N 1
ATOM 4773 C CA . ALA B 1 291 ? -20.125 45.531 27.688 1 96.19 291 ALA B CA 1
ATOM 4774 C C . ALA B 1 291 ? -20.906 46.688 27.109 1 96.19 291 ALA B C 1
ATOM 4776 O O . ALA B 1 291 ? -21.203 47.656 27.828 1 96.19 291 ALA B O 1
ATOM 4777 N N . ILE B 1 292 ? -21.25 46.625 25.812 1 95.69 292 ILE B N 1
ATOM 4778 C CA . ILE B 1 292 ? -22.047 47.688 25.172 1 95.69 292 ILE B CA 1
ATOM 4779 C C . ILE B 1 292 ? -23.422 47.781 25.844 1 95.69 292 ILE B C 1
ATOM 4781 O O . ILE B 1 292 ? -23.906 48.875 26.141 1 95.69 292 ILE B O 1
ATOM 4785 N N . LEU B 1 293 ? -23.938 46.625 26.109 1 95.12 293 LEU B N 1
ATOM 4786 C CA . LEU B 1 293 ? -25.25 46.594 26.75 1 95.12 293 LEU B CA 1
ATOM 4787 C C . LEU B 1 293 ? -25.188 47.125 28.172 1 95.12 293 LEU B C 1
ATOM 4789 O O . LEU B 1 293 ? -26.078 47.844 28.609 1 95.12 293 LEU B O 1
ATOM 4793 N N . ALA B 1 294 ? -24.219 46.781 28.844 1 95.06 294 ALA B N 1
ATOM 4794 C CA . ALA B 1 294 ? -24.047 47.188 30.234 1 95.06 294 ALA B CA 1
ATOM 4795 C C . ALA B 1 294 ? -23.844 48.688 30.344 1 95.06 294 ALA B C 1
ATOM 4797 O O . ALA B 1 294 ? -24.203 49.312 31.359 1 95.06 294 ALA B O 1
ATOM 4798 N N . ASN B 1 295 ? -23.281 49.312 29.297 1 94.38 295 ASN B N 1
ATOM 4799 C CA . ASN B 1 295 ? -22.984 50.75 29.328 1 94.38 295 ASN B CA 1
ATOM 4800 C C . ASN B 1 295 ? -23.953 51.531 28.453 1 94.38 295 ASN B C 1
ATOM 4802 O O . ASN B 1 295 ? -23.656 52.656 28.031 1 94.38 295 ASN B O 1
ATOM 4806 N N . ARG B 1 296 ? -25.109 50.969 28.156 1 92.25 296 ARG B N 1
ATOM 4807 C CA . ARG B 1 296 ? -26.062 51.531 27.203 1 92.25 296 ARG B CA 1
ATOM 4808 C C . ARG B 1 296 ? -26.5 52.938 27.609 1 92.25 296 ARG B C 1
ATOM 4810 O O . ARG B 1 296 ? -26.656 53.812 26.75 1 92.25 296 ARG B O 1
ATOM 4817 N N . GLU B 1 297 ? -26.578 53.25 28.844 1 92.06 297 GLU B N 1
ATOM 4818 C CA . GLU B 1 297 ? -27.078 54.531 29.344 1 92.06 297 GLU B CA 1
ATOM 4819 C C . GLU B 1 297 ? -26.016 55.625 29.203 1 92.06 297 GLU B C 1
ATOM 4821 O O . GLU B 1 297 ? -26.344 56.812 29.094 1 92.06 297 GLU B O 1
ATOM 4826 N N . GLU B 1 298 ? -24.828 55.156 29.172 1 91.5 298 GLU B N 1
ATOM 4827 C CA . GLU B 1 298 ? -23.734 56.125 29.156 1 91.5 298 GLU B CA 1
ATOM 4828 C C . GLU B 1 298 ? -23.234 56.344 27.719 1 91.5 298 GLU B C 1
ATOM 4830 O O . GLU B 1 298 ? -22.516 57.312 27.469 1 91.5 298 GLU B O 1
ATOM 4835 N N . ILE B 1 299 ? -23.688 55.562 26.797 1 88.88 299 ILE B N 1
ATOM 4836 C CA . ILE B 1 299 ? -23.203 55.625 25.422 1 88.88 299 ILE B CA 1
ATOM 4837 C C . ILE B 1 299 ? -24.125 56.531 24.594 1 88.88 299 ILE B C 1
ATOM 4839 O O . ILE B 1 299 ? -25.328 56.281 24.5 1 88.88 299 ILE B O 1
ATOM 4843 N N . ILE B 1 300 ? -23.609 57.562 24.094 1 87.12 300 ILE B N 1
ATOM 4844 C CA . ILE B 1 300 ? -24.391 58.469 23.25 1 87.12 300 ILE B CA 1
ATOM 4845 C C . ILE B 1 300 ? -24.641 57.781 21.906 1 87.12 300 ILE B C 1
ATOM 4847 O O . ILE B 1 300 ? -25.781 57.719 21.438 1 87.12 300 ILE B O 1
ATOM 4851 N N . ARG B 1 301 ? -23.609 57.312 21.297 1 90.31 301 ARG B N 1
ATOM 4852 C CA . ARG B 1 301 ? -23.656 56.562 20.047 1 90.31 301 ARG B CA 1
ATOM 4853 C C . ARG B 1 301 ? -22.875 55.25 20.172 1 90.31 301 ARG B C 1
ATOM 4855 O O . ARG B 1 301 ? -21.672 55.281 20.438 1 90.31 301 ARG B O 1
ATOM 4862 N N . PRO B 1 302 ? -23.547 54.219 20 1 91.44 302 PRO B N 1
ATOM 4863 C CA . PRO B 1 302 ? -22.828 52.938 20.094 1 91.44 302 PRO B CA 1
ATOM 4864 C C . PRO B 1 302 ? -21.734 52.812 19.031 1 91.44 302 PRO B C 1
ATOM 4866 O O . PRO B 1 302 ? -21.922 53.25 17.906 1 91.44 302 PRO B O 1
ATOM 4869 N N . PRO B 1 303 ? -20.688 52.219 19.438 1 95.5 303 PRO B N 1
ATOM 4870 C CA . PRO B 1 303 ? -19.625 52.031 18.453 1 95.5 303 PRO B CA 1
ATOM 4871 C C . PRO B 1 303 ? -20 51.031 17.359 1 95.5 303 PRO B C 1
ATOM 4873 O O . PRO B 1 303 ? -20.781 50.125 17.594 1 95.5 303 PRO B O 1
ATOM 4876 N N . GLN B 1 304 ? -19.438 51.25 16.203 1 96.06 304 GLN B N 1
ATOM 4877 C CA . GLN B 1 304 ? -19.516 50.25 15.156 1 96.06 304 GLN B CA 1
ATOM 4878 C C . GLN B 1 304 ? -18.656 49.031 15.508 1 96.06 304 GLN B C 1
ATOM 4880 O O . GLN B 1 304 ? -17.438 49.156 15.711 1 96.06 304 GLN B O 1
ATOM 4885 N N . LEU B 1 305 ? -19.297 47.938 15.609 1 96.56 305 LEU B N 1
ATOM 4886 C CA . LEU B 1 305 ? -18.594 46.719 16 1 96.56 305 LEU B CA 1
ATOM 4887 C C . LEU B 1 305 ? -18.188 45.906 14.773 1 96.56 305 LEU B C 1
ATOM 4889 O O . LEU B 1 305 ? -19.047 45.594 13.945 1 96.56 305 LEU B O 1
ATOM 4893 N N . VAL B 1 306 ? -16.875 45.656 14.656 1 96.75 306 VAL B N 1
ATOM 4894 C CA . VAL B 1 306 ? -16.344 44.812 13.586 1 96.75 306 VAL B CA 1
ATOM 4895 C C . VAL B 1 306 ? -15.695 43.562 14.172 1 96.75 306 VAL B C 1
ATOM 4897 O O . VAL B 1 306 ? -14.711 43.656 14.922 1 96.75 306 VAL B O 1
ATOM 4900 N N . CYS B 1 307 ? -16.203 42.469 13.82 1 96.06 307 CYS B N 1
ATOM 4901 C CA . CYS B 1 307 ? -15.68 41.188 14.336 1 96.06 307 CYS B CA 1
ATOM 4902 C C . CYS B 1 307 ? -14.844 40.469 13.289 1 96.06 307 CYS B C 1
ATOM 4904 O O . CYS B 1 307 ? -15.32 40.219 12.18 1 96.06 307 CYS B O 1
ATOM 4906 N N . CYS B 1 308 ? -13.586 40.25 13.656 1 94.5 308 CYS B N 1
ATOM 4907 C CA . CYS B 1 308 ? -12.766 39.375 12.836 1 94.5 308 CYS B CA 1
ATOM 4908 C C . CYS B 1 308 ? -13.117 37.906 13.078 1 94.5 308 CYS B C 1
ATOM 4910 O O . CYS B 1 308 ? -12.797 37.344 14.133 1 94.5 308 CYS B O 1
ATOM 4912 N N . GLU B 1 309 ? -13.672 37.281 12.219 1 90.44 309 GLU B N 1
ATOM 4913 C CA . GLU B 1 309 ? -14.25 35.938 12.414 1 90.44 309 GLU B CA 1
ATOM 4914 C C . GLU B 1 309 ? -13.164 34.875 12.547 1 90.44 309 GLU B C 1
ATOM 4916 O O . GLU B 1 309 ? -13.359 33.844 13.203 1 90.44 309 GLU B O 1
ATOM 4921 N N . ASN B 1 310 ? -12.055 35.219 11.859 1 92.25 310 ASN B N 1
ATOM 4922 C CA . ASN B 1 310 ? -11 34.188 11.836 1 92.25 310 ASN B CA 1
ATOM 4923 C C . ASN B 1 310 ? -9.641 34.781 12.195 1 92.25 310 ASN B C 1
ATOM 4925 O O . ASN B 1 310 ? -9.367 35.969 11.891 1 92.25 310 ASN B O 1
ATOM 4929 N N . TYR B 1 311 ? -8.922 34.031 12.953 1 94.5 311 TYR B N 1
ATOM 4930 C CA . TYR B 1 311 ? -7.516 34.375 13.148 1 94.5 311 TYR B CA 1
ATOM 4931 C C . TYR B 1 311 ? -6.645 33.625 12.133 1 94.5 311 TYR B C 1
ATOM 4933 O O . TYR B 1 311 ? -5.688 34.219 11.602 1 94.5 311 TYR B O 1
ATOM 4941 N N . ILE B 1 312 ? -7.055 32.406 11.922 1 96 312 ILE B N 1
ATOM 4942 C CA . ILE B 1 312 ? -6.301 31.578 10.969 1 96 312 ILE B CA 1
ATOM 4943 C C . ILE B 1 312 ? -6.871 31.766 9.562 1 96 312 ILE B C 1
ATOM 4945 O O . ILE B 1 312 ? -8.094 31.781 9.383 1 96 312 ILE B O 1
ATOM 4949 N N . GLY B 1 313 ? -5.957 31.859 8.57 1 93.5 313 GLY B N 1
ATOM 4950 C CA . GLY B 1 313 ? -6.41 31.922 7.191 1 93.5 313 GLY B CA 1
ATOM 4951 C C . GLY B 1 313 ? -7.105 30.656 6.73 1 93.5 313 GLY B C 1
ATOM 4952 O O . GLY B 1 313 ? -6.695 29.547 7.086 1 93.5 313 GLY B O 1
ATOM 4953 N N . SER B 1 314 ? -8.172 30.781 5.918 1 91.25 314 SER B N 1
ATOM 4954 C CA . SER B 1 314 ? -8.953 29.641 5.445 1 91.25 314 SER B CA 1
ATOM 4955 C C . SER B 1 314 ? -8.094 28.672 4.652 1 91.25 314 SER B C 1
ATOM 4957 O O . SER B 1 314 ? -8.227 27.453 4.801 1 91.25 314 SER B O 1
ATOM 4959 N N . LYS B 1 315 ? -7.246 29.172 3.816 1 90.38 315 LYS B N 1
ATOM 4960 C CA . LYS B 1 315 ? -6.363 28.312 3.023 1 90.38 315 LYS B CA 1
ATOM 4961 C C . LYS B 1 315 ? -5.449 27.484 3.92 1 90.38 315 LYS B C 1
ATOM 4963 O O . LYS B 1 315 ? -5.164 26.328 3.621 1 90.38 315 LYS B O 1
ATOM 4968 N N . SER B 1 316 ? -5.043 28.094 4.953 1 91.25 316 SER B N 1
ATOM 4969 C CA . SER B 1 316 ? -4.145 27.406 5.879 1 91.25 316 SER B CA 1
ATOM 4970 C C . SER B 1 316 ? -4.855 26.281 6.605 1 91.25 316 SER B C 1
ATOM 4972 O O . SER B 1 316 ? -4.262 25.219 6.859 1 91.25 316 SER B O 1
ATOM 4974 N N . ILE B 1 317 ? -6.105 26.516 6.949 1 91.81 317 ILE B N 1
ATOM 4975 C CA . ILE B 1 317 ? -6.902 25.484 7.605 1 91.81 317 ILE B CA 1
ATOM 4976 C C . ILE B 1 317 ? -7.066 24.281 6.668 1 91.81 317 ILE B C 1
ATOM 4978 O O . ILE B 1 317 ? -6.922 23.141 7.09 1 91.81 317 ILE B O 1
ATOM 4982 N N . ASN B 1 318 ? -7.324 24.562 5.449 1 87.88 318 ASN B N 1
ATOM 4983 C CA . ASN B 1 318 ? -7.496 23.5 4.461 1 87.88 318 ASN B CA 1
ATOM 4984 C C . ASN B 1 318 ? -6.211 22.703 4.262 1 87.88 318 ASN B C 1
ATOM 4986 O O . ASN B 1 318 ? -6.246 21.484 4.125 1 87.88 318 ASN B O 1
ATOM 4990 N N . LEU B 1 319 ? -5.168 23.391 4.238 1 83.88 319 LEU B N 1
ATOM 4991 C CA . LEU B 1 319 ? -3.877 22.719 4.105 1 83.88 319 LEU B CA 1
ATOM 4992 C C . LEU B 1 319 ? -3.6 21.828 5.309 1 83.88 319 LEU B C 1
ATOM 4994 O O . LEU B 1 319 ? -3.086 20.719 5.16 1 83.88 319 LEU B O 1
ATOM 4998 N N . LEU B 1 320 ? -3.924 22.344 6.484 1 87.62 320 LEU B N 1
ATOM 4999 C CA . LEU B 1 320 ? -3.73 21.578 7.703 1 87.62 320 LEU B CA 1
ATOM 5000 C C . LEU B 1 320 ? -4.566 20.297 7.672 1 87.62 320 LEU B C 1
ATOM 5002 O O . LEU B 1 320 ? -4.078 19.219 8.023 1 87.62 320 LEU B O 1
ATOM 5006 N N . LYS B 1 321 ? -5.797 20.422 7.203 1 84.94 321 LYS B N 1
ATOM 5007 C CA . LYS B 1 321 ? -6.676 19.25 7.09 1 84.94 321 LYS B CA 1
ATOM 5008 C C . LYS B 1 321 ? -6.074 18.203 6.164 1 84.94 321 LYS B C 1
ATOM 5010 O O . LYS B 1 321 ? -6.102 17 6.477 1 84.94 321 LYS B O 1
ATOM 5015 N N . ARG B 1 322 ? -5.551 18.672 5.133 1 76.81 322 ARG B N 1
ATOM 5016 C CA . ARG B 1 322 ? -4.934 17.766 4.168 1 76.81 322 ARG B CA 1
ATOM 5017 C C . ARG B 1 322 ? -3.729 17.062 4.777 1 76.81 322 ARG B C 1
ATOM 5019 O O . ARG B 1 322 ? -3.547 15.859 4.582 1 76.81 322 ARG B O 1
ATOM 5026 N N . GLU B 1 323 ? -2.979 17.844 5.488 1 77.19 323 GLU B N 1
ATOM 5027 C CA . GLU B 1 323 ? -1.78 17.281 6.117 1 77.19 323 GLU B CA 1
ATOM 5028 C C . GLU B 1 323 ? -2.139 16.25 7.172 1 77.19 323 GLU B C 1
ATOM 5030 O O . GLU B 1 323 ? -1.373 15.305 7.41 1 77.19 323 GLU B O 1
ATOM 5035 N N . LEU B 1 324 ? -3.258 16.484 7.793 1 79.5 324 LEU B N 1
ATOM 5036 C CA . LEU B 1 324 ? -3.693 15.586 8.852 1 79.5 324 LEU B CA 1
ATOM 5037 C C . LEU B 1 324 ? -4.527 14.445 8.289 1 79.5 324 LEU B C 1
ATOM 5039 O O . LEU B 1 324 ? -4.945 13.547 9.023 1 79.5 324 LEU B O 1
ATOM 5043 N N . GLY B 1 325 ? -4.77 14.547 6.977 1 72.88 325 GLY B N 1
ATOM 5044 C CA . GLY B 1 325 ? -5.555 13.508 6.336 1 72.88 325 GLY B CA 1
ATOM 5045 C C . GLY B 1 325 ? -7.039 13.617 6.629 1 72.88 325 GLY B C 1
ATOM 5046 O O . GLY B 1 325 ? -7.742 12.602 6.691 1 72.88 325 GLY B O 1
ATOM 5047 N N . LEU B 1 326 ? -7.344 14.781 6.879 1 72 326 LEU B N 1
ATOM 5048 C CA . LEU B 1 326 ? -8.75 15 7.215 1 72 326 LEU B CA 1
ATOM 5049 C C . LEU B 1 326 ? -9.523 15.492 5.996 1 72 326 LEU B C 1
ATOM 5051 O O . LEU B 1 326 ? -8.938 16 5.043 1 72 326 LEU B O 1
ATOM 5055 N N . ASN B 1 327 ? -10.797 14.969 5.801 1 64.44 327 ASN B N 1
ATOM 5056 C CA . ASN B 1 327 ? -11.68 15.422 4.734 1 64.44 327 ASN B CA 1
ATOM 5057 C C . ASN B 1 327 ? -12.281 16.781 5.051 1 64.44 327 ASN B C 1
ATOM 5059 O O . ASN B 1 327 ? -12.539 17.109 6.215 1 64.44 327 ASN B O 1
#

pLDDT: mean 89.81, std 8.6, range [44.53, 97.94]

Nearest PDB structures (foldseek):
  4u0y-assembly1_A  TM=9.712E-01  e=4.847E-05  Bacillu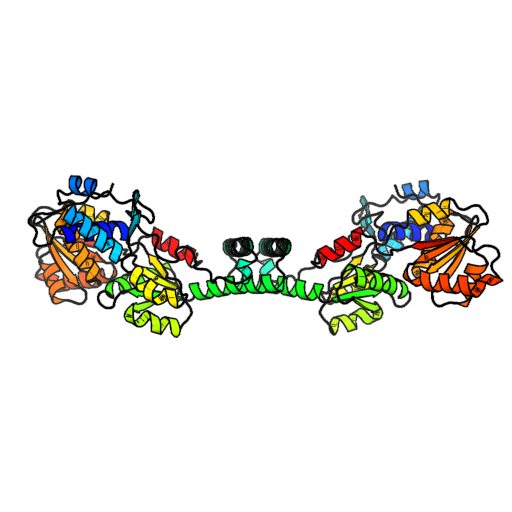s subtilis subsp. subtilis str. 168
  4ham-assembly1_A-2  TM=6.456E-01  e=1.341E-06  Listeria monocytogenes EGD-e
  4wwc-assembly1_B  TM=7.977E-01  e=4.026E-05  Bacillus subtilis subsp. subtilis str. 168
  4mgr-assembly1_A  TM=3.642E-01  e=1.592E-05  Bacillus subtilis
  4tv7-assembly2_D  TM=2.935E-01  e=6.603E-05  Bacillus subtilis subsp. subtilis str. 168

Foldseek 3Di:
DDAAEADPPDPDDRLNRRLVSVVVCLVVCVAPFFRFDDALVRVCVRYVDDSVSVVVSLVVCVVVVQWDADPPPHIGGHPDDCPPPPPPPDPVCVVPVCVVVVVVVVVVVCVVVPADPVRVVVVVCVVVVQLCLALQEEEEEEAPLWLQQSVQVQVVLCVLQVHHYHYDYLVCVLVVCVVRVGHAYEYAPVCQVSNCVRCVVVPHHYHHFYWDPCVVVLVVLLPDAFPFEEEEEGQGPVVQVVVVVVSCVRQPNRYHYQYDHPPPLVSLLVSQQGGQAYEYEPVCVVVNVVSCVVCVVRHPDGHHYHYDDHTTDPVRSVVVCVVSVHD/DDAAEADPPDPDDRLNRVLVSVVVCDVVCVAPFFRFDDALVVVCVRYVDDSVSVVVSLVVCVVVVQWDADPPPHIGGHPDDCPPPPPPPDPVCVVPVCVVVVVVVVVVVCVVVPADPVRVVVVVVVVVVQLCLALQEEEEEEAPLWLQQSVQVQVVLCVLQVHHYHYDYLVCVLVVCVVRVGHAYEYAPVCQVSNCVRCVVVPHHYDHFYWDPCVVVLVVLLPDAFPFEEEEEGQGPVVQVVVVVVSCVRQPNRYHYQYDHPPPLVSLLVSQQRGQAYEYEPVCVVVNVVSCVVCVVRHPDGHHYHYDDHTTDPVRSVVVCVVSVHD

Solvent-accessible surface area (backbone atoms only — not comparable to full-atom values): 34982 Å² total; per-residue (Å²): 131,92,81,71,52,66,41,86,90,48,94,57,53,60,52,57,38,51,40,49,51,50,50,46,34,42,29,33,48,77,43,38,63,66,35,71,54,81,48,57,66,56,46,23,71,66,52,69,47,56,53,65,51,47,50,51,34,54,48,52,40,33,72,58,55,51,32,46,78,40,89,96,76,48,43,26,29,43,77,67,57,40,75,65,69,76,64,78,83,44,74,67,44,73,76,35,72,65,48,54,57,48,49,52,51,45,50,52,53,40,42,75,74,66,45,47,70,67,54,48,50,51,52,50,50,51,54,50,52,48,50,52,30,37,48,58,24,36,37,25,32,24,49,70,91,30,39,29,51,22,50,55,49,36,58,53,44,34,69,72,67,72,46,56,58,43,75,38,39,47,88,51,38,57,64,48,45,73,73,42,79,55,27,27,36,35,32,44,48,87,45,38,54,64,49,41,68,53,32,47,87,69,74,41,51,38,39,54,37,34,32,41,70,53,61,70,61,51,53,51,61,73,66,53,59,76,71,38,32,36,23,41,34,30,57,19,58,57,58,48,52,49,48,52,44,50,49,32,27,73,45,43,82,35,43,45,78,43,74,30,44,66,85,42,56,71,50,44,45,54,34,55,58,63,16,53,34,33,41,26,33,54,89,37,44,64,61,50,52,50,41,44,60,75,40,49,90,76,31,89,63,78,40,49,78,42,69,40,80,55,63,57,21,68,68,38,51,53,51,50,32,53,74,48,68,46,134,133,93,82,68,54,65,42,86,88,48,92,58,53,62,51,57,36,51,41,49,51,52,52,47,34,42,29,33,48,76,43,39,62,66,36,72,53,80,49,56,66,57,46,22,70,66,51,70,48,56,54,65,50,47,49,50,34,54,49,52,40,34,73,60,55,50,32,46,77,40,88,97,76,49,42,25,28,44,77,69,53,44,73,64,70,77,64,78,82,44,74,67,43,71,77,34,70,63,48,55,57,48,50,51,50,45,51,51,53,39,41,74,74,65,46,48,70,67,53,48,51,52,52,50,51,50,54,51,51,48,49,50,30,37,49,58,24,37,37,26,32,25,49,70,89,31,38,29,51,22,50,55,48,36,57,52,43,34,70,73,68,71,45,57,59,42,74,39,39,48,90,51,37,57,64,48,45,72,72,43,81,55,28,27,36,33,30,43,48,88,46,40,52,64,48,40,68,54,31,47,87,70,74,41,50,38,38,55,38,34,31,42,70,54,60,70,60,50,53,52,60,70,66,53,58,77,71,38,32,37,22,40,36,31,56,18,56,58,58,51,52,49,48,51,45,50,50,32,27,74,46,44,83,35,44,45,78,44,73,31,44,65,85,43,56,69,49,44,44,54,34,52,60,64,15,54,34,34,41,24,33,56,89,36,44,64,60,51,52,51,42,45,60,75,40,49,89,75,32,90,63,78,40,49,77,43,71,41,79,57,62,58,23,70,70,39,53,52,50,50,31,54,74,48,68,47,134

Secondary structure (DSSP, 8-state):
-------TTSSS-HHHHHHHHHHHHHHTTSS-TTPBPPPHHHHHHHH---HHHHHHHHHHHHHTTSEEEETTTEEEE---STTS------HHHHH-HHHHHHHHHHHHHHHHTT--HHHHHHHHHHHHHHHHHHHH-EEEEE-GGGHHHHHHHHHHHHHHH-S-EEEEEGGGHHHHHHH----EEEEEGGGHHHHHHHHGGGT--EEEEPBP--HHHHHHHHHPPTTEEEEEEES-HHHHHHHHHHHHHHHTTSEEEEEEETT-HHHHHHHHHH-SEEEEEHHHHHHHHHHHHHTTTT-SSPPEEEEE--SB-HHHHHHHHHHTT--/-------TTSSS-HHHHHHHHHHHHHHTTSS-TTPBPPPHHHHHHHH---HHHHHHHHHHHHHTTSEEEETTTEEEE---STTS------HHHHH-HHHHHHHHHHHHHHHHTT--HHHHHHHHHHHHHHHHHHHH-EEEEE-GGGHHHHHHHHHHHHHHH-S-EEEEEGGGHHHHHHH----EEEEEGGGHHHHHHHHGGGT--EEEEPBP--HHHHHHHHHPPTTEEEEEEES-HHHHHHHHHHHHHHHTTSEEEEEEETT-HHHHHHHHHH-SEEEEEGGGHHHHHHHHHHTTTT-SSPPEEEEE--SB-HHHHHHHHHHHT--

InterPro domains:
  IPR000524 Transcription regulator HTH, GntR [PF00392] (15-77)
  IPR000524 Transcription regulator HTH, GntR [PR00035] (37-51)
  IPR000524 Transcription regulator HTH, GntR [PR00035] (51-67)
  IPR000524 Transcription regulator HTH, GntR [PS50949] (12-80)
  IPR000524 Transcription regulator HTH, GntR [SM00345] (18-77)
  IPR000524 Transcription regulator HTH, GntR [cd07377] (13-78)
  IPR036388 Winged helix-like DNA-binding domain superfamily [G3DSA:1.10.10.10] (2-78)
  IPR036390 Winged helix DNA-binding domain superfamily [SSF46785] (6-81)

Organism: NCBI:txid376219

Sequence (654 aa):
MVQFYIQPDSDIPASNQLFNQIRFAIASRQFPPGHRLPSTRQLAMQTGLHRNTISKVYRQLEDHGLVEAQAGSGIYVKALGHEGGSRASSPILEHYPQANQIIQQSLDNLLSQGCSLNEARELFLAEIDWRLRCSARVLVTAPTQDIGIGQLMAQELEVALKIPVQLIPIEKLAETIEQVPSGTVVTSRYFIGQAEAVAGPRSVRVIPVDIYDFAKEIALVQQLPKGTYLGIISLSSGLLRATEVIIHSLRGDDVLVMTAQLPNDYRINAIVRSAKVVICDQASVKAVKDAILANREEIIRPPQLVCCENYIGSKSINLLKRELGLNMVQFYIQPDSDIPASNQLFNQIRFAIASRQFPPGHRLPSTRQLAMQTGLHRNTISKVYRQLEDHGLVEAQAGSGIYVKALGHEGGSRASSPILEHYPQANQIIQQSLDNLLSQGCSLNEARELFLAEIDWRLRCSARVLVTAPTQDIGIGQLMAQELEVALKIPVQLIPIEKLAETIEQVPSGTVVTSRYFIGQAEAVAGPRSVRVIPVDIYDFAKEIALVQQLPKGTYLGIISLSSGLLRATEVIIHSLRGDDVLVMTAQLPNDYRINAIVRSAKVVICDQASVKAVKDAILANREEIIRPPQLVCCENYIGSKSINLLKRELGLN

Radius of gyration: 41.83 Å; Cα contacts (8 Å, |Δi|>4): 1090; chains: 2; bounding box: 55×122×73 Å